Protein AF-0000000084560350 (afdb_homodimer)

Foldseek 3Di:
DDADDPPPDDPVVVVVLLVLFQEEEEEVDPTQDDPLAGDPPPLVVLVVSVVVRHHYAYEYQDPQDALVRVCVSCVSNPDDSLRYDFLLVLVLVVCVVVVPAFAEEEQDDPNSVVVCVVSPHHYDFLVNLQPDDCPVPVVSLVSSLVSLLVVRQRAAEYEYWDHPPDDPSRLSSVLSCLPRHPNHAAEYGDLDQWDDPDPPDIGGIRNVSSVVSCVSNVHDYQYRYPPGVSVVVVVCVSVVPPDCSNYHYHYPPD/DDADDPPPDDPVVVVVLLVLFQEEEEEVDPTQDDPLAGDPPPLVVLVVSVVVRHHYAYEYQDPQDALVRVCVSCVSNPDDSLRYDFLLVLVLVVCVVVVPAFAEEEQDAPNSVCVCVVSPHHYDFLVNLQPDDCPVPVVSLVSSLVSLLVVRQRAAEYEYWDHPPDDPSRLSSLLSCLVRHPNHAAEYGDLDQWDDPDPPDIGGIRNVSSVVSCVSNVHDYQYRYPPGVSVVVVVCVSVVPPDPSNYHYHYDPD

Radius of gyration: 27.48 Å; Cα contacts (8 Å, |Δi|>4): 895; chains: 2; bounding box: 48×82×58 Å

Secondary structure (DSSP, 8-state):
-----GGGS-HHHHHHHHHH-SEEEEETBTTTEETTEEPTTHHHHHHHHHHTT-EEEEE----SS-HHHHHHHTGGGT--GGGEE-HHHHHHHHHHHTT--SEEEEES-HHHHHHHHHTT--EE-HHHH--S--TT-HHHHHHHHHHHHHHTTTEEEEEE---TT-BHHHHHHHHHHHHHSTTPEEEES---SEEE-STT-EEE-THHHHHHHHHHHTPPPEE-STTSHHHHHHHHHHHT---GGGEEEE----/-----GGGS-HHHHHHHHHH-SEEEEETBTTTEETTEEPTTHHHHHHHHHHTT-EEEEE----SS-HHHHHHHTGGGT--GGGEE-HHHHHHHHHHHTT--SEEEEES-HHHHHHHHHTT--EE-HHHH--S--TT-HHHHHHHHHHHHHHTTTEEEEEE---TT-BHHHHHHHHHHHHHSTTPEEEES---SEEE-STT-EEE-THHHHHHHHHHHTPPPEE-STTSHHHHHHHHHHTT---GGGEEEE----

Solvent-accessible surface area (backbone atoms only — not comparable to full-atom values): 27574 Å² total; per-residue (Å²): 129,77,81,72,75,68,90,74,49,54,72,64,54,52,48,53,50,54,69,58,29,53,31,41,37,32,31,34,76,67,50,44,25,50,97,91,32,66,40,87,64,48,39,60,51,52,51,51,39,47,72,73,65,38,44,67,36,36,38,37,62,63,57,85,53,43,67,69,56,49,33,61,66,35,45,83,55,65,54,51,68,90,31,55,41,28,15,63,58,22,46,50,52,52,38,58,73,67,63,65,81,55,30,33,38,44,47,44,31,72,52,47,53,47,54,44,42,72,72,69,45,52,75,44,41,48,77,80,61,56,86,65,80,46,86,69,34,68,66,46,51,51,49,45,45,52,48,42,60,67,73,42,67,57,33,36,31,42,37,39,28,56,31,63,73,40,32,41,62,44,55,41,44,53,52,45,45,59,72,72,34,75,82,47,44,44,32,31,26,36,68,38,68,56,44,79,77,54,94,90,35,73,40,77,31,29,22,35,64,49,52,44,48,30,65,72,59,72,47,74,67,46,40,14,7,78,87,29,60,33,33,53,50,40,50,28,62,76,66,64,54,84,54,75,82,26,45,42,58,50,67,55,88,120,122,76,77,75,77,66,88,74,48,53,70,63,54,52,49,52,50,53,68,57,29,53,32,40,35,33,31,33,76,68,50,45,27,50,94,92,32,66,40,88,65,46,37,62,51,51,50,51,40,47,73,74,67,40,44,68,35,35,37,37,62,62,56,87,54,44,68,69,56,51,33,61,66,35,46,82,56,64,55,52,68,89,32,55,40,27,15,64,57,22,46,51,51,52,39,59,74,68,64,66,79,54,30,33,37,45,47,44,30,71,53,46,52,47,55,45,42,73,72,70,45,51,74,44,40,48,78,79,62,55,86,65,78,46,86,70,33,67,66,46,51,51,50,43,45,53,48,40,60,66,73,43,67,58,33,36,30,42,37,41,29,58,33,65,75,39,33,40,62,42,54,41,43,50,52,47,45,58,71,72,36,75,82,47,44,46,33,30,26,36,68,38,65,54,42,78,76,54,95,90,37,71,39,77,32,30,22,35,63,50,50,44,49,29,66,71,59,71,47,74,68,48,38,14,6,79,88,29,60,32,33,52,50,40,50,27,62,75,66,65,56,85,53,75,82,26,44,41,51,51,66,55,87,123

Organism: Dendroctonus ponderosae (NCBI:txid77166)

InterPro domains:
  IPR006357 HAD-superfamily hydrolase, subfamily IIA [PF13344] (24-121)
  IPR023214 HAD superfamily [G3DSA:3.40.50.1000] (23-253)
  IPR023214 HAD superfamily [G3DSA:3.40.50.1000] (87-225)
  IPR036412 HAD-like superfamily [SSF56784] (21-253)

Sequence (508 aa):
MSAINVDEVDGEVVKNLINSVDTVLFDIDGVLVIQNQIVPGAAEFIEKLRNIGKKIAYVTNNTLKSPETIKQILAPIKAELDEINNPITALLEYLQRIDYKKDIYVIGSRACKKLLTDAGFNVIDYKSLRIRDLEEDLNAIRELSRKAIERCQNVGMVFLDYDINFCQGAIQVAQVILSNIANVQLASGCLDDWGNIGSNIILSGPKYYGDALERWSKKKTIGFGKPGQGLVNLICNKLNITDGQRVLMIGDRQMSAINVDEVDGEVVKNLINSVDTVLFDIDGVLVIQNQIVPGAAEFIEKLRNIGKKIAYVTNNTLKSPETIKQILAPIKAELDEINNPITALLEYLQRIDYKKDIYVIGSRACKKLLTDAGFNVIDYKSLRIRDLEEDLNAIRELSRKAIERCQNVGMVFLDYDINFCQGAIQVAQVILSNIANVQLASGCLDDWGNIGSNIILSGPKYYGDALERWSKKKTIGFGKPGQGLVNLICNKLNITDGQRVLMIGDRQ

pLDDT: mean 86.44, std 13.03, range [33.0, 98.75]

Structure (mmCIF, N/CA/C/O backbone):
data_AF-0000000084560350-model_v1
#
loop_
_entity.id
_entity.type
_entity.pdbx_description
1 polymer 'STAS domain-containing protein'
#
loop_
_atom_site.group_PDB
_atom_site.id
_atom_site.type_symbol
_atom_site.label_atom_id
_atom_site.label_alt_id
_atom_site.label_comp_id
_atom_site.label_asym_id
_atom_site.label_entity_id
_atom_site.label_seq_id
_atom_site.pdbx_PDB_ins_code
_atom_site.Cartn_x
_atom_site.Cartn_y
_atom_site.Cartn_z
_atom_site.occupancy
_atom_site.B_iso_or_equiv
_atom_site.auth_seq_id
_atom_site.auth_comp_id
_atom_site.auth_asym_id
_atom_site.auth_atom_id
_atom_site.pdbx_PDB_model_num
ATOM 1 N N . MET A 1 1 ? 5.789 -31.766 5.938 1 33.12 1 MET A N 1
ATOM 2 C CA . MET A 1 1 ? 6.703 -31.719 4.805 1 33.12 1 MET A CA 1
ATOM 3 C C . MET A 1 1 ? 8.141 -31.5 5.273 1 33.12 1 MET A C 1
ATOM 5 O O . MET A 1 1 ? 8.445 -30.484 5.91 1 33.12 1 MET A O 1
ATOM 9 N N . SER A 1 2 ? 8.883 -32.531 5.652 1 35 2 SER A N 1
ATOM 10 C CA . SER A 1 2 ? 10.211 -32.375 6.242 1 35 2 SER A CA 1
ATOM 11 C C . SER A 1 2 ? 11.242 -31.984 5.188 1 35 2 SER A C 1
ATOM 13 O O . SER A 1 2 ? 11.281 -32.562 4.105 1 35 2 SER A O 1
ATOM 15 N N . ALA A 1 3 ? 11.883 -30.797 5.34 1 42.59 3 ALA A N 1
ATOM 16 C CA . ALA A 1 3 ? 12.984 -30.344 4.492 1 42.59 3 ALA A CA 1
ATOM 17 C C . ALA A 1 3 ? 14.234 -31.172 4.711 1 42.59 3 ALA A C 1
ATOM 19 O O . ALA A 1 3 ? 14.625 -31.438 5.852 1 42.59 3 ALA A O 1
ATOM 20 N N . ILE A 1 4 ? 14.711 -32.062 3.832 1 41.09 4 ILE A N 1
ATOM 21 C CA . ILE A 1 4 ? 15.961 -32.781 4.016 1 41.09 4 ILE A CA 1
ATOM 22 C C . ILE A 1 4 ? 17.047 -32.156 3.127 1 41.09 4 ILE A C 1
ATOM 24 O O . ILE A 1 4 ? 16.781 -31.828 1.966 1 41.09 4 ILE A O 1
ATOM 28 N N . ASN A 1 5 ? 18.047 -31.656 3.748 1 42.94 5 ASN A N 1
ATOM 29 C CA . ASN A 1 5 ? 19.234 -31.188 3.027 1 42.94 5 ASN A CA 1
ATOM 30 C C . ASN A 1 5 ? 19.953 -32.344 2.336 1 42.94 5 ASN A C 1
ATOM 32 O O . ASN A 1 5 ? 20.516 -33.219 2.998 1 42.94 5 ASN A O 1
ATOM 36 N N . VAL A 1 6 ? 19.984 -32.5 1.036 1 47.72 6 VAL A N 1
ATOM 37 C CA . VAL A 1 6 ? 20.438 -33.625 0.239 1 47.72 6 VAL A CA 1
ATOM 38 C C . VAL A 1 6 ? 21.953 -33.625 0.127 1 47.72 6 VAL A C 1
ATOM 40 O O . VAL A 1 6 ? 22.562 -34.625 -0.302 1 47.72 6 VAL A O 1
ATOM 43 N N . ASP A 1 7 ? 22.594 -32.5 0.295 1 48.38 7 ASP A N 1
ATOM 44 C CA . ASP A 1 7 ? 24.031 -32.469 0.009 1 48.38 7 ASP A CA 1
ATOM 45 C C . ASP A 1 7 ? 24.797 -33.406 0.915 1 48.38 7 ASP A C 1
ATOM 47 O O . ASP A 1 7 ? 25.969 -33.719 0.653 1 48.38 7 ASP A O 1
ATOM 51 N N . GLU A 1 8 ? 24.281 -33.656 2.035 1 46.72 8 GLU A N 1
ATOM 52 C CA . GLU A 1 8 ? 25.078 -34.469 2.938 1 46.72 8 GLU A CA 1
ATOM 53 C C . GLU A 1 8 ? 24.547 -35.906 3.004 1 46.72 8 GLU A C 1
ATOM 55 O O . GLU A 1 8 ? 24.984 -36.688 3.854 1 46.72 8 GLU A O 1
ATOM 60 N N . VAL A 1 9 ? 23.516 -36.188 2.373 1 50.88 9 VAL A N 1
ATOM 61 C CA . VAL A 1 9 ? 22.906 -37.469 2.693 1 50.88 9 VAL A CA 1
ATOM 62 C C . VAL A 1 9 ? 23.547 -38.562 1.839 1 50.88 9 VAL A C 1
ATOM 64 O O . VAL A 1 9 ? 23.906 -38.344 0.68 1 50.88 9 VAL A O 1
ATOM 67 N N . ASP A 1 10 ? 24.094 -39.594 2.432 1 56.88 10 ASP A N 1
ATOM 68 C CA . ASP A 1 10 ? 24.5 -40.875 1.862 1 56.88 10 ASP A CA 1
ATOM 69 C C . ASP A 1 10 ? 23.531 -41.344 0.782 1 56.88 10 ASP A C 1
ATOM 71 O O . ASP A 1 10 ? 22.328 -41.062 0.862 1 56.88 10 ASP A O 1
ATOM 75 N N . GLY A 1 11 ? 24.094 -41.5 -0.563 1 61.84 11 GLY A N 1
ATOM 76 C CA . GLY A 1 11 ? 23.359 -42.031 -1.716 1 61.84 11 GLY A CA 1
ATOM 77 C C . GLY A 1 11 ? 22.25 -42.969 -1.342 1 61.84 11 GLY A C 1
ATOM 78 O O . GLY A 1 11 ? 21.156 -42.938 -1.924 1 61.84 11 GLY A O 1
ATOM 79 N N . GLU A 1 12 ? 22.547 -43.719 -0.326 1 66.31 12 GLU A N 1
ATOM 80 C CA . GLU A 1 12 ? 21.547 -44.719 0.074 1 66.31 12 GLU A CA 1
ATOM 81 C C . GLU A 1 12 ? 20.344 -44.031 0.734 1 66.31 12 GLU A C 1
ATOM 83 O O . GLU A 1 12 ? 19.203 -44.469 0.527 1 66.31 12 GLU A O 1
ATOM 88 N N . VAL A 1 13 ? 20.609 -43.062 1.446 1 63.62 13 VAL A N 1
ATOM 89 C CA . VAL A 1 13 ? 19.531 -42.375 2.146 1 63.62 13 VAL A CA 1
ATOM 90 C C . VAL A 1 13 ? 18.656 -41.625 1.139 1 63.62 13 VAL A C 1
ATOM 92 O O . VAL A 1 13 ? 17.422 -41.656 1.245 1 63.62 13 VAL A O 1
ATOM 95 N N . VAL A 1 14 ? 19.297 -41.094 0.163 1 68.44 14 VAL A N 1
ATOM 96 C CA . VAL A 1 14 ? 18.547 -40.375 -0.875 1 68.44 14 VAL A CA 1
ATOM 97 C C . VAL A 1 14 ? 17.672 -41.375 -1.647 1 68.44 14 VAL A C 1
ATOM 99 O O . VAL A 1 14 ? 16.5 -41.094 -1.934 1 68.44 14 VAL A O 1
ATOM 102 N N . LYS A 1 15 ? 18.266 -42.562 -1.792 1 75.25 15 LYS A N 1
ATOM 103 C CA . LYS A 1 15 ? 17.531 -43.594 -2.523 1 75.25 15 LYS A CA 1
ATOM 104 C C . LYS A 1 15 ? 16.312 -44.031 -1.739 1 75.25 15 LYS A C 1
ATOM 106 O O . LYS A 1 15 ? 15.234 -44.219 -2.311 1 75.25 15 LYS A O 1
ATOM 111 N N . ASN A 1 16 ? 16.531 -44.125 -0.498 1 74.62 16 ASN A N 1
ATOM 112 C CA . ASN A 1 16 ? 15.422 -44.562 0.346 1 74.62 16 ASN A CA 1
ATOM 113 C C . ASN A 1 16 ? 14.32 -43.5 0.42 1 74.62 16 ASN A C 1
ATOM 115 O O . ASN A 1 16 ? 13.133 -43.844 0.42 1 74.62 16 ASN A O 1
ATOM 119 N N . LEU A 1 17 ? 14.781 -42.375 0.421 1 73 17 LEU A N 1
ATOM 120 C CA . LEU A 1 17 ? 13.828 -41.281 0.489 1 73 17 LEU A CA 1
ATOM 121 C C . LEU A 1 17 ? 13.016 -41.188 -0.798 1 73 17 LEU A C 1
ATOM 123 O O . LEU A 1 17 ? 11.789 -41.094 -0.757 1 73 17 LEU A O 1
ATOM 127 N N . ILE A 1 18 ? 13.703 -41.344 -1.801 1 78.44 18 ILE A N 1
ATOM 128 C CA . ILE A 1 18 ? 13.055 -41.219 -3.104 1 78.44 18 ILE A CA 1
ATOM 129 C C . ILE A 1 18 ? 12.094 -42.406 -3.303 1 78.44 18 ILE A C 1
ATOM 131 O O . ILE A 1 18 ? 11 -42.219 -3.848 1 78.44 18 ILE A O 1
ATOM 135 N N . ASN A 1 19 ? 12.539 -43.469 -2.775 1 79.5 19 ASN A N 1
ATOM 136 C CA . ASN A 1 19 ? 11.695 -44.656 -2.916 1 79.5 19 ASN A CA 1
ATOM 137 C C . ASN A 1 19 ? 10.445 -44.562 -2.049 1 79.5 19 ASN A C 1
ATOM 139 O O . ASN A 1 19 ? 9.43 -45.188 -2.342 1 79.5 19 ASN A O 1
ATOM 143 N N . SER A 1 20 ? 10.562 -43.719 -1.125 1 79.06 20 SER A N 1
ATOM 144 C CA . SER A 1 20 ? 9.469 -43.625 -0.163 1 79.06 20 SER A CA 1
ATOM 145 C C . SER A 1 20 ? 8.398 -42.656 -0.616 1 79.06 20 SER A C 1
ATOM 147 O O . SER A 1 20 ? 7.328 -42.562 -0.007 1 79.06 20 SER A O 1
ATOM 149 N N . VAL A 1 21 ? 8.695 -41.938 -1.659 1 83.38 21 VAL A N 1
ATOM 150 C CA . VAL A 1 21 ? 7.723 -40.938 -2.096 1 83.38 21 VAL A CA 1
ATOM 151 C C . VAL A 1 21 ? 7.285 -41.25 -3.527 1 83.38 21 VAL A C 1
ATOM 153 O O . VAL A 1 21 ? 8 -41.906 -4.277 1 83.38 21 VAL A O 1
ATOM 156 N N . ASP A 1 22 ? 6.07 -40.812 -3.855 1 86.62 22 ASP A N 1
ATOM 157 C CA . ASP A 1 22 ? 5.535 -41 -5.199 1 86.62 22 ASP A CA 1
ATOM 158 C C . ASP A 1 22 ? 5.598 -39.688 -5.996 1 86.62 22 ASP A C 1
ATOM 160 O O . ASP A 1 22 ? 5.594 -39.719 -7.23 1 86.62 22 ASP A O 1
ATOM 164 N N . THR A 1 23 ? 5.645 -38.625 -5.297 1 86.5 23 THR A N 1
ATOM 165 C CA . THR A 1 23 ? 5.598 -37.312 -5.922 1 86.5 23 THR A CA 1
ATOM 166 C C . THR A 1 23 ? 6.703 -36.406 -5.371 1 86.5 23 THR A C 1
ATOM 168 O O . THR A 1 23 ? 6.969 -36.406 -4.168 1 86.5 23 THR A O 1
ATOM 171 N N . VAL A 1 24 ? 7.379 -35.781 -6.293 1 86.5 24 VAL A N 1
ATOM 172 C CA . VAL A 1 24 ? 8.406 -34.812 -5.887 1 86.5 24 VAL A CA 1
ATOM 173 C C . VAL A 1 24 ? 8.016 -33.406 -6.352 1 86.5 24 VAL A C 1
ATOM 175 O O . VAL A 1 24 ? 7.762 -33.188 -7.539 1 86.5 24 VAL A O 1
ATOM 178 N N . LEU A 1 25 ? 7.91 -32.531 -5.434 1 87.94 25 LEU A N 1
ATOM 179 C CA . LEU A 1 25 ? 7.645 -31.109 -5.703 1 87.94 25 LEU A CA 1
ATOM 180 C C . LEU A 1 25 ? 8.938 -30.297 -5.672 1 87.94 25 LEU A C 1
ATOM 182 O O . LEU A 1 25 ? 9.711 -30.391 -4.715 1 87.94 25 LEU A O 1
ATOM 186 N N . PHE A 1 26 ? 9.125 -29.578 -6.773 1 88.44 26 PHE A N 1
ATOM 187 C CA . PHE A 1 26 ? 10.32 -28.75 -6.848 1 88.44 26 PHE A CA 1
ATOM 188 C C . PHE A 1 26 ? 9.961 -27.266 -6.801 1 88.44 26 PHE A C 1
ATOM 190 O O . PHE A 1 26 ? 9.148 -26.797 -7.598 1 88.44 26 PHE A O 1
ATOM 197 N N . ASP A 1 27 ? 10.578 -26.578 -5.914 1 89.19 27 ASP A N 1
ATOM 198 C CA . ASP A 1 27 ? 10.578 -25.109 -6.027 1 89.19 27 ASP A CA 1
ATOM 199 C C . ASP A 1 27 ? 11.406 -24.656 -7.227 1 89.19 27 ASP A C 1
ATOM 201 O O . ASP A 1 27 ? 12.438 -25.266 -7.547 1 89.19 27 ASP A O 1
ATOM 205 N N . ILE A 1 28 ? 10.961 -23.656 -7.812 1 89.56 28 ILE A N 1
ATOM 206 C CA . ILE A 1 28 ? 11.641 -23.203 -9.023 1 89.56 28 ILE A CA 1
ATOM 207 C C . ILE A 1 28 ? 12.711 -22.172 -8.664 1 89.56 28 ILE A C 1
ATOM 209 O O . ILE A 1 28 ? 13.906 -22.453 -8.766 1 89.56 28 ILE A O 1
ATOM 213 N N . ASP A 1 29 ? 12.234 -21.094 -8.094 1 84.31 29 ASP A N 1
ATOM 214 C CA . ASP A 1 29 ? 13.125 -19.953 -7.867 1 84.31 29 ASP A CA 1
ATOM 215 C C . ASP A 1 29 ? 14.07 -20.234 -6.703 1 84.31 29 ASP A C 1
ATOM 217 O O . ASP A 1 29 ? 13.633 -20.562 -5.598 1 84.31 29 ASP A O 1
ATOM 221 N N . GLY A 1 30 ? 15.359 -20.172 -6.973 1 82.75 30 GLY A N 1
ATOM 222 C CA . GLY A 1 30 ? 16.375 -20.375 -5.949 1 82.75 30 GLY A CA 1
ATOM 223 C C . GLY A 1 30 ? 16.719 -21.844 -5.75 1 82.75 30 GLY A C 1
ATOM 224 O O . GLY A 1 30 ? 17.625 -22.156 -4.977 1 82.75 30 GLY A O 1
ATOM 225 N N . VAL A 1 31 ? 15.961 -22.75 -6.406 1 86.88 31 VAL A N 1
ATOM 226 C CA . VAL A 1 31 ? 16.203 -24.188 -6.273 1 86.88 31 VAL A CA 1
ATOM 227 C C . VAL A 1 31 ? 16.562 -24.781 -7.637 1 86.88 31 VAL A C 1
ATOM 229 O O . VAL A 1 31 ? 17.734 -25.078 -7.906 1 86.88 31 VAL A O 1
ATOM 232 N N . LEU A 1 32 ? 15.648 -24.719 -8.555 1 90.75 32 LEU A N 1
ATOM 233 C CA . LEU A 1 32 ? 15.898 -25.234 -9.898 1 90.75 32 LEU A CA 1
ATOM 234 C C . LEU A 1 32 ? 16.531 -24.172 -10.781 1 90.75 32 LEU A C 1
ATOM 236 O O . LEU A 1 32 ? 17.281 -24.5 -11.703 1 90.75 32 LEU A O 1
ATOM 240 N N . VAL A 1 33 ? 16.172 -22.922 -10.445 1 88.25 33 VAL A N 1
ATOM 241 C CA . VAL A 1 33 ? 16.609 -21.797 -11.266 1 88.25 33 VAL A CA 1
ATOM 242 C C . VAL A 1 33 ? 17.297 -20.75 -10.391 1 88.25 33 VAL A C 1
ATOM 244 O O . VAL A 1 33 ? 16.734 -20.312 -9.383 1 88.25 33 VAL A O 1
ATOM 247 N N . ILE A 1 34 ? 18.453 -20.359 -10.711 1 82.12 34 ILE A N 1
ATOM 248 C CA . ILE A 1 34 ? 19.172 -19.281 -10.07 1 82.12 34 ILE A CA 1
ATOM 249 C C . ILE A 1 34 ? 19.609 -18.266 -11.133 1 82.12 34 ILE A C 1
ATOM 251 O O . ILE A 1 34 ? 20.25 -18.625 -12.125 1 82.12 34 ILE A O 1
ATOM 255 N N . GLN A 1 35 ? 19.266 -17.031 -10.898 1 76.44 35 GLN A N 1
ATOM 256 C CA . GLN A 1 35 ? 19.594 -15.961 -11.844 1 76.44 35 GLN A CA 1
ATOM 257 C C . GLN A 1 35 ? 19.172 -16.328 -13.258 1 76.44 35 GLN A C 1
ATOM 259 O O . GLN A 1 35 ? 19.969 -16.25 -14.195 1 76.44 35 GLN A O 1
ATOM 264 N N . ASN A 1 36 ? 17.984 -16.953 -13.422 1 77 36 ASN A N 1
ATOM 265 C CA . ASN A 1 36 ? 17.312 -17.266 -14.68 1 77 36 ASN A CA 1
ATOM 266 C C . ASN A 1 36 ? 18.031 -18.391 -15.422 1 77 36 ASN A C 1
ATOM 268 O O . ASN A 1 36 ? 17.891 -18.531 -16.641 1 77 36 ASN A O 1
ATOM 272 N N . GLN A 1 37 ? 18.844 -19.109 -14.656 1 83 37 GLN A N 1
ATOM 273 C CA . GLN A 1 37 ? 19.531 -20.266 -15.227 1 83 37 GLN A CA 1
ATOM 274 C C . GLN A 1 37 ? 19.234 -21.531 -14.43 1 83 37 GLN A C 1
ATOM 276 O O . GLN A 1 37 ? 19.172 -21.484 -13.195 1 83 37 GLN A O 1
ATOM 281 N N . ILE A 1 38 ? 19.156 -22.578 -15.195 1 90.44 38 ILE A N 1
ATOM 282 C CA . ILE A 1 38 ? 18.922 -23.859 -14.539 1 90.44 38 ILE A CA 1
ATOM 283 C C . ILE A 1 38 ? 20.172 -24.297 -13.789 1 90.44 38 ILE A C 1
ATOM 285 O O . ILE A 1 38 ? 21.281 -24.156 -14.297 1 90.44 38 ILE A O 1
ATOM 289 N N . VAL A 1 39 ? 19.922 -24.781 -12.641 1 90.31 39 VAL A N 1
ATOM 290 C CA . VAL A 1 39 ? 21.031 -25.281 -11.828 1 90.31 39 VAL A CA 1
ATOM 291 C C . VAL A 1 39 ? 21.641 -26.5 -12.484 1 90.31 39 VAL A C 1
ATOM 293 O O . VAL A 1 39 ? 20.922 -27.391 -12.945 1 90.31 39 VAL A O 1
ATOM 296 N N . PRO A 1 40 ? 22.984 -26.578 -12.484 1 90 40 PRO A N 1
ATOM 297 C CA . PRO A 1 40 ? 23.641 -27.734 -13.078 1 90 40 PRO A CA 1
ATOM 298 C C . PRO A 1 40 ? 23.234 -29.047 -12.414 1 90 40 PRO A C 1
ATOM 300 O O . PRO A 1 40 ? 23.141 -29.125 -11.188 1 90 40 PRO A O 1
ATOM 303 N N . GLY A 1 41 ? 22.906 -30.109 -13.211 1 91.19 41 GLY A N 1
ATOM 304 C CA . GLY A 1 41 ? 22.578 -31.422 -12.688 1 91.19 41 GLY A CA 1
ATOM 305 C C . GLY A 1 41 ? 21.078 -31.609 -12.469 1 91.19 41 GLY A C 1
ATOM 306 O O . GLY A 1 41 ? 20.609 -32.75 -12.297 1 91.19 41 GLY A O 1
ATOM 307 N N . ALA A 1 42 ? 20.375 -30.547 -12.516 1 91.19 42 ALA A N 1
ATOM 308 C CA . ALA A 1 42 ? 18.938 -30.625 -12.242 1 91.19 42 ALA A CA 1
ATOM 309 C C . ALA A 1 42 ? 18.219 -31.438 -13.305 1 91.19 42 ALA A C 1
ATOM 311 O O . ALA A 1 42 ? 17.359 -32.281 -12.992 1 91.19 42 ALA A O 1
ATOM 312 N N . ALA A 1 43 ? 18.578 -31.188 -14.484 1 92.31 43 ALA A N 1
ATOM 313 C CA . ALA A 1 43 ? 17.922 -31.891 -15.594 1 92.31 43 ALA A CA 1
ATOM 314 C C . ALA A 1 43 ? 18.125 -33.406 -15.492 1 92.31 43 ALA A C 1
ATOM 316 O O . ALA A 1 43 ? 17.172 -34.156 -15.633 1 92.31 43 ALA A O 1
ATOM 317 N N . GLU A 1 44 ? 19.344 -33.781 -15.211 1 92.44 44 GLU A N 1
ATOM 318 C CA . GLU A 1 44 ? 19.672 -35.188 -15.086 1 92.44 44 GLU A CA 1
ATOM 319 C C . GLU A 1 44 ? 18.938 -35.812 -13.906 1 92.44 44 GLU A C 1
ATOM 321 O O . GLU A 1 44 ? 18.422 -36.938 -14.008 1 92.44 44 GLU A O 1
ATOM 326 N N . PHE A 1 45 ? 18.906 -35.062 -12.883 1 89.69 45 PHE A N 1
ATOM 327 C CA . PHE A 1 45 ? 18.25 -35.531 -11.664 1 89.69 45 PHE A CA 1
ATOM 328 C C . PHE A 1 45 ? 16.766 -35.75 -11.906 1 89.69 45 PHE A C 1
ATOM 330 O O . PHE A 1 45 ? 16.219 -36.812 -11.547 1 89.69 45 PHE A O 1
ATOM 337 N N . ILE A 1 46 ? 16.156 -34.875 -12.531 1 92.75 46 ILE A N 1
ATOM 338 C CA . ILE A 1 46 ? 14.719 -34.906 -12.789 1 92.75 46 ILE A CA 1
ATOM 339 C C . ILE A 1 46 ? 14.414 -36.062 -13.766 1 92.75 46 ILE A C 1
ATOM 341 O O . ILE A 1 46 ? 13.43 -36.781 -13.594 1 92.75 46 ILE A O 1
ATOM 345 N N . GLU A 1 47 ? 15.242 -36.188 -14.703 1 92.5 47 GLU A N 1
ATOM 346 C CA . GLU A 1 47 ? 15.07 -37.281 -15.641 1 92.5 47 GLU A CA 1
ATOM 347 C C . GLU A 1 47 ? 15.156 -38.656 -14.938 1 92.5 47 GLU A C 1
ATOM 349 O O . GLU A 1 47 ? 14.391 -39.562 -15.25 1 92.5 47 GLU A O 1
ATOM 354 N N . LYS A 1 48 ? 16.062 -38.719 -14.039 1 91 48 LYS A N 1
ATOM 355 C CA . LYS A 1 48 ? 16.203 -39.938 -13.266 1 91 48 LYS A CA 1
ATOM 356 C C . LYS A 1 48 ? 14.93 -40.219 -12.461 1 91 48 LYS A C 1
ATOM 358 O O . LYS A 1 48 ? 14.492 -41.375 -12.367 1 91 48 LYS A O 1
ATOM 363 N N . LEU A 1 49 ? 14.375 -39.219 -11.914 1 90.5 49 LEU A N 1
ATOM 364 C CA . LEU A 1 49 ? 13.148 -39.375 -11.148 1 90.5 49 LEU A CA 1
ATOM 365 C C . LEU A 1 49 ? 12 -39.844 -12.039 1 90.5 49 LEU A C 1
ATOM 367 O O . LEU A 1 49 ? 11.234 -40.719 -11.656 1 90.5 49 LEU A O 1
ATOM 371 N N . ARG A 1 50 ? 11.93 -39.25 -13.188 1 91.62 50 ARG A N 1
ATOM 372 C CA . ARG A 1 50 ? 10.898 -39.625 -14.141 1 91.62 50 ARG A CA 1
ATOM 373 C C . ARG A 1 50 ? 11.055 -41.094 -14.555 1 91.62 50 ARG A C 1
ATOM 375 O O . ARG A 1 50 ? 10.07 -41.844 -14.648 1 91.62 50 ARG A O 1
ATOM 382 N N . ASN A 1 51 ? 12.273 -41.469 -14.742 1 91.88 51 ASN A N 1
ATOM 383 C CA . ASN A 1 51 ? 12.578 -42.844 -15.211 1 91.88 51 ASN A CA 1
ATOM 384 C C . ASN A 1 51 ? 12.18 -43.875 -14.18 1 91.88 51 ASN A C 1
ATOM 386 O O . ASN A 1 51 ? 11.844 -45 -14.539 1 91.88 51 ASN A O 1
ATOM 390 N N . ILE A 1 52 ? 12.195 -43.5 -12.984 1 90.56 52 ILE A N 1
ATOM 391 C CA . ILE A 1 52 ? 11.844 -44.469 -11.953 1 90.56 52 ILE A CA 1
ATOM 392 C C . ILE A 1 52 ? 10.375 -44.312 -11.57 1 90.56 52 ILE A C 1
ATOM 394 O O . ILE A 1 52 ? 9.945 -44.781 -10.523 1 90.56 52 ILE A O 1
ATOM 398 N N . GLY A 1 53 ? 9.641 -43.438 -12.273 1 89.62 53 GLY A N 1
ATOM 399 C CA . GLY A 1 53 ? 8.188 -43.438 -12.188 1 89.62 53 GLY A CA 1
ATOM 400 C C . GLY A 1 53 ? 7.664 -42.375 -11.242 1 89.62 53 GLY A C 1
ATOM 401 O O . GLY A 1 53 ? 6.492 -42.406 -10.852 1 89.62 53 GLY A O 1
ATOM 402 N N . LYS A 1 54 ? 8.484 -41.5 -10.812 1 89.12 54 LYS A N 1
ATOM 403 C CA . LYS A 1 54 ? 8.023 -40.438 -9.891 1 89.12 54 LYS A CA 1
ATOM 404 C C . LYS A 1 54 ? 7.219 -39.375 -10.625 1 89.12 54 LYS A C 1
ATOM 406 O O . LYS A 1 54 ? 7.547 -39.031 -11.758 1 89.12 54 LYS A O 1
ATOM 411 N N . LYS A 1 55 ? 6.164 -38.906 -10 1 89.69 55 LYS A N 1
ATOM 412 C CA . LYS A 1 55 ? 5.449 -37.719 -10.461 1 89.69 55 LYS A CA 1
ATOM 413 C C . LYS A 1 55 ? 6.172 -36.438 -10.039 1 89.69 55 LYS A C 1
ATOM 415 O O . LYS A 1 55 ? 6.691 -36.375 -8.922 1 89.69 55 LYS A O 1
ATOM 420 N N . ILE A 1 56 ? 6.215 -35.531 -11.008 1 90.25 56 ILE A N 1
ATOM 421 C CA . ILE A 1 56 ? 6.969 -34.281 -10.75 1 90.25 56 ILE A CA 1
ATOM 422 C C . ILE A 1 56 ? 6.043 -33.094 -10.875 1 90.25 56 ILE A C 1
ATOM 424 O O . ILE A 1 56 ? 5.195 -33.031 -11.766 1 90.25 56 ILE A O 1
ATOM 428 N N . ALA A 1 57 ? 6.184 -32.125 -9.961 1 90.31 57 ALA A N 1
ATOM 429 C CA . ALA A 1 57 ? 5.52 -30.812 -10.031 1 90.31 57 ALA A CA 1
ATOM 430 C C . ALA A 1 57 ? 6.477 -29.688 -9.656 1 90.31 57 ALA A C 1
ATOM 432 O O . ALA A 1 57 ? 7.324 -29.859 -8.773 1 90.31 57 ALA A O 1
ATOM 433 N N . TYR A 1 58 ? 6.324 -28.688 -10.414 1 91.44 58 TYR A N 1
ATOM 434 C CA . TYR A 1 58 ? 7.117 -27.5 -10.141 1 91.44 58 TYR A CA 1
ATOM 435 C C . TYR A 1 58 ? 6.262 -26.406 -9.516 1 91.44 58 TYR A C 1
ATOM 437 O O . TYR A 1 58 ? 5.172 -26.094 -10.008 1 91.44 58 TYR A O 1
ATOM 445 N N . VAL A 1 59 ? 6.789 -25.812 -8.453 1 89.06 59 VAL A N 1
ATOM 446 C CA . VAL A 1 59 ? 6 -24.844 -7.707 1 89.06 59 VAL A CA 1
ATOM 447 C C . VAL A 1 59 ? 6.789 -23.547 -7.559 1 89.06 59 VAL A C 1
ATOM 449 O O . VAL A 1 59 ? 7.992 -23.578 -7.285 1 89.06 59 VAL A O 1
ATOM 452 N N . THR A 1 60 ? 6.148 -22.453 -7.848 1 88.38 60 THR A N 1
ATOM 453 C CA . THR A 1 60 ? 6.75 -21.125 -7.656 1 88.38 60 THR A CA 1
ATOM 454 C C . THR A 1 60 ? 5.711 -20.125 -7.168 1 88.38 60 THR A C 1
ATOM 456 O O . THR A 1 60 ? 4.535 -20.219 -7.523 1 88.38 60 THR A O 1
ATOM 459 N N . ASN A 1 61 ? 6.137 -19.172 -6.332 1 86.44 61 ASN A N 1
ATOM 460 C CA . ASN A 1 61 ? 5.281 -18.047 -5.969 1 86.44 61 ASN A CA 1
ATOM 461 C C . ASN A 1 61 ? 5.332 -16.953 -7.02 1 86.44 61 ASN A C 1
ATOM 463 O O . ASN A 1 61 ? 4.57 -15.977 -6.949 1 86.44 61 ASN A O 1
ATOM 467 N N . ASN A 1 62 ? 6.184 -17.141 -7.973 1 84.44 62 ASN A N 1
ATOM 468 C CA . ASN A 1 62 ? 6.355 -16.109 -9 1 84.44 62 ASN A CA 1
ATOM 469 C C . ASN A 1 62 ? 5.152 -16.047 -9.93 1 84.44 62 ASN A C 1
ATOM 471 O O . ASN A 1 62 ? 4.84 -17.016 -10.625 1 84.44 62 ASN A O 1
ATOM 475 N N . THR A 1 63 ? 4.527 -14.859 -9.883 1 87.88 63 THR A N 1
ATOM 476 C CA . THR A 1 63 ? 3.338 -14.688 -10.711 1 87.88 63 THR A CA 1
ATOM 477 C C . THR A 1 63 ? 3.578 -13.641 -11.797 1 87.88 63 THR A C 1
ATOM 479 O O . THR A 1 63 ? 2.676 -13.328 -12.57 1 87.88 63 THR A O 1
ATOM 482 N N . LEU A 1 64 ? 4.758 -13.102 -11.82 1 83.38 64 LEU A N 1
ATOM 483 C CA . LEU A 1 64 ? 5.078 -12.078 -12.812 1 83.38 64 LEU A CA 1
ATOM 484 C C . LEU A 1 64 ? 5.34 -12.711 -14.172 1 83.38 64 LEU A C 1
ATOM 486 O O . LEU A 1 64 ? 5.215 -12.047 -15.203 1 83.38 64 LEU A O 1
ATOM 490 N N . LYS A 1 65 ? 5.742 -14.039 -14.141 1 81.94 65 LYS A N 1
ATOM 491 C CA . LYS A 1 65 ? 5.953 -14.797 -15.367 1 81.94 65 LYS A CA 1
ATOM 492 C C . LYS A 1 65 ? 4.785 -15.742 -15.641 1 81.94 65 LYS A C 1
ATOM 494 O O . LYS A 1 65 ? 4.266 -16.375 -14.719 1 81.94 65 LYS A O 1
ATOM 499 N N . SER A 1 66 ? 4.43 -15.773 -16.875 1 86.06 66 SER A N 1
ATOM 500 C CA . SER A 1 66 ? 3.398 -16.734 -17.234 1 86.06 66 SER A CA 1
ATOM 501 C C . SER A 1 66 ? 3.928 -18.172 -17.141 1 86.06 66 SER A C 1
ATOM 503 O O . SER A 1 66 ? 5.137 -18.391 -17.219 1 86.06 66 SER A O 1
ATOM 505 N N . PRO A 1 67 ? 2.994 -19.125 -17.016 1 89.5 67 PRO A N 1
ATOM 506 C CA . PRO A 1 67 ? 3.43 -20.516 -17.062 1 89.5 67 PRO A CA 1
ATOM 507 C C . PRO A 1 67 ? 4.191 -20.859 -18.344 1 89.5 67 PRO A C 1
ATOM 509 O O . PRO A 1 67 ? 5.145 -21.641 -18.297 1 89.5 67 PRO A O 1
ATOM 512 N N . GLU A 1 68 ? 3.809 -20.234 -19.422 1 90.81 68 GLU A N 1
ATOM 513 C CA . GLU A 1 68 ? 4.504 -20.453 -20.688 1 90.81 68 GLU A CA 1
ATOM 514 C C . GLU A 1 68 ? 5.941 -19.953 -20.625 1 90.81 68 GLU A C 1
ATOM 516 O O . GLU A 1 68 ? 6.863 -20.625 -21.094 1 90.81 68 GLU A O 1
ATOM 521 N N . THR A 1 69 ? 6.082 -18.797 -20.016 1 88.44 69 THR A N 1
ATOM 522 C CA . THR A 1 69 ? 7.418 -18.25 -19.844 1 88.44 69 THR A CA 1
ATOM 523 C C . THR A 1 69 ? 8.258 -19.109 -18.922 1 88.44 69 THR A C 1
ATOM 525 O O . THR A 1 69 ? 9.438 -19.359 -19.188 1 88.44 69 THR A O 1
ATOM 528 N N . ILE A 1 70 ? 7.66 -19.594 -17.875 1 90.62 70 ILE A N 1
ATOM 529 C CA . ILE A 1 70 ? 8.352 -20.453 -16.938 1 90.62 70 ILE A CA 1
ATOM 530 C C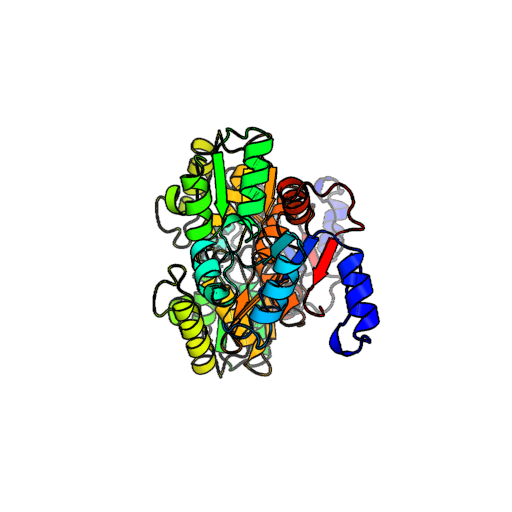 . ILE A 1 70 ? 8.75 -21.766 -17.625 1 90.62 70 ILE A C 1
ATOM 532 O O . ILE A 1 70 ? 9.859 -22.266 -17.406 1 90.62 70 ILE A O 1
ATOM 536 N N . LYS A 1 71 ? 7.875 -22.25 -18.422 1 93.94 71 LYS A N 1
ATOM 537 C CA . LYS A 1 71 ? 8.172 -23.469 -19.172 1 93.94 71 LYS A CA 1
ATOM 538 C C . LYS A 1 71 ? 9.398 -23.281 -20.062 1 93.94 71 LYS A C 1
ATOM 540 O O . LYS A 1 71 ? 10.234 -24.172 -20.172 1 93.94 71 LYS A O 1
ATOM 545 N N . GLN A 1 72 ? 9.484 -22.141 -20.656 1 93.38 72 GLN A N 1
ATOM 546 C CA . GLN A 1 72 ? 10.633 -21.844 -21.516 1 93.38 72 GLN A CA 1
ATOM 547 C C . GLN A 1 72 ? 11.93 -21.844 -20.703 1 93.38 72 GLN A C 1
ATOM 549 O O . GLN A 1 72 ? 12.953 -22.344 -21.156 1 93.38 72 GLN A O 1
ATOM 554 N N . ILE A 1 73 ? 11.867 -21.344 -19.531 1 90.69 73 ILE A N 1
ATOM 555 C CA . ILE A 1 73 ? 13.023 -21.297 -18.656 1 90.69 73 ILE A CA 1
ATOM 556 C C . ILE A 1 73 ? 13.398 -22.719 -18.219 1 90.69 73 ILE A C 1
ATOM 558 O O . ILE A 1 73 ? 14.586 -23.047 -18.109 1 90.69 73 ILE A O 1
ATOM 562 N N . LEU A 1 74 ? 12.406 -23.562 -18.094 1 94.44 74 LEU A N 1
ATOM 563 C CA . LEU A 1 74 ? 12.609 -24.938 -17.609 1 94.44 74 LEU A CA 1
ATOM 564 C C . LEU A 1 74 ? 12.766 -25.906 -18.781 1 94.44 74 LEU A C 1
ATOM 566 O O . LEU A 1 74 ? 12.711 -27.125 -18.594 1 94.44 74 LEU A O 1
ATOM 570 N N . ALA A 1 75 ? 13.016 -25.391 -19.922 1 93.25 75 ALA A N 1
ATOM 571 C CA . ALA A 1 75 ? 13.102 -26.203 -21.141 1 93.25 75 ALA A CA 1
ATOM 572 C C . ALA A 1 75 ? 14.148 -27.297 -20.984 1 93.25 75 ALA A C 1
ATOM 574 O O . ALA A 1 75 ? 13.93 -28.438 -21.406 1 93.25 75 ALA A O 1
ATOM 575 N N . PRO A 1 76 ? 15.312 -27.062 -20.312 1 92.69 76 PRO A N 1
ATOM 576 C CA . PRO A 1 76 ? 16.328 -28.094 -20.188 1 92.69 76 PRO A CA 1
ATOM 577 C C . PRO A 1 76 ? 15.859 -29.297 -19.359 1 92.69 76 PRO A C 1
ATOM 579 O O . PRO A 1 76 ? 16.375 -30.406 -19.516 1 92.69 76 PRO A O 1
ATOM 582 N N . ILE A 1 77 ? 14.867 -29.094 -18.562 1 93.5 77 ILE A N 1
ATOM 583 C CA . ILE A 1 77 ? 14.367 -30.203 -17.75 1 93.5 77 ILE A CA 1
ATOM 584 C C . ILE A 1 77 ? 13.086 -30.75 -18.344 1 93.5 77 ILE A C 1
ATOM 586 O O . ILE A 1 77 ? 12.414 -31.594 -17.75 1 93.5 77 ILE A O 1
ATOM 590 N N . LYS A 1 78 ? 12.672 -30.281 -19.469 1 94.12 78 LYS A N 1
ATOM 591 C CA . LYS A 1 78 ? 11.523 -30.734 -20.234 1 94.12 78 LYS A CA 1
ATOM 592 C C . LYS A 1 78 ? 10.242 -30.672 -19.406 1 94.12 78 LYS A C 1
ATOM 594 O O . LYS A 1 78 ? 9.477 -31.641 -19.375 1 94.12 78 LYS A O 1
ATOM 599 N N . ALA A 1 79 ? 10.102 -29.594 -18.703 1 94.75 79 ALA A N 1
ATOM 600 C CA . ALA A 1 79 ? 8.883 -29.391 -17.906 1 94.75 79 ALA A CA 1
ATOM 601 C C . ALA A 1 79 ? 7.672 -29.203 -18.812 1 94.75 79 ALA A C 1
ATOM 603 O O . ALA A 1 79 ? 7.758 -28.531 -19.844 1 94.75 79 ALA A O 1
ATOM 604 N N . GLU A 1 80 ? 6.594 -29.781 -18.422 1 94.06 80 GLU A N 1
ATOM 605 C CA . GLU A 1 80 ? 5.324 -29.562 -19.094 1 94.06 80 GLU A CA 1
ATOM 606 C C . GLU A 1 80 ? 4.48 -28.516 -18.391 1 94.06 80 GLU A C 1
ATOM 608 O O . GLU A 1 80 ? 4.645 -28.281 -17.188 1 94.06 80 GLU A O 1
ATOM 613 N N . LEU A 1 81 ? 3.57 -27.906 -19.109 1 92.44 81 LEU A N 1
ATOM 614 C CA . LEU A 1 81 ? 2.758 -26.812 -18.594 1 92.44 81 LEU A CA 1
ATOM 615 C C . LEU A 1 81 ? 1.95 -27.266 -17.375 1 92.44 81 LEU A C 1
ATOM 617 O O . LEU A 1 81 ? 1.824 -26.531 -16.406 1 92.44 81 LEU A O 1
ATOM 621 N N . ASP A 1 82 ? 1.457 -28.422 -17.453 1 90 82 ASP A N 1
ATOM 622 C CA . ASP A 1 82 ? 0.587 -28.906 -16.391 1 90 82 ASP A CA 1
ATOM 623 C C . ASP A 1 82 ? 1.39 -29.25 -15.141 1 90 82 ASP A C 1
ATOM 625 O O . ASP A 1 82 ? 0.819 -29.438 -14.062 1 90 82 ASP A O 1
ATOM 629 N N . GLU A 1 83 ? 2.703 -29.328 -15.203 1 92.19 83 GLU A N 1
ATOM 630 C CA . GLU A 1 83 ? 3.576 -29.594 -14.07 1 92.19 83 GLU A CA 1
ATOM 631 C C . GLU A 1 83 ? 3.941 -28.312 -13.328 1 92.19 83 GLU A C 1
ATOM 633 O O . GLU A 1 83 ? 4.477 -28.359 -12.219 1 92.19 83 GLU A O 1
ATOM 638 N N . ILE A 1 84 ? 3.678 -27.203 -13.977 1 91.56 84 ILE A N 1
ATOM 639 C CA . ILE A 1 84 ? 4.062 -25.906 -13.422 1 91.56 84 ILE A CA 1
ATOM 640 C C . ILE A 1 84 ? 2.889 -25.297 -12.656 1 91.56 84 ILE A C 1
ATOM 642 O O . ILE A 1 84 ? 1.812 -25.094 -13.219 1 91.56 84 ILE A O 1
ATOM 646 N N . ASN A 1 85 ? 3.174 -25.047 -11.398 1 90 85 ASN A N 1
ATOM 647 C CA . ASN A 1 85 ? 2.131 -24.547 -10.508 1 90 85 ASN A CA 1
ATOM 648 C C . ASN A 1 85 ? 2.551 -23.25 -9.828 1 90 85 ASN A C 1
ATOM 650 O O . ASN A 1 85 ? 3.646 -23.172 -9.266 1 90 85 ASN A O 1
ATOM 654 N N . ASN A 1 86 ? 1.717 -22.297 -9.953 1 90.19 86 ASN A N 1
ATOM 655 C CA . ASN A 1 86 ? 1.877 -21.016 -9.25 1 90.19 86 ASN A CA 1
ATOM 656 C C . ASN A 1 86 ? 0.555 -20.531 -8.664 1 90.19 86 ASN A C 1
ATOM 658 O O . ASN A 1 86 ? -0.483 -21.172 -8.844 1 90.19 86 ASN A O 1
ATOM 662 N N . PRO A 1 87 ? 0.552 -19.453 -7.98 1 90.94 87 PRO A N 1
ATOM 663 C CA . PRO A 1 87 ? -0.669 -19.031 -7.297 1 90.94 87 PRO A CA 1
ATOM 664 C C . PRO A 1 87 ? -1.841 -18.828 -8.25 1 90.94 87 PRO A C 1
ATOM 666 O O . PRO A 1 87 ? -2.992 -19.062 -7.883 1 90.94 87 PRO A O 1
ATOM 669 N N . ILE A 1 88 ? -1.577 -18.391 -9.445 1 92.06 88 ILE A N 1
ATOM 670 C CA . ILE A 1 88 ? -2.658 -18.109 -10.383 1 92.06 88 ILE A CA 1
ATOM 671 C C . ILE A 1 88 ? -3.281 -19.422 -10.859 1 92.06 88 ILE A C 1
ATOM 673 O O . ILE A 1 88 ? -4.508 -19.547 -10.938 1 92.06 88 ILE A O 1
ATOM 677 N N . THR A 1 89 ? -2.459 -20.438 -11.18 1 90.56 89 THR A N 1
ATOM 678 C CA . THR A 1 89 ? -2.984 -21.734 -11.586 1 90.56 89 THR A CA 1
ATOM 679 C C . THR A 1 89 ? -3.748 -22.391 -10.445 1 90.56 89 THR A C 1
ATOM 681 O O . THR A 1 89 ? -4.738 -23.094 -10.68 1 90.56 89 THR A O 1
ATOM 684 N N . ALA A 1 90 ? -3.232 -22.156 -9.25 1 90.25 90 ALA A N 1
ATOM 685 C CA . ALA A 1 90 ? -3.943 -22.656 -8.078 1 90.25 90 ALA A CA 1
ATOM 686 C C . ALA A 1 90 ? -5.32 -22.016 -7.949 1 90.25 90 ALA A C 1
ATOM 688 O O . ALA A 1 90 ? -6.309 -22.703 -7.664 1 90.25 90 ALA A O 1
ATOM 689 N N . LEU A 1 91 ? -5.422 -20.734 -8.148 1 93.19 91 LEU A N 1
ATOM 690 C CA . LEU A 1 91 ? -6.699 -20.031 -8.117 1 93.19 91 LEU A CA 1
ATOM 691 C C . LEU A 1 91 ? -7.645 -20.562 -9.18 1 93.19 91 LEU A C 1
ATOM 693 O O . LEU A 1 91 ? -8.828 -20.797 -8.906 1 93.19 91 LEU A O 1
ATOM 697 N N . LEU A 1 92 ? -7.133 -20.781 -10.359 1 92.56 92 LEU A N 1
ATOM 698 C CA . LEU A 1 92 ? -7.945 -21.266 -11.461 1 92.56 92 LEU A CA 1
ATOM 699 C C . LEU A 1 92 ? -8.562 -22.625 -11.125 1 92.56 92 LEU A C 1
ATOM 701 O O . LEU A 1 92 ? -9.75 -22.844 -11.367 1 92.56 92 LEU A O 1
ATOM 705 N N . GLU A 1 93 ? -7.73 -23.438 -10.633 1 89.31 93 GLU A N 1
ATOM 706 C CA . GLU A 1 93 ? -8.227 -24.766 -10.25 1 89.31 93 GLU A CA 1
ATOM 707 C C . GLU A 1 93 ? -9.328 -24.656 -9.195 1 89.31 93 GLU A C 1
ATOM 709 O O . GLU A 1 93 ? -10.328 -25.375 -9.258 1 89.31 93 GLU A O 1
ATOM 714 N N . TYR A 1 94 ? -9.117 -23.844 -8.242 1 90.62 94 TYR A N 1
ATOM 715 C CA . TYR A 1 94 ? -10.094 -23.609 -7.188 1 90.62 94 TYR A CA 1
ATOM 716 C C . TYR A 1 94 ? -11.414 -23.109 -7.762 1 90.62 94 TYR A C 1
ATOM 718 O O . TYR A 1 94 ? -12.484 -23.609 -7.426 1 90.62 94 TYR A O 1
ATOM 726 N N . LEU A 1 95 ? -11.32 -22.125 -8.594 1 95.44 95 LEU A N 1
ATOM 727 C CA . LEU A 1 95 ? -12.508 -21.531 -9.188 1 95.44 95 LEU A CA 1
ATOM 728 C C . LEU A 1 95 ? -13.289 -22.547 -10.008 1 95.44 95 LEU A C 1
ATOM 730 O O . LEU A 1 95 ? -14.523 -22.562 -9.984 1 95.44 95 LEU A O 1
ATOM 734 N N . GLN A 1 96 ? -12.594 -23.359 -10.719 1 92.31 96 GLN A N 1
ATOM 735 C CA . GLN A 1 96 ? -13.227 -24.391 -11.516 1 92.31 96 GLN A CA 1
ATOM 736 C C . GLN A 1 96 ? -13.906 -25.438 -10.633 1 92.31 96 GLN A C 1
ATOM 738 O O . GLN A 1 96 ? -15.039 -25.844 -10.906 1 92.31 96 GLN A O 1
ATOM 743 N N . ARG A 1 97 ? -13.281 -25.797 -9.656 1 89.56 97 ARG A N 1
ATOM 744 C CA . ARG A 1 97 ? -13.781 -26.828 -8.742 1 89.56 97 ARG A CA 1
ATOM 745 C C . ARG A 1 97 ? -15.102 -26.391 -8.117 1 89.56 97 ARG A C 1
ATOM 747 O O . ARG A 1 97 ? -16.016 -27.219 -7.953 1 89.56 97 ARG A O 1
ATOM 754 N N . ILE A 1 98 ? -15.242 -25.141 -7.816 1 92.56 98 ILE A N 1
ATOM 755 C CA . ILE A 1 98 ? -16.438 -24.688 -7.117 1 92.56 98 ILE A CA 1
ATOM 756 C C . ILE A 1 98 ? -17.438 -24.125 -8.117 1 92.56 98 ILE A C 1
ATOM 758 O O . ILE A 1 98 ? -18.422 -23.5 -7.734 1 92.56 98 ILE A O 1
ATOM 762 N N . ASP A 1 99 ? -17.156 -24.266 -9.367 1 95.75 99 ASP A N 1
ATOM 763 C CA . ASP A 1 99 ? -18 -23.766 -10.445 1 95.75 99 ASP A CA 1
ATOM 764 C C . ASP A 1 99 ? -18.328 -22.297 -10.242 1 95.75 99 ASP A C 1
ATOM 766 O O . ASP A 1 99 ? -19.5 -21.906 -10.227 1 95.75 99 ASP A O 1
ATOM 770 N N . TYR A 1 100 ? -17.25 -21.531 -10.016 1 96.94 100 TYR A N 1
ATOM 771 C CA . TYR A 1 100 ? -17.375 -20.094 -9.766 1 96.94 100 TYR A CA 1
ATOM 772 C C . TYR A 1 100 ? -17.938 -19.375 -10.984 1 96.94 100 TYR A C 1
ATOM 774 O O . TYR A 1 100 ? -17.453 -19.578 -12.109 1 96.94 100 TYR A O 1
ATOM 782 N N . LYS A 1 101 ? -18.922 -18.469 -10.781 1 97.12 101 LYS A N 1
ATOM 783 C CA . LYS A 1 101 ? -19.625 -17.859 -11.914 1 97.12 101 LYS A CA 1
ATOM 784 C C . LYS A 1 101 ? -19.562 -16.328 -11.836 1 97.12 101 LYS A C 1
ATOM 786 O O . LYS A 1 101 ? -19.859 -15.641 -12.812 1 97.12 101 LYS A O 1
ATOM 791 N N . LYS A 1 102 ? -19.203 -15.797 -10.773 1 98.25 102 LYS A N 1
ATOM 792 C CA . LYS A 1 102 ? -19.234 -14.352 -10.562 1 98.25 102 LYS A CA 1
ATOM 793 C C . LYS A 1 102 ? -18 -13.68 -11.148 1 98.25 102 LYS A C 1
ATOM 795 O O . LYS A 1 102 ? -17.109 -14.352 -11.664 1 98.25 102 LYS A O 1
ATOM 800 N N . ASP A 1 103 ? -18.016 -12.32 -11.148 1 98.5 103 ASP A N 1
ATOM 801 C CA . ASP A 1 103 ? -16.875 -11.547 -11.625 1 98.5 103 ASP A CA 1
ATOM 802 C C . ASP A 1 103 ? -15.766 -11.492 -10.57 1 98.5 103 ASP A C 1
ATOM 804 O O . ASP A 1 103 ? -16.016 -11.703 -9.383 1 98.5 103 ASP A O 1
ATOM 808 N N . ILE A 1 104 ? -14.555 -11.305 -11.031 1 98.75 104 ILE A N 1
ATOM 809 C CA . ILE A 1 104 ? -13.406 -11.188 -10.148 1 98.75 104 ILE A CA 1
ATOM 810 C C . ILE A 1 104 ? -12.75 -9.828 -10.336 1 98.75 104 ILE A C 1
ATOM 812 O O . ILE A 1 104 ? -12.375 -9.461 -11.453 1 98.75 104 ILE A O 1
ATOM 816 N N . TYR A 1 105 ? -12.656 -9.008 -9.281 1 98.75 105 TYR A N 1
ATOM 817 C CA . TYR A 1 105 ? -11.812 -7.816 -9.312 1 98.75 105 TYR A CA 1
ATOM 818 C C . TYR A 1 105 ? -10.359 -8.172 -9.008 1 98.75 105 TYR A C 1
ATOM 820 O O . TYR A 1 105 ? -10.062 -8.758 -7.965 1 98.75 105 TYR A O 1
ATOM 828 N N . VAL A 1 106 ? -9.461 -7.777 -9.938 1 98.44 106 VAL A N 1
ATOM 829 C CA . VAL A 1 106 ? -8.094 -8.258 -9.82 1 98.44 106 VAL A CA 1
ATOM 830 C C . VAL A 1 106 ? -7.137 -7.066 -9.711 1 98.44 106 VAL A C 1
ATOM 832 O O . VAL A 1 106 ? -7.164 -6.16 -10.547 1 98.44 106 VAL A O 1
ATOM 835 N N . ILE A 1 107 ? -6.43 -7.027 -8.617 1 97.81 107 ILE A N 1
ATOM 836 C CA . ILE A 1 107 ? -5.16 -6.312 -8.562 1 97.81 107 ILE A CA 1
ATOM 837 C C . ILE A 1 107 ? -4.008 -7.285 -8.812 1 97.81 107 ILE A C 1
ATOM 839 O O . ILE A 1 107 ? -3.645 -8.07 -7.934 1 97.81 107 ILE A O 1
ATOM 843 N N . GLY A 1 108 ? -3.451 -7.246 -9.969 1 96.12 108 GLY A N 1
ATOM 844 C CA . GLY A 1 108 ? -2.473 -8.227 -10.414 1 96.12 108 GLY A CA 1
ATOM 845 C C . GLY A 1 108 ? -1.881 -7.91 -11.773 1 96.12 108 GLY A C 1
ATOM 846 O O . GLY A 1 108 ? -2.293 -6.953 -12.43 1 96.12 108 GLY A O 1
ATOM 847 N N . SER A 1 109 ? -0.977 -8.703 -12.203 1 94.19 109 SER A N 1
ATOM 848 C CA . SER A 1 109 ? -0.256 -8.492 -13.453 1 94.19 109 SER A CA 1
ATOM 849 C C . SER A 1 109 ? -1.145 -8.789 -14.656 1 94.19 109 SER A C 1
ATOM 851 O O . SER A 1 109 ? -2.209 -9.391 -14.516 1 94.19 109 SER A O 1
ATOM 853 N N . ARG A 1 110 ? -0.669 -8.273 -15.828 1 91.69 110 ARG A N 1
ATOM 854 C CA . ARG A 1 110 ? -1.347 -8.586 -17.078 1 91.69 110 ARG A CA 1
ATOM 855 C C . ARG A 1 110 ? -1.397 -10.086 -17.328 1 91.69 110 ARG A C 1
ATOM 857 O O . ARG A 1 110 ? -2.406 -10.609 -17.797 1 91.69 110 ARG A O 1
ATOM 864 N N . ALA A 1 111 ? -0.353 -10.766 -16.969 1 90.19 111 ALA A N 1
ATOM 865 C CA . ALA A 1 111 ? -0.287 -12.211 -17.125 1 90.19 111 ALA A CA 1
ATOM 866 C C . ALA A 1 111 ? -1.353 -12.906 -16.281 1 90.19 111 ALA A C 1
ATOM 868 O O . ALA A 1 111 ? -2.014 -13.836 -16.75 1 90.19 111 ALA A O 1
ATOM 869 N N . CYS A 1 112 ? -1.481 -12.461 -15.102 1 93.81 112 CYS A N 1
ATOM 870 C CA . CYS A 1 112 ? -2.49 -12.992 -14.195 1 93.81 112 CYS A CA 1
ATOM 871 C C . CYS A 1 112 ? -3.891 -12.805 -14.766 1 93.81 112 CYS A C 1
ATOM 873 O O . CYS A 1 112 ? -4.664 -13.758 -14.859 1 93.81 112 CYS A O 1
ATOM 875 N N . LYS A 1 113 ? -4.199 -11.609 -15.156 1 95.62 113 LYS A N 1
ATOM 876 C CA . LYS A 1 113 ? -5.527 -11.289 -15.664 1 95.62 113 LYS A CA 1
ATOM 877 C C . LYS A 1 113 ? -5.824 -12.062 -16.953 1 95.62 113 LYS A C 1
ATOM 879 O O . LYS A 1 113 ? -6.941 -12.539 -17.141 1 95.62 113 LYS A O 1
ATOM 884 N N . LYS A 1 114 ? -4.816 -12.18 -17.766 1 94.12 114 LYS A N 1
ATOM 885 C CA . LYS A 1 114 ? -4.98 -12.906 -19.016 1 94.12 114 LYS A CA 1
ATOM 886 C C . LYS A 1 114 ? -5.293 -14.383 -18.75 1 94.12 114 LYS A C 1
ATOM 888 O O . LYS A 1 114 ? -6.148 -14.969 -19.422 1 94.12 114 LYS A O 1
ATOM 893 N N . LEU A 1 115 ? -4.617 -15 -17.844 1 93.62 115 LEU A N 1
ATOM 894 C CA . LEU A 1 115 ? -4.852 -16.406 -17.516 1 93.62 115 LEU A CA 1
ATOM 895 C C . LEU A 1 115 ? -6.285 -16.609 -17.047 1 93.62 115 LEU A C 1
ATOM 897 O O . LEU A 1 115 ? -6.938 -17.594 -17.438 1 93.62 115 LEU A O 1
ATOM 901 N N . LEU A 1 116 ? -6.789 -15.727 -16.25 1 96.38 116 LEU A N 1
ATOM 902 C CA . LEU A 1 116 ? -8.148 -15.82 -15.734 1 96.38 116 LEU A CA 1
ATOM 903 C C . LEU A 1 116 ? -9.164 -15.648 -16.859 1 96.38 116 LEU A C 1
ATOM 905 O O . LEU A 1 116 ? -10.117 -16.422 -16.969 1 96.38 116 LEU A O 1
ATOM 909 N N . THR A 1 117 ? -8.906 -14.633 -17.719 1 97.12 117 THR A N 1
ATOM 910 C CA . THR A 1 117 ? -9.836 -14.359 -18.812 1 97.12 117 THR A CA 1
ATOM 911 C C . THR A 1 117 ? -9.828 -15.508 -19.828 1 97.12 117 THR A C 1
ATOM 913 O O . THR A 1 117 ? -10.883 -15.891 -20.344 1 97.12 117 THR A O 1
ATOM 916 N N . ASP A 1 118 ? -8.656 -16.016 -20.094 1 95.25 118 ASP A N 1
ATOM 917 C CA . ASP A 1 118 ? -8.531 -17.141 -21.016 1 95.25 118 ASP A CA 1
ATOM 918 C C . ASP A 1 118 ? -9.281 -18.359 -20.5 1 95.25 118 ASP A C 1
ATOM 920 O O . ASP A 1 118 ? -9.766 -19.172 -21.281 1 95.25 118 ASP A O 1
ATOM 924 N N . ALA A 1 119 ? -9.367 -18.5 -19.219 1 95.25 119 ALA A N 1
ATOM 925 C CA . ALA A 1 119 ? -10.047 -19.641 -18.609 1 95.25 119 ALA A CA 1
ATOM 926 C C . ALA A 1 119 ? -11.555 -19.406 -18.562 1 95.25 119 ALA A C 1
ATOM 928 O O . ALA A 1 119 ? -12.305 -20.266 -18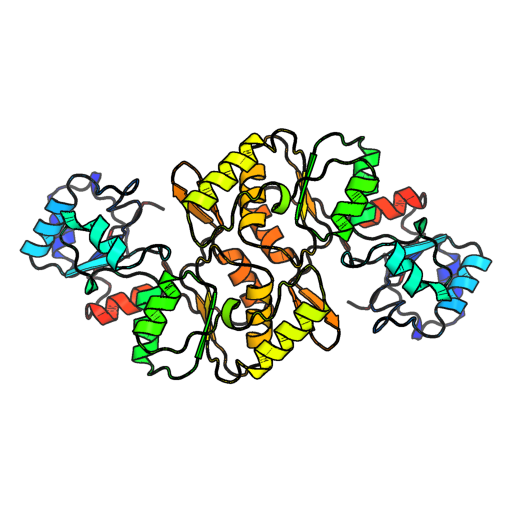.078 1 95.25 119 ALA A O 1
ATOM 929 N N . GLY A 1 120 ? -12.023 -18.219 -18.953 1 97.31 120 GLY A N 1
ATOM 930 C CA . GLY A 1 120 ? -13.453 -17.969 -19.109 1 97.31 120 GLY A CA 1
ATOM 931 C C . GLY A 1 120 ? -14.031 -17.125 -18 1 97.31 120 GLY A C 1
ATOM 932 O O . GLY A 1 120 ? -15.242 -16.922 -17.922 1 97.31 120 GLY A O 1
ATOM 933 N N . PHE A 1 121 ? -13.219 -16.625 -17.141 1 98 121 PHE A N 1
ATOM 934 C CA . PHE A 1 121 ? -13.703 -15.797 -16.047 1 98 121 PHE A CA 1
ATOM 935 C C . PHE A 1 121 ? -13.758 -14.328 -16.453 1 98 121 PHE A C 1
ATOM 937 O O . PHE A 1 121 ? -12.914 -13.859 -17.219 1 98 121 PHE A O 1
ATOM 944 N N . ASN A 1 122 ? -14.742 -13.625 -15.961 1 97.88 122 ASN A N 1
ATOM 945 C CA . ASN A 1 122 ? -14.836 -12.18 -16.172 1 97.88 122 ASN A CA 1
ATOM 946 C C . ASN A 1 122 ? -14 -11.406 -15.156 1 97.88 122 ASN A C 1
ATOM 948 O O . ASN A 1 122 ? -14.242 -11.5 -13.953 1 97.88 122 ASN A O 1
ATOM 952 N N . VAL A 1 123 ? -13.055 -10.672 -15.664 1 98.19 123 VAL A N 1
ATOM 953 C CA . VAL A 1 123 ? -12.117 -9.953 -14.812 1 98.19 123 VAL A CA 1
ATOM 954 C C . VAL A 1 123 ? -12.375 -8.453 -14.906 1 98.19 123 VAL A C 1
ATOM 956 O O . VAL A 1 123 ? -12.516 -7.906 -16 1 98.19 123 VAL A O 1
ATOM 959 N N . ILE A 1 124 ? -12.508 -7.816 -13.805 1 98.25 124 ILE A N 1
ATOM 960 C CA . ILE A 1 124 ? -12.562 -6.363 -13.68 1 98.25 124 ILE A CA 1
ATOM 961 C C . ILE A 1 124 ? -11.289 -5.852 -13.016 1 98.25 124 ILE A C 1
ATOM 963 O O . ILE A 1 124 ? -10.758 -6.484 -12.102 1 98.25 124 ILE A O 1
ATOM 967 N N . ASP A 1 125 ? -10.711 -4.777 -13.523 1 97.19 125 ASP A N 1
ATOM 968 C CA . ASP A 1 125 ? -9.555 -4.156 -12.883 1 97.19 125 ASP A CA 1
ATOM 969 C C . ASP A 1 125 ? -9.703 -2.637 -12.844 1 97.19 125 ASP A C 1
ATOM 971 O O . ASP A 1 125 ? -10.68 -2.088 -13.352 1 97.19 125 ASP A O 1
ATOM 975 N N . TYR A 1 126 ? -8.773 -1.962 -12.164 1 96.25 126 TYR A N 1
ATOM 976 C CA . TYR A 1 126 ? -8.828 -0.514 -12 1 96.25 126 TYR A CA 1
ATOM 977 C C . TYR A 1 126 ? -8.859 0.189 -13.352 1 96.25 126 TYR A C 1
ATOM 979 O O . TYR A 1 126 ? -9.617 1.141 -13.547 1 96.25 126 TYR A O 1
ATOM 987 N N . LYS A 1 127 ? -8.023 -0.298 -14.242 1 91.69 127 LYS A N 1
ATOM 988 C CA . LYS A 1 127 ? -7.93 0.33 -15.555 1 91.69 127 LYS A CA 1
ATOM 989 C C . LYS A 1 127 ? -9.281 0.33 -16.266 1 91.69 127 LYS A C 1
ATOM 991 O O . LYS A 1 127 ? -9.641 1.301 -16.938 1 91.69 127 LYS A O 1
ATOM 996 N N . SER A 1 128 ? -10.062 -0.694 -16.109 1 92.56 128 SER A N 1
ATOM 997 C CA . SER A 1 128 ? -11.352 -0.823 -16.781 1 92.56 128 SER A CA 1
ATOM 998 C C . SER A 1 128 ? -12.398 0.096 -16.156 1 92.56 128 SER A C 1
ATOM 1000 O O . SER A 1 128 ? -13.43 0.382 -16.766 1 92.56 128 SER A O 1
ATOM 1002 N N . LEU A 1 129 ? -12.195 0.528 -14.953 1 92.56 129 LEU A N 1
ATOM 1003 C CA . LEU A 1 129 ? -13.164 1.348 -14.227 1 92.56 129 LEU A CA 1
ATOM 1004 C C . LEU A 1 129 ? -12.758 2.818 -14.266 1 92.56 129 LEU A C 1
ATOM 1006 O O . LEU A 1 129 ? -13.586 3.697 -14.016 1 92.56 129 LEU A O 1
ATOM 1010 N N . ARG A 1 130 ? -11.438 2.996 -14.5 1 84.88 130 ARG A N 1
ATOM 1011 C CA . ARG A 1 130 ? -10.906 4.355 -14.438 1 84.88 130 ARG A CA 1
ATOM 1012 C C . ARG A 1 130 ? -11.539 5.238 -15.516 1 84.88 130 ARG A C 1
ATOM 1014 O O . ARG A 1 130 ? -11.578 4.863 -16.688 1 84.88 130 ARG A O 1
ATOM 1021 N N . ILE A 1 131 ? -12.023 6.395 -15.078 1 76.75 131 ILE A N 1
ATOM 1022 C CA . ILE A 1 131 ? -12.641 7.332 -16 1 76.75 131 ILE A CA 1
ATOM 1023 C C . ILE A 1 131 ? -11.641 8.43 -16.375 1 76.75 131 ILE A C 1
ATOM 1025 O O . ILE A 1 131 ? -11.586 8.859 -17.531 1 76.75 131 ILE A O 1
ATOM 1029 N N . ARG A 1 132 ? -10.867 8.812 -15.414 1 80.94 132 ARG A N 1
ATOM 1030 C CA . ARG A 1 132 ? -9.844 9.836 -15.57 1 80.94 132 ARG A CA 1
ATOM 1031 C C . ARG A 1 132 ? -8.734 9.672 -14.539 1 80.94 132 ARG A C 1
ATOM 1033 O O . ARG A 1 132 ? -8.852 8.859 -13.617 1 80.94 132 ARG A O 1
ATOM 1040 N N . ASP A 1 133 ? -7.703 10.398 -14.789 1 84.25 133 ASP A N 1
ATOM 1041 C CA . ASP A 1 133 ? -6.648 10.422 -13.781 1 84.25 133 ASP A CA 1
ATOM 1042 C C . ASP A 1 133 ? -7.152 11.047 -12.484 1 84.25 133 ASP A C 1
ATOM 1044 O O . ASP A 1 133 ? -7.918 12.016 -12.508 1 84.25 133 ASP A O 1
ATOM 1048 N N . LEU A 1 134 ? -6.777 10.555 -11.398 1 86.5 134 LEU A N 1
ATOM 1049 C CA . LEU A 1 134 ? -7.281 11.047 -10.125 1 86.5 134 LEU A CA 1
ATOM 1050 C C . LEU A 1 134 ? -6.777 12.461 -9.852 1 86.5 134 LEU A C 1
ATOM 1052 O O . LEU A 1 134 ? -7.531 13.312 -9.375 1 86.5 134 LEU A O 1
ATOM 1056 N N . GLU A 1 135 ? -5.484 12.766 -10.203 1 83.44 135 GLU A N 1
ATOM 1057 C CA . GLU A 1 135 ? -4.883 14.094 -10.148 1 83.44 135 GLU A CA 1
ATOM 1058 C C . GLU A 1 135 ? -5.156 14.773 -8.812 1 83.44 135 GLU A C 1
ATOM 1060 O O . GLU A 1 135 ? -5.461 15.969 -8.766 1 83.44 135 GLU A O 1
ATOM 1065 N N . GLU A 1 136 ? -5.219 14.023 -7.789 1 85.12 136 GLU A N 1
ATOM 1066 C CA . GLU A 1 136 ? -5.461 14.5 -6.43 1 85.12 136 GLU A CA 1
ATOM 1067 C C . GLU A 1 136 ? -6.832 15.156 -6.309 1 85.12 136 GLU A C 1
ATOM 1069 O O . GLU A 1 136 ? -7.008 16.109 -5.539 1 85.12 136 GLU A O 1
ATOM 1074 N N . ASP A 1 137 ? -7.723 14.797 -7.16 1 86.69 137 ASP A N 1
ATOM 1075 C CA . ASP A 1 137 ? -9.102 15.289 -7.156 1 86.69 137 ASP A CA 1
ATOM 1076 C C . ASP A 1 137 ? -10.016 14.344 -6.375 1 86.69 137 ASP A C 1
ATOM 1078 O O . ASP A 1 137 ? -10.344 13.258 -6.848 1 86.69 137 ASP A O 1
ATOM 1082 N N . LEU A 1 138 ? -10.5 14.867 -5.266 1 88.31 138 LEU A N 1
ATOM 1083 C CA . LEU A 1 138 ? -11.367 14.047 -4.426 1 88.31 138 LEU A CA 1
ATOM 1084 C C . LEU A 1 138 ? -12.656 13.688 -5.16 1 88.31 138 LEU A C 1
ATOM 1086 O O . LEU A 1 138 ? -13.234 12.633 -4.918 1 88.31 138 LEU A O 1
ATOM 1090 N N . ASN A 1 139 ? -13.07 14.578 -6.02 1 89.38 139 ASN A N 1
ATOM 1091 C CA . ASN A 1 139 ? -14.25 14.273 -6.82 1 89.38 139 ASN A CA 1
ATOM 1092 C C . ASN A 1 139 ? -14.008 13.078 -7.738 1 89.38 139 ASN A C 1
ATOM 1094 O O . ASN A 1 139 ? -14.922 12.289 -7.988 1 89.38 139 ASN A O 1
ATOM 1098 N N . ALA A 1 140 ? -12.812 13.008 -8.266 1 91.62 140 ALA A N 1
ATOM 1099 C CA . ALA A 1 140 ? -12.461 11.859 -9.102 1 91.62 140 ALA A CA 1
ATOM 1100 C C . ALA A 1 140 ? -12.523 10.562 -8.305 1 91.62 140 ALA A C 1
ATOM 1102 O O . ALA A 1 140 ? -12.953 9.531 -8.828 1 91.62 140 ALA A O 1
ATOM 1103 N N . ILE A 1 141 ? -12.141 10.617 -7.066 1 92.88 141 ILE A N 1
ATOM 1104 C CA . ILE A 1 141 ? -12.188 9.445 -6.191 1 92.88 141 ILE A CA 1
ATOM 1105 C C . ILE A 1 141 ? -13.648 9.062 -5.926 1 92.88 141 ILE A C 1
ATOM 1107 O O . ILE A 1 141 ? -13.992 7.883 -5.957 1 92.88 141 ILE A O 1
ATOM 1111 N N . ARG A 1 142 ? -14.484 10.055 -5.707 1 91.5 142 ARG A N 1
ATOM 1112 C CA . ARG A 1 142 ? -15.898 9.797 -5.461 1 91.5 142 ARG A CA 1
ATOM 1113 C C . ARG A 1 142 ? -16.562 9.195 -6.691 1 91.5 142 ARG A C 1
ATOM 1115 O O . ARG A 1 142 ? -17.375 8.258 -6.574 1 91.5 142 ARG A O 1
ATOM 1122 N N . GLU A 1 143 ? -16.203 9.727 -7.805 1 92.5 143 GLU A N 1
ATOM 1123 C CA . GLU A 1 143 ? -16.75 9.203 -9.055 1 92.5 143 GLU A CA 1
ATOM 1124 C C . GLU A 1 143 ? -16.297 7.762 -9.289 1 92.5 143 GLU A C 1
ATOM 1126 O O . GLU A 1 143 ? -17.109 6.914 -9.68 1 92.5 143 GLU A O 1
ATOM 1131 N N . LEU A 1 144 ? -15.031 7.492 -9.078 1 95.06 144 LEU A N 1
ATOM 1132 C CA . LEU A 1 144 ? -14.492 6.141 -9.203 1 95.06 144 LEU A CA 1
ATOM 1133 C C . LEU A 1 144 ? -15.219 5.176 -8.273 1 95.06 144 LEU A C 1
ATOM 1135 O O . LEU A 1 144 ? -15.586 4.074 -8.68 1 95.06 144 LEU A O 1
ATOM 1139 N N . SER A 1 145 ? -15.438 5.617 -7.051 1 94.44 145 SER A N 1
ATOM 1140 C CA . SER A 1 145 ? -16.109 4.785 -6.051 1 94.44 145 SER A CA 1
ATOM 1141 C C . SER A 1 145 ? -17.547 4.477 -6.457 1 94.44 145 SER A C 1
ATOM 1143 O O . SER A 1 145 ? -17.984 3.334 -6.348 1 94.44 145 SER A O 1
ATOM 1145 N N . ARG A 1 146 ? -18.25 5.5 -6.941 1 92.75 146 ARG A N 1
ATOM 1146 C CA . ARG A 1 146 ? -19.609 5.305 -7.402 1 92.75 146 ARG A CA 1
ATOM 1147 C C . ARG A 1 146 ? -19.672 4.344 -8.586 1 92.75 146 ARG A C 1
ATOM 1149 O O . ARG A 1 146 ? -20.516 3.457 -8.633 1 92.75 146 ARG A O 1
ATOM 1156 N N . LYS A 1 147 ? -18.781 4.535 -9.477 1 95.38 147 LYS A N 1
ATOM 1157 C CA . LYS A 1 147 ? -18.703 3.658 -10.641 1 95.38 147 LYS A CA 1
ATOM 1158 C C . LYS A 1 147 ? -18.406 2.217 -10.227 1 95.38 147 LYS A C 1
ATOM 1160 O O . LYS A 1 147 ? -18.984 1.278 -10.789 1 95.38 147 LYS A O 1
ATOM 1165 N N . ALA A 1 148 ? -17.5 2.055 -9.312 1 96 148 ALA A N 1
ATOM 1166 C CA . ALA A 1 148 ? -17.172 0.72 -8.812 1 96 148 ALA A CA 1
ATOM 1167 C C . ALA A 1 148 ? -18.391 0.039 -8.219 1 96 148 ALA A C 1
ATOM 1169 O O . ALA A 1 148 ? -18.656 -1.139 -8.484 1 96 148 ALA A O 1
ATOM 1170 N N . ILE A 1 149 ? -19.188 0.768 -7.426 1 94.81 149 ILE A N 1
ATOM 1171 C CA . ILE A 1 149 ? -20.375 0.218 -6.809 1 94.81 149 ILE A CA 1
ATOM 1172 C C . ILE A 1 149 ? -21.375 -0.211 -7.891 1 94.81 149 ILE A C 1
ATOM 1174 O O . ILE A 1 149 ? -21.984 -1.278 -7.797 1 94.81 149 ILE A O 1
ATOM 1178 N N . GLU A 1 150 ? -21.453 0.581 -8.914 1 95.56 150 GLU A N 1
ATOM 1179 C CA . GLU A 1 150 ? -22.422 0.329 -9.984 1 95.56 150 GLU A CA 1
ATOM 1180 C C . GLU A 1 150 ? -21.984 -0.841 -10.859 1 95.56 150 GLU A C 1
ATOM 1182 O O . GLU A 1 150 ? -22.781 -1.708 -11.203 1 95.56 150 GLU A O 1
ATOM 1187 N N . ARG A 1 151 ? -20.734 -0.936 -11.156 1 97 151 ARG A N 1
ATOM 1188 C CA . ARG A 1 151 ? -20.25 -1.845 -12.188 1 97 151 ARG A CA 1
ATOM 1189 C C . ARG A 1 151 ? -19.797 -3.168 -11.578 1 97 151 ARG A C 1
ATOM 1191 O O . ARG A 1 151 ? -19.609 -4.152 -12.297 1 97 151 ARG A O 1
ATOM 1198 N N . CYS A 1 152 ? -19.656 -3.197 -10.266 1 97.81 152 CYS A N 1
ATOM 1199 C CA . CYS A 1 152 ? -19.062 -4.387 -9.664 1 97.81 152 CYS A CA 1
ATOM 1200 C C . CYS A 1 152 ? -20.094 -5.148 -8.836 1 97.81 152 CYS A C 1
ATOM 1202 O O . CYS A 1 152 ? -19.734 -5.871 -7.906 1 97.81 152 CYS A O 1
ATOM 1204 N N . GLN A 1 153 ? -21.328 -5.027 -9.18 1 97.69 153 GLN A N 1
ATOM 1205 C CA . GLN A 1 153 ? -22.422 -5.672 -8.438 1 97.69 153 GLN A CA 1
ATOM 1206 C C . GLN A 1 153 ? -22.281 -7.191 -8.477 1 97.69 153 GLN A C 1
ATOM 1208 O O . GLN A 1 153 ? -22.688 -7.879 -7.539 1 97.69 153 GLN A O 1
ATOM 1213 N N . ASN A 1 154 ? -21.719 -7.73 -9.5 1 98.06 154 ASN A N 1
ATOM 1214 C CA . ASN A 1 154 ? -21.625 -9.172 -9.68 1 98.06 154 ASN A CA 1
ATOM 1215 C C . ASN A 1 154 ? -20.25 -9.703 -9.25 1 98.06 154 ASN A C 1
ATOM 1217 O O . ASN A 1 154 ? -19.922 -10.867 -9.5 1 98.06 154 ASN A O 1
ATOM 1221 N N . VAL A 1 155 ? -19.484 -8.852 -8.633 1 98.56 155 VAL A N 1
ATOM 1222 C CA . VAL A 1 155 ? -18.172 -9.297 -8.156 1 98.56 155 VAL A CA 1
ATOM 1223 C C . VAL A 1 155 ? -18.344 -10.18 -6.922 1 98.56 155 VAL A C 1
ATOM 1225 O O . VAL A 1 155 ? -19.062 -9.812 -5.984 1 98.56 155 VAL A O 1
ATOM 1228 N N . GLY A 1 156 ? -17.688 -11.32 -6.98 1 98.5 156 GLY A N 1
ATOM 1229 C CA . GLY A 1 156 ? -17.734 -12.219 -5.84 1 98.5 156 GLY A CA 1
ATOM 1230 C C . GLY A 1 156 ? -16.375 -12.438 -5.188 1 98.5 156 GLY A C 1
ATOM 1231 O O . GLY A 1 156 ? -16.297 -13.062 -4.129 1 98.5 156 GLY A O 1
ATOM 1232 N N . MET A 1 157 ? -15.32 -11.898 -5.816 1 98.5 157 MET A N 1
ATOM 1233 C CA . MET A 1 157 ? -13.969 -12.086 -5.289 1 98.5 157 MET A CA 1
ATOM 1234 C C . MET A 1 157 ? -13.078 -10.898 -5.637 1 98.5 157 MET A C 1
ATOM 1236 O O . MET A 1 157 ? -13.133 -10.383 -6.758 1 98.5 157 MET A O 1
ATOM 1240 N N . VAL A 1 158 ? -12.391 -10.43 -4.648 1 98.56 158 VAL A N 1
ATOM 1241 C CA . VAL A 1 158 ? -11.242 -9.547 -4.852 1 98.56 158 VAL A CA 1
ATOM 1242 C C . VAL A 1 158 ? -9.953 -10.359 -4.75 1 98.56 158 VAL A C 1
ATOM 1244 O O . VAL A 1 158 ? -9.664 -10.961 -3.713 1 98.56 158 VAL A O 1
ATOM 1247 N N . PHE A 1 159 ? -9.188 -10.414 -5.867 1 98.19 159 PHE A N 1
ATOM 1248 C CA . PHE A 1 159 ? -7.953 -11.188 -5.898 1 98.19 159 PHE A CA 1
ATOM 1249 C C . PHE A 1 159 ? -6.742 -10.266 -5.98 1 98.19 159 PHE A C 1
ATOM 1251 O O . PHE A 1 159 ? -6.684 -9.375 -6.832 1 98.19 159 PHE A O 1
ATOM 1258 N N . LEU A 1 160 ? -5.777 -10.469 -5.062 1 97.38 160 LEU A N 1
ATOM 1259 C CA . LEU A 1 160 ? -4.582 -9.641 -4.945 1 97.38 160 LEU A CA 1
ATOM 1260 C C . LEU A 1 160 ? -3.33 -10.438 -5.297 1 97.38 160 LEU A C 1
ATOM 1262 O O . LEU A 1 160 ? -3.15 -11.562 -4.828 1 97.38 160 LEU A O 1
ATOM 1266 N N . ASP A 1 161 ? -2.496 -9.852 -6.086 1 96 161 ASP A N 1
ATOM 1267 C CA . ASP A 1 161 ? -1.182 -10.383 -6.438 1 96 161 ASP A CA 1
ATOM 1268 C C . ASP A 1 161 ? -0.228 -9.25 -6.832 1 96 161 ASP A C 1
ATOM 1270 O O . ASP A 1 161 ? -0.576 -8.078 -6.73 1 96 161 ASP A O 1
ATOM 1274 N N . TYR A 1 162 ? 1.028 -9.656 -7.203 1 94.56 162 TYR A N 1
ATOM 1275 C CA . TYR A 1 162 ? 1.983 -8.656 -7.672 1 94.56 162 TYR A CA 1
ATOM 1276 C C . TYR A 1 162 ? 1.39 -7.824 -8.797 1 94.56 162 TYR A C 1
ATOM 1278 O O . TYR A 1 162 ? 0.85 -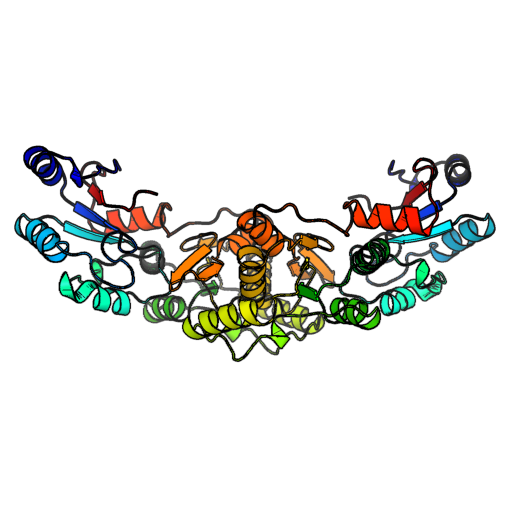8.375 -9.766 1 94.56 162 TYR A O 1
ATOM 1286 N N . ASP A 1 163 ? 1.397 -6.551 -8.617 1 94.94 163 ASP A N 1
ATOM 1287 C CA . ASP A 1 163 ? 0.942 -5.625 -9.648 1 94.94 163 ASP A CA 1
ATOM 1288 C C . ASP A 1 163 ? 1.865 -4.414 -9.75 1 94.94 163 ASP A C 1
ATOM 1290 O O . ASP A 1 163 ? 1.797 -3.506 -8.914 1 94.94 163 ASP A O 1
ATOM 1294 N N . ILE A 1 164 ? 2.65 -4.348 -10.805 1 93.38 164 ILE A N 1
ATOM 1295 C CA . ILE A 1 164 ? 3.598 -3.256 -11 1 93.38 164 ILE A CA 1
ATOM 1296 C C . ILE A 1 164 ? 2.84 -1.953 -11.242 1 93.38 164 ILE A C 1
ATOM 1298 O O . ILE A 1 164 ? 3.365 -0.866 -10.992 1 93.38 164 ILE A O 1
ATOM 1302 N N . ASN A 1 165 ? 1.576 -2.086 -11.617 1 92.56 165 ASN A N 1
ATOM 1303 C CA . ASN A 1 165 ? 0.771 -0.903 -11.898 1 92.56 165 ASN A CA 1
ATOM 1304 C C . ASN A 1 165 ? -0.128 -0.542 -10.727 1 92.56 165 ASN A C 1
ATOM 1306 O O . ASN A 1 165 ? -1.03 0.287 -10.852 1 92.56 165 ASN A O 1
ATOM 1310 N N . PHE A 1 166 ? 0.085 -1.166 -9.641 1 95.5 166 PHE A N 1
ATOM 1311 C CA . PHE A 1 166 ? -0.71 -0.843 -8.461 1 95.5 166 PHE A CA 1
ATOM 1312 C C . PHE A 1 166 ? -0.703 0.658 -8.203 1 95.5 166 PHE A C 1
ATOM 1314 O O . PHE A 1 166 ? 0.32 1.321 -8.383 1 95.5 166 PHE A O 1
ATOM 1321 N N . CYS A 1 167 ? -1.854 1.136 -7.707 1 95.94 167 CYS A N 1
ATOM 1322 C CA . CYS A 1 167 ? -1.975 2.547 -7.359 1 95.94 167 CYS A CA 1
ATOM 1323 C C . CYS A 1 167 ? -3.121 2.771 -6.379 1 95.94 167 CYS A C 1
ATOM 1325 O O . CYS A 1 167 ? -3.84 1.832 -6.035 1 95.94 167 CYS A O 1
ATOM 1327 N N . GLN A 1 168 ? -3.23 3.969 -5.926 1 95.81 168 GLN A N 1
ATOM 1328 C CA . GLN A 1 168 ? -4.266 4.355 -4.977 1 95.81 168 GLN A CA 1
ATOM 1329 C C . GLN A 1 168 ? -5.656 4.027 -5.512 1 95.81 168 GLN A C 1
ATOM 1331 O O . GLN A 1 168 ? -6.531 3.598 -4.758 1 95.81 168 GLN A O 1
ATOM 1336 N N . GLY A 1 169 ? -5.84 4.27 -6.777 1 95.81 169 GLY A N 1
ATOM 1337 C CA . GLY A 1 169 ? -7.129 3.955 -7.375 1 95.81 169 GLY A CA 1
ATOM 1338 C C . GLY A 1 169 ? -7.488 2.484 -7.277 1 95.81 169 GLY A C 1
ATOM 1339 O O . GLY A 1 169 ? -8.648 2.137 -7.047 1 95.81 169 GLY A O 1
ATOM 1340 N N . ALA A 1 170 ? -6.508 1.634 -7.453 1 97.12 170 ALA A N 1
ATOM 1341 C CA . ALA A 1 170 ? -6.734 0.191 -7.426 1 97.12 170 ALA A CA 1
ATOM 1342 C C . ALA A 1 170 ? -7.215 -0.261 -6.051 1 97.12 170 ALA A C 1
ATOM 1344 O O . ALA A 1 170 ? -8.156 -1.044 -5.941 1 97.12 170 ALA A O 1
ATOM 1345 N N . ILE A 1 171 ? -6.57 0.219 -5 1 97.12 171 ILE A N 1
ATOM 1346 C CA . ILE A 1 171 ? -6.961 -0.205 -3.658 1 97.12 171 ILE A CA 1
ATOM 1347 C C . ILE A 1 171 ? -8.273 0.47 -3.268 1 97.12 171 ILE A C 1
ATOM 1349 O O . ILE A 1 171 ? -9.086 -0.115 -2.551 1 97.12 171 ILE A O 1
ATOM 1353 N N . GLN A 1 172 ? -8.539 1.667 -3.799 1 95.31 172 GLN A N 1
ATOM 1354 C CA . GLN A 1 172 ? -9.812 2.334 -3.561 1 95.31 172 GLN A CA 1
ATOM 1355 C C . GLN A 1 172 ? -10.984 1.482 -4.055 1 95.31 172 GLN A C 1
ATOM 1357 O O . GLN A 1 172 ? -11.953 1.272 -3.326 1 95.31 172 GLN A O 1
ATOM 1362 N N . VAL A 1 173 ? -10.867 0.984 -5.219 1 96.69 173 VAL A N 1
ATOM 1363 C CA . VAL A 1 173 ? -11.914 0.157 -5.805 1 96.69 173 VAL A CA 1
ATOM 1364 C C . VAL A 1 173 ? -12.102 -1.107 -4.969 1 96.69 173 VAL A C 1
ATOM 1366 O O . VAL A 1 173 ? -13.234 -1.485 -4.648 1 96.69 173 VAL A O 1
ATOM 1369 N N . ALA A 1 174 ? -10.992 -1.722 -4.594 1 97.62 174 ALA A N 1
ATOM 1370 C CA . ALA A 1 174 ? -11.07 -2.934 -3.781 1 97.62 174 ALA A CA 1
ATOM 1371 C C . ALA A 1 174 ? -11.82 -2.672 -2.479 1 97.62 174 ALA A C 1
ATOM 1373 O O . ALA A 1 174 ? -12.68 -3.459 -2.08 1 97.62 174 ALA A O 1
ATOM 1374 N N . GLN A 1 175 ? -11.523 -1.585 -1.838 1 95.5 175 GLN A N 1
ATOM 1375 C CA . GLN A 1 175 ? -12.164 -1.236 -0.573 1 95.5 175 GLN A CA 1
ATOM 1376 C C . GLN A 1 175 ? -13.664 -1.007 -0.757 1 95.5 175 GLN A C 1
ATOM 1378 O O . GLN A 1 175 ? -14.469 -1.447 0.065 1 95.5 175 GLN A O 1
ATOM 1383 N N . VAL A 1 176 ? -13.961 -0.299 -1.807 1 94.62 176 VAL A N 1
ATOM 1384 C CA . VAL A 1 176 ? -15.359 0.006 -2.1 1 94.62 176 VAL A CA 1
ATOM 1385 C C . VAL A 1 176 ? -16.125 -1.288 -2.346 1 94.62 176 VAL A C 1
ATOM 1387 O O . VAL A 1 176 ? -17.234 -1.471 -1.82 1 94.62 176 VAL A O 1
ATOM 1390 N N . ILE A 1 177 ? -15.57 -2.188 -3.107 1 96.81 177 ILE A N 1
ATOM 1391 C CA . ILE A 1 177 ? -16.203 -3.465 -3.412 1 96.81 177 ILE A CA 1
ATOM 1392 C C . ILE A 1 177 ? -16.438 -4.246 -2.121 1 96.81 177 ILE A C 1
ATOM 1394 O O . ILE A 1 177 ? -17.562 -4.695 -1.851 1 96.81 177 ILE A O 1
ATOM 1398 N N . LEU A 1 178 ? -15.461 -4.344 -1.272 1 96.25 178 LEU A N 1
ATOM 1399 C CA . LEU A 1 178 ? -15.508 -5.152 -0.06 1 96.25 178 LEU A CA 1
ATOM 1400 C C . LEU A 1 178 ? -16.484 -4.559 0.95 1 96.25 178 LEU A C 1
ATOM 1402 O O . LEU A 1 178 ? -17.031 -5.281 1.783 1 96.25 178 LEU A O 1
ATOM 1406 N N . SER A 1 179 ? -16.75 -3.281 0.821 1 92.88 179 SER A N 1
ATOM 1407 C CA . SER A 1 179 ? -17.609 -2.605 1.787 1 92.88 179 SER A CA 1
ATOM 1408 C C . SER A 1 179 ? -19.062 -2.57 1.31 1 92.88 179 SER A C 1
ATOM 1410 O O . SER A 1 179 ? -19.984 -2.506 2.121 1 92.88 179 SER A O 1
ATOM 1412 N N . ASN A 1 180 ? -19.281 -2.645 0.033 1 93.94 180 ASN A N 1
ATOM 1413 C CA . ASN A 1 180 ? -20.625 -2.312 -0.469 1 93.94 180 ASN A CA 1
ATOM 1414 C C . ASN A 1 180 ? -21.266 -3.504 -1.169 1 93.94 180 ASN A C 1
ATOM 1416 O O . ASN A 1 180 ? -22.484 -3.508 -1.399 1 93.94 180 ASN A O 1
ATOM 1420 N N . ILE A 1 181 ? -20.453 -4.438 -1.579 1 95.81 181 ILE A N 1
ATOM 1421 C CA . ILE A 1 181 ? -20.984 -5.598 -2.283 1 95.81 181 ILE A CA 1
ATOM 1422 C C . ILE A 1 181 ? -21.016 -6.801 -1.345 1 95.81 181 ILE A C 1
ATOM 1424 O O . ILE A 1 181 ? -20.031 -7.09 -0.66 1 95.81 181 ILE A O 1
ATOM 1428 N N . ALA A 1 182 ? -22.109 -7.492 -1.268 1 94.19 182 ALA A N 1
ATOM 1429 C CA . ALA A 1 182 ? -22.312 -8.602 -0.338 1 94.19 182 ALA A CA 1
ATOM 1430 C C . ALA A 1 182 ? -21.578 -9.852 -0.816 1 94.19 182 ALA A C 1
ATOM 1432 O O . ALA A 1 182 ? -21.469 -10.094 -2.021 1 94.19 182 ALA A O 1
ATOM 1433 N N . ASN A 1 183 ? -21.078 -10.625 0.095 1 95.5 183 ASN A N 1
ATOM 1434 C CA . ASN A 1 183 ? -20.547 -11.969 -0.123 1 95.5 183 ASN A CA 1
ATOM 1435 C C . ASN A 1 183 ? -19.359 -11.961 -1.068 1 95.5 183 ASN A C 1
ATOM 1437 O O . ASN A 1 183 ? -19.266 -12.789 -1.971 1 95.5 183 ASN A O 1
ATOM 1441 N N . VAL A 1 184 ? -18.516 -10.922 -0.93 1 97.94 184 VAL A N 1
ATOM 1442 C CA . VAL A 1 184 ? -17.266 -10.867 -1.702 1 97.94 184 VAL A CA 1
ATOM 1443 C C . VAL A 1 184 ? -16.141 -11.5 -0.904 1 97.94 184 VAL A C 1
ATOM 1445 O O . VAL A 1 184 ? -15.906 -11.141 0.252 1 97.94 184 VAL A O 1
ATOM 1448 N N . GLN A 1 185 ? -15.414 -12.445 -1.465 1 97.12 185 GLN A N 1
ATOM 1449 C CA . GLN A 1 185 ? -14.258 -13.078 -0.841 1 97.12 185 GLN A CA 1
ATOM 1450 C C . GLN A 1 185 ? -12.984 -12.289 -1.119 1 97.12 185 GLN A C 1
ATOM 1452 O O . GLN A 1 185 ? -12.875 -11.625 -2.15 1 97.12 185 GLN A O 1
ATOM 1457 N N . LEU A 1 186 ? -12.125 -12.312 -0.172 1 97.5 186 LEU A N 1
ATOM 1458 C CA . LEU A 1 186 ? -10.773 -11.789 -0.355 1 97.5 186 LEU A CA 1
ATOM 1459 C C . LEU A 1 186 ? -9.773 -12.922 -0.557 1 97.5 186 LEU A C 1
ATOM 1461 O O . LEU A 1 186 ? -9.68 -13.828 0.272 1 97.5 186 LEU A O 1
ATOM 1465 N N . ALA A 1 187 ? -9.078 -12.898 -1.717 1 96.12 187 ALA A N 1
ATOM 1466 C CA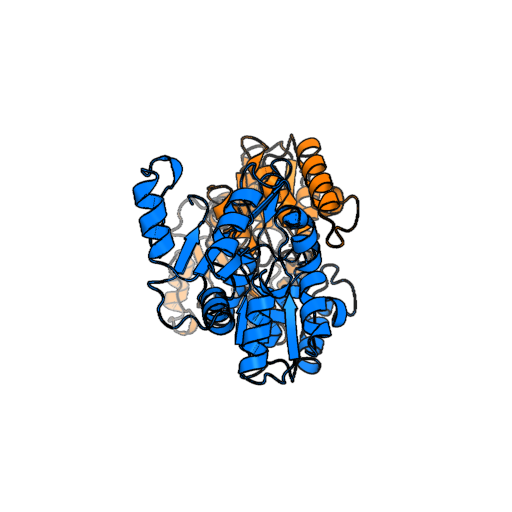 . ALA A 1 187 ? -8.109 -13.938 -2.072 1 96.12 187 ALA A CA 1
ATOM 1467 C C . ALA A 1 187 ? -6.797 -13.32 -2.539 1 96.12 187 ALA A C 1
ATOM 1469 O O . ALA A 1 187 ? -6.754 -12.148 -2.928 1 96.12 187 ALA A O 1
ATOM 1470 N N . SER A 1 188 ? -5.734 -14.078 -2.379 1 95.25 188 SER A N 1
ATOM 1471 C CA . SER A 1 188 ? -4.43 -13.57 -2.801 1 95.25 188 SER A CA 1
ATOM 1472 C C . SER A 1 188 ? -3.559 -14.695 -3.359 1 95.25 188 SER A C 1
ATOM 1474 O O . SER A 1 188 ? -3.73 -15.859 -3 1 95.25 188 SER A O 1
ATOM 1476 N N . GLY A 1 189 ? -2.77 -14.305 -4.312 1 93.06 189 GLY A N 1
ATOM 1477 C CA . GLY A 1 189 ? -1.663 -15.195 -4.629 1 93.06 189 GLY A CA 1
ATOM 1478 C C . GLY A 1 189 ? -0.653 -15.312 -3.5 1 93.06 189 GLY A C 1
ATOM 1479 O O . GLY A 1 189 ? -0.948 -15.891 -2.453 1 93.06 189 GLY A O 1
ATOM 1480 N N . CYS A 1 190 ? 0.511 -14.727 -3.662 1 81.81 190 CYS A N 1
ATOM 1481 C CA . CYS A 1 190 ? 1.476 -14.656 -2.57 1 81.81 190 CYS A CA 1
ATOM 1482 C C . CYS A 1 190 ? 1.524 -13.25 -1.981 1 81.81 190 CYS A C 1
ATOM 1484 O O . CYS A 1 190 ? 1.601 -12.266 -2.719 1 81.81 190 CYS A O 1
ATOM 1486 N N . LEU A 1 191 ? 1.431 -13.195 -0.645 1 83.69 191 LEU A N 1
ATOM 1487 C CA . LEU A 1 191 ? 1.515 -11.922 0.055 1 83.69 191 LEU A CA 1
ATOM 1488 C C . LEU A 1 191 ? 2.916 -11.695 0.614 1 83.69 191 LEU A C 1
ATOM 1490 O O . LEU A 1 191 ? 3.082 -11.484 1.817 1 83.69 191 LEU A O 1
ATOM 1494 N N . ASP A 1 192 ? 3.869 -11.727 -0.333 1 86.25 192 ASP A N 1
ATOM 1495 C CA . ASP A 1 192 ? 5.242 -11.43 0.055 1 86.25 192 ASP A CA 1
ATOM 1496 C C . ASP A 1 192 ? 5.422 -9.945 0.347 1 86.25 192 ASP A C 1
ATOM 1498 O O . ASP A 1 192 ? 4.746 -9.102 -0.249 1 86.25 192 ASP A O 1
ATOM 1502 N N . ASP A 1 193 ? 6.285 -9.656 1.244 1 88.81 193 ASP A N 1
ATOM 1503 C CA . ASP A 1 193 ? 6.625 -8.258 1.492 1 88.81 193 ASP A CA 1
ATOM 1504 C C . ASP A 1 193 ? 7.359 -7.648 0.298 1 88.81 193 ASP A C 1
ATOM 1506 O O . ASP A 1 193 ? 7.105 -6.5 -0.073 1 88.81 193 ASP A O 1
ATOM 1510 N N . TRP A 1 194 ? 8.258 -8.414 -0.172 1 88.5 194 TRP A N 1
ATOM 1511 C CA . TRP A 1 194 ? 9.086 -7.988 -1.298 1 88.5 194 TRP A CA 1
ATOM 1512 C C . TRP A 1 194 ? 9.656 -9.195 -2.037 1 88.5 194 TRP A C 1
ATOM 1514 O O . TRP A 1 194 ? 9.617 -10.312 -1.528 1 88.5 194 TRP A O 1
ATOM 1524 N N . GLY A 1 195 ? 10.078 -8.969 -3.227 1 83.31 195 GLY A N 1
ATOM 1525 C CA . GLY A 1 195 ? 10.75 -9.977 -4.035 1 83.31 195 GLY A CA 1
ATOM 1526 C C . GLY A 1 195 ? 11.938 -9.422 -4.797 1 83.31 195 GLY A C 1
ATOM 1527 O O . GLY A 1 195 ? 11.953 -8.25 -5.172 1 83.31 195 GLY A O 1
ATOM 1528 N N . ASN A 1 196 ? 12.938 -10.25 -4.945 1 81.94 196 ASN A N 1
ATOM 1529 C CA . ASN A 1 196 ? 14.102 -9.883 -5.742 1 81.94 196 ASN A CA 1
ATOM 1530 C C . ASN A 1 196 ? 13.828 -10.023 -7.234 1 81.94 196 ASN A C 1
ATOM 1532 O O . ASN A 1 196 ? 13.422 -11.094 -7.695 1 81.94 196 ASN A O 1
ATOM 1536 N N . ILE A 1 197 ? 14.086 -8.93 -7.988 1 79.62 197 ILE A N 1
ATOM 1537 C CA . ILE A 1 197 ? 13.797 -8.992 -9.414 1 79.62 197 ILE A CA 1
ATOM 1538 C C . ILE A 1 197 ? 15.094 -8.945 -10.211 1 79.62 197 ILE A C 1
ATOM 1540 O O . ILE A 1 197 ? 15.102 -8.57 -11.383 1 79.62 197 ILE A O 1
ATOM 1544 N N . GLY A 1 198 ? 16.172 -9.266 -9.516 1 74.44 198 GLY A N 1
ATOM 1545 C CA . GLY A 1 198 ? 17.469 -9.273 -10.156 1 74.44 198 GLY A CA 1
ATOM 1546 C C . GLY A 1 198 ? 18.266 -8.008 -9.898 1 74.44 198 GLY A C 1
ATOM 1547 O O . GLY A 1 198 ? 17.703 -6.977 -9.531 1 74.44 198 GLY A O 1
ATOM 1548 N N . SER A 1 199 ? 19.594 -8.055 -10.023 1 77.12 199 SER A N 1
ATOM 1549 C CA . SER A 1 199 ? 20.531 -6.938 -9.914 1 77.12 199 SER A CA 1
ATOM 1550 C C . SER A 1 199 ? 20.422 -6.258 -8.547 1 77.12 199 SER A C 1
ATOM 1552 O O . SER A 1 199 ? 20.5 -5.031 -8.453 1 77.12 199 SER A O 1
ATOM 1554 N N . ASN A 1 200 ? 20.016 -6.973 -7.57 1 78.69 200 ASN A N 1
ATOM 1555 C CA . ASN A 1 200 ? 19.938 -6.488 -6.199 1 78.69 200 ASN A CA 1
ATOM 1556 C C . ASN A 1 200 ? 18.812 -5.461 -6.031 1 78.69 200 ASN A C 1
ATOM 1558 O O . ASN A 1 200 ? 18.953 -4.516 -5.25 1 78.69 200 ASN A O 1
ATOM 1562 N N . ILE A 1 201 ? 17.938 -5.59 -6.953 1 82.88 201 ILE A N 1
ATOM 1563 C CA . ILE A 1 201 ? 16.797 -4.699 -6.852 1 82.88 201 ILE A CA 1
ATOM 1564 C C . ILE A 1 201 ? 15.609 -5.453 -6.258 1 82.88 201 ILE A C 1
ATOM 1566 O O . ILE A 1 201 ? 15.359 -6.609 -6.613 1 82.88 201 ILE A O 1
ATOM 1570 N N . ILE A 1 202 ? 15.016 -4.777 -5.387 1 85.62 202 ILE A N 1
ATOM 1571 C CA . ILE A 1 202 ? 13.875 -5.355 -4.691 1 85.62 202 ILE A CA 1
ATOM 1572 C C . ILE A 1 202 ? 12.586 -4.723 -5.203 1 85.62 202 ILE A C 1
ATOM 1574 O O . ILE A 1 202 ? 12.555 -3.533 -5.531 1 85.62 202 ILE A O 1
ATOM 1578 N N . LEU A 1 203 ? 11.594 -5.559 -5.422 1 89.75 203 LEU A N 1
ATOM 1579 C CA . LEU A 1 203 ? 10.242 -5.113 -5.746 1 89.75 203 LEU A CA 1
ATOM 1580 C C . LEU A 1 203 ? 9.312 -5.297 -4.559 1 89.75 203 LEU A C 1
ATOM 1582 O O . LEU A 1 203 ? 9.266 -6.375 -3.961 1 89.75 203 LEU A O 1
ATOM 1586 N N . SER A 1 204 ? 8.594 -4.219 -4.219 1 91.62 204 SER A N 1
ATOM 1587 C CA . SER A 1 204 ? 7.605 -4.34 -3.152 1 91.62 204 SER A CA 1
ATOM 1588 C C . SER A 1 204 ? 6.512 -5.332 -3.521 1 91.62 204 SER A C 1
ATOM 1590 O O . SER A 1 204 ? 5.973 -5.289 -4.629 1 91.62 204 SER A O 1
ATOM 1592 N N . GLY A 1 205 ? 6.242 -6.227 -2.643 1 92.5 205 GLY A N 1
ATOM 1593 C CA . GLY A 1 205 ? 5.223 -7.238 -2.869 1 92.5 205 GLY A CA 1
ATOM 1594 C C . GLY A 1 205 ? 3.832 -6.789 -2.463 1 92.5 205 GLY A C 1
ATOM 1595 O O . GLY A 1 205 ? 3.648 -5.656 -2.006 1 92.5 205 GLY A O 1
ATOM 1596 N N . PRO A 1 206 ? 2.84 -7.652 -2.65 1 94.69 206 PRO A N 1
ATOM 1597 C CA . PRO A 1 206 ? 1.433 -7.293 -2.461 1 94.69 206 PRO A CA 1
ATOM 1598 C C . PRO A 1 206 ? 1.026 -7.258 -0.99 1 94.69 206 PRO A C 1
ATOM 1600 O O . PRO A 1 206 ? -0.096 -6.859 -0.666 1 94.69 206 PRO A O 1
ATOM 1603 N N . LYS A 1 207 ? 1.886 -7.613 -0.097 1 93.5 207 LYS A N 1
ATOM 1604 C CA . LYS A 1 207 ? 1.51 -7.766 1.306 1 93.5 207 LYS A CA 1
ATOM 1605 C C . LYS A 1 207 ? 0.96 -6.457 1.871 1 93.5 207 LYS A C 1
ATOM 1607 O O . LYS A 1 207 ? 0.002 -6.465 2.646 1 93.5 207 LYS A O 1
ATOM 1612 N N . TYR A 1 208 ? 1.551 -5.352 1.535 1 95.12 208 TYR A N 1
ATOM 1613 C CA . TYR A 1 208 ? 1.158 -4.105 2.186 1 95.12 208 TYR A CA 1
ATOM 1614 C C . TYR A 1 208 ? -0.267 -3.719 1.81 1 95.12 208 TYR A C 1
ATOM 1616 O O . TYR A 1 208 ? -1.031 -3.244 2.652 1 95.12 208 TYR A O 1
ATOM 1624 N N . TYR A 1 209 ? -0.678 -3.912 0.57 1 96.69 209 TYR A N 1
ATOM 1625 C CA . TYR A 1 209 ? -2.07 -3.584 0.288 1 96.69 209 TYR A CA 1
ATOM 1626 C C . TYR A 1 209 ? -2.988 -4.75 0.64 1 96.69 209 TYR A C 1
ATOM 1628 O O . TYR A 1 209 ? -4.164 -4.547 0.954 1 96.69 209 TYR A O 1
ATOM 1636 N N . GLY A 1 210 ? -2.48 -6 0.7 1 95.88 210 GLY A N 1
ATOM 1637 C CA . GLY A 1 210 ? -3.252 -7.121 1.218 1 95.88 210 GLY A CA 1
ATOM 1638 C C . GLY A 1 210 ? -3.627 -6.961 2.68 1 95.88 210 GLY A C 1
ATOM 1639 O O . GLY A 1 210 ? -4.793 -7.121 3.049 1 95.88 210 GLY A O 1
ATOM 1640 N N . ASP A 1 211 ? -2.633 -6.598 3.447 1 93.69 211 ASP A N 1
ATOM 1641 C CA . ASP A 1 211 ? -2.863 -6.391 4.875 1 93.69 211 ASP A CA 1
ATOM 1642 C C . ASP A 1 211 ? -3.895 -5.289 5.109 1 93.69 211 ASP A C 1
ATOM 1644 O O . ASP A 1 211 ? -4.742 -5.402 5.996 1 93.69 211 ASP A O 1
ATOM 1648 N N . ALA A 1 212 ? -3.742 -4.277 4.398 1 94.94 212 ALA A N 1
ATOM 1649 C CA . ALA A 1 212 ? -4.656 -3.148 4.539 1 94.94 212 ALA A CA 1
ATOM 1650 C C . ALA A 1 212 ? -6.098 -3.57 4.258 1 94.94 212 ALA A C 1
ATOM 1652 O O . ALA A 1 212 ? -7.012 -3.211 5 1 94.94 212 ALA A O 1
ATOM 1653 N N . LEU A 1 213 ? -6.285 -4.352 3.236 1 96.44 213 LEU A N 1
ATOM 1654 C CA . LEU A 1 213 ? -7.629 -4.77 2.854 1 96.44 213 LEU A CA 1
ATOM 1655 C C . LEU A 1 213 ? -8.195 -5.77 3.855 1 96.44 213 LEU A C 1
ATOM 1657 O O . LEU A 1 213 ? -9.398 -5.766 4.133 1 96.44 213 LEU A O 1
ATOM 1661 N N . GLU A 1 214 ? -7.344 -6.629 4.363 1 94.75 214 GLU A N 1
ATOM 1662 C CA . GLU A 1 214 ? -7.785 -7.547 5.406 1 94.75 214 GLU A CA 1
ATOM 1663 C C . GLU A 1 214 ? -8.258 -6.793 6.645 1 94.75 214 GLU A C 1
ATOM 1665 O O . GLU A 1 214 ? -9.305 -7.105 7.207 1 94.75 214 GLU A O 1
ATOM 1670 N N . ARG A 1 215 ? -7.492 -5.848 7.023 1 91.69 215 ARG A N 1
ATOM 1671 C CA . ARG A 1 215 ? -7.844 -5.047 8.195 1 91.69 215 ARG A CA 1
ATOM 1672 C C . ARG A 1 215 ? -9.148 -4.285 7.965 1 91.69 215 ARG A C 1
ATOM 1674 O O . ARG A 1 215 ? -10.008 -4.234 8.844 1 91.69 215 ARG A O 1
ATOM 1681 N N . TRP A 1 216 ? -9.273 -3.764 6.824 1 89.88 216 TRP A N 1
ATOM 1682 C CA . TRP A 1 216 ? -10.43 -2.945 6.48 1 89.88 216 TRP A CA 1
ATOM 1683 C C . TRP A 1 216 ? -11.695 -3.793 6.422 1 89.88 216 TRP A C 1
ATOM 1685 O O . TRP A 1 216 ? -12.742 -3.398 6.945 1 89.88 216 TRP A O 1
ATOM 1695 N N . SER A 1 217 ? -11.594 -4.91 5.793 1 93.44 217 SER A N 1
ATOM 1696 C CA . SER A 1 217 ? -12.781 -5.715 5.508 1 93.44 217 SER A CA 1
ATOM 1697 C C . SER A 1 217 ? -13.078 -6.68 6.648 1 93.44 217 SER A C 1
ATOM 1699 O O . SER A 1 217 ? -14.172 -7.258 6.707 1 93.44 217 SER A O 1
ATOM 1701 N N . LYS A 1 218 ? -12.102 -6.906 7.516 1 92.81 218 LYS A N 1
ATOM 1702 C CA . LYS A 1 218 ? -12.188 -7.883 8.602 1 92.81 218 LYS A CA 1
ATOM 1703 C C . LYS A 1 218 ? -12.414 -9.289 8.055 1 92.81 218 LYS A C 1
ATOM 1705 O O . LYS A 1 218 ? -12.992 -10.141 8.734 1 92.81 218 LYS A O 1
ATOM 1710 N N . LYS A 1 219 ? -12.055 -9.422 6.828 1 93.5 219 LYS A N 1
ATOM 1711 C CA . LYS A 1 219 ? -12.133 -10.742 6.203 1 93.5 219 LYS A CA 1
ATOM 1712 C C . LYS A 1 219 ? -10.773 -11.438 6.207 1 93.5 219 LYS A C 1
ATOM 1714 O O . LYS A 1 219 ? -9.734 -10.773 6.117 1 93.5 219 LYS A O 1
ATOM 1719 N N . LYS A 1 220 ? -10.875 -12.727 6.312 1 91.69 220 LYS A N 1
ATOM 1720 C CA . LYS A 1 220 ? -9.648 -13.516 6.176 1 91.69 220 LYS A CA 1
ATOM 1721 C C . LYS A 1 220 ? -9.328 -13.773 4.707 1 91.69 220 LYS A C 1
ATOM 1723 O O . LYS A 1 220 ? -10.203 -14.141 3.926 1 91.69 220 LYS A O 1
ATOM 1728 N N . THR A 1 221 ? -8.102 -13.57 4.344 1 93.44 221 THR A N 1
ATOM 1729 C CA . THR A 1 221 ? -7.664 -13.758 2.965 1 93.44 221 THR A CA 1
ATOM 1730 C C . THR A 1 221 ? -7.469 -15.242 2.654 1 93.44 221 THR A C 1
ATOM 1732 O O . THR A 1 221 ? -6.84 -15.969 3.428 1 93.44 221 THR A O 1
ATOM 1735 N N . IL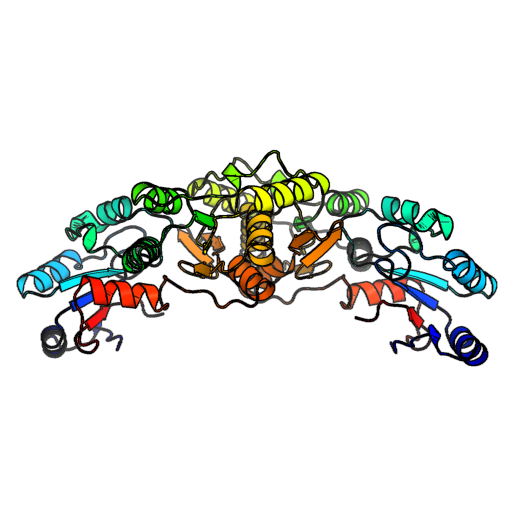E A 1 222 ? -8.055 -15.727 1.584 1 92 222 ILE A N 1
ATOM 1736 C CA . ILE A 1 222 ? -7.758 -17.047 1.063 1 92 222 ILE A CA 1
ATOM 1737 C C . ILE A 1 222 ? -6.453 -17.016 0.267 1 92 222 ILE A C 1
ATOM 1739 O O . ILE A 1 222 ? -6.367 -16.344 -0.761 1 92 222 ILE A O 1
ATOM 1743 N N . GLY A 1 223 ? -5.473 -17.719 0.707 1 91.75 223 GLY A N 1
ATOM 1744 C CA . GLY A 1 223 ? -4.164 -17.672 0.081 1 91.75 223 GLY A CA 1
ATOM 1745 C C . GLY A 1 223 ? -3.918 -18.812 -0.881 1 91.75 223 GLY A C 1
ATOM 1746 O O . GLY A 1 223 ? -4.199 -19.969 -0.559 1 91.75 223 GLY A O 1
ATOM 1747 N N . PHE A 1 224 ? -3.32 -18.469 -2.066 1 91.81 224 PHE A N 1
ATOM 1748 C CA . PHE A 1 224 ? -3.084 -19.484 -3.084 1 91.81 224 PHE A CA 1
ATOM 1749 C C . PHE A 1 224 ? -1.594 -19.625 -3.371 1 91.81 224 PHE A C 1
ATOM 1751 O O . PHE A 1 224 ? -1.197 -20.391 -4.254 1 91.81 224 PHE A O 1
ATOM 1758 N N . GLY A 1 225 ? -0.829 -18.781 -2.697 1 86.31 225 GLY A N 1
ATOM 1759 C CA . GLY A 1 225 ? 0.616 -18.922 -2.783 1 86.31 225 GLY A CA 1
ATOM 1760 C C . GLY A 1 225 ? 1.201 -19.75 -1.651 1 86.31 225 GLY A C 1
ATOM 1761 O O . GLY A 1 225 ? 0.486 -20.141 -0.728 1 86.31 225 GLY A O 1
ATOM 1762 N N . LYS A 1 226 ? 2.574 -20.141 -1.861 1 77.06 226 LYS A N 1
ATOM 1763 C CA . LYS A 1 226 ? 3.303 -20.766 -0.761 1 77.06 226 LYS A CA 1
ATOM 1764 C C . LYS A 1 226 ? 3.541 -19.781 0.374 1 77.06 226 LYS A C 1
ATOM 1766 O O . LYS A 1 226 ? 3.812 -18.594 0.131 1 77.06 226 LYS A O 1
ATOM 1771 N N . PRO A 1 227 ? 3.305 -20.219 1.602 1 65.06 227 PRO A N 1
ATOM 1772 C CA . PRO A 1 227 ? 2.93 -21.547 2.096 1 65.06 227 PRO A CA 1
ATOM 1773 C C . PRO A 1 227 ? 1.418 -21.734 2.219 1 65.06 227 PRO A C 1
ATOM 1775 O O . PRO A 1 227 ? 0.955 -22.656 2.875 1 65.06 227 PRO A O 1
ATOM 1778 N N . GLY A 1 228 ? 0.682 -20.969 1.521 1 64.69 228 GLY A N 1
ATOM 1779 C CA . GLY A 1 228 ? -0.763 -21.094 1.633 1 64.69 228 GLY A CA 1
ATOM 1780 C C . GLY A 1 228 ? -1.282 -22.453 1.204 1 64.69 228 GLY A C 1
ATOM 1781 O O . GLY A 1 228 ? -0.597 -23.188 0.49 1 64.69 228 GLY A O 1
ATOM 1782 N N . GLN A 1 229 ? -2.418 -22.812 1.684 1 64.75 229 GLN A N 1
ATOM 1783 C CA . GLN A 1 229 ? -3.037 -24.125 1.454 1 64.75 229 GLN A CA 1
ATOM 1784 C C . GLN A 1 229 ? -3.5 -24.266 0.006 1 64.75 229 GLN A C 1
ATOM 1786 O O . GLN A 1 229 ? -3.611 -25.375 -0.51 1 64.75 229 GLN A O 1
ATOM 1791 N N . GLY A 1 230 ? -3.715 -23.172 -0.58 1 68.56 230 GLY A N 1
ATOM 1792 C CA . GLY A 1 230 ? -4.246 -23.219 -1.932 1 68.56 230 GLY A CA 1
ATOM 1793 C C . GLY A 1 230 ? -3.354 -23.953 -2.902 1 68.56 230 GLY A C 1
ATOM 1794 O O . GLY A 1 230 ? -3.82 -24.828 -3.637 1 68.56 230 GLY A O 1
ATOM 1795 N N . LEU A 1 231 ? -2.176 -23.578 -2.791 1 70.56 231 LEU A N 1
ATOM 1796 C CA . LEU A 1 231 ? -1.229 -24.219 -3.701 1 70.56 231 LEU A CA 1
ATOM 1797 C C . LEU A 1 231 ? -1.055 -25.688 -3.367 1 70.56 231 LEU A C 1
ATOM 1799 O O . LEU A 1 231 ? -0.987 -26.531 -4.27 1 70.56 231 LEU A O 1
ATOM 1803 N N . VAL A 1 232 ? -1.081 -26 -2.146 1 68.44 232 VAL A N 1
ATOM 1804 C CA . VAL A 1 232 ? -0.94 -27.375 -1.687 1 68.44 232 VAL A CA 1
ATOM 1805 C C . VAL A 1 232 ? -2.141 -28.203 -2.146 1 68.44 232 VAL A C 1
ATOM 1807 O O . VAL A 1 232 ? -1.98 -29.312 -2.662 1 68.44 232 VAL A O 1
ATOM 1810 N N . ASN A 1 233 ? -3.283 -27.641 -1.962 1 69.56 233 ASN A N 1
ATOM 1811 C CA . ASN A 1 233 ? -4.5 -28.328 -2.375 1 69.56 233 ASN A CA 1
ATOM 1812 C C . ASN A 1 233 ? -4.516 -28.594 -3.879 1 69.56 233 ASN A C 1
ATOM 1814 O O . ASN A 1 233 ? -4.938 -29.672 -4.324 1 69.56 233 ASN A O 1
ATOM 1818 N N . LEU A 1 234 ? -4.141 -27.625 -4.559 1 71.38 234 LEU A N 1
ATOM 1819 C CA . LEU A 1 234 ? -4.047 -27.766 -6.008 1 71.38 234 LEU A CA 1
ATOM 1820 C C . LEU A 1 234 ? -3.162 -28.953 -6.387 1 71.38 234 LEU A C 1
ATOM 1822 O O . LEU A 1 234 ? -3.566 -29.797 -7.18 1 71.38 234 LEU A O 1
ATOM 1826 N N . ILE A 1 235 ? -2.035 -28.922 -5.75 1 68.69 235 ILE A N 1
ATOM 1827 C CA . ILE A 1 235 ? -1.052 -29.938 -6.09 1 68.69 235 ILE A CA 1
ATOM 1828 C C . ILE A 1 235 ? -1.585 -31.312 -5.703 1 68.69 235 ILE A C 1
ATOM 1830 O O . ILE A 1 235 ? -1.481 -32.281 -6.477 1 68.69 235 ILE A O 1
ATOM 1834 N N . CYS A 1 236 ? -2.197 -31.391 -4.637 1 70 236 CYS A N 1
ATOM 1835 C CA . CYS A 1 236 ? -2.756 -32.656 -4.164 1 70 236 CYS A CA 1
ATOM 1836 C C . CYS A 1 236 ? -3.863 -33.156 -5.09 1 70 236 CYS A C 1
ATOM 1838 O O . CYS A 1 236 ? -3.918 -34.312 -5.438 1 70 236 CYS A O 1
ATOM 1840 N N . ASN A 1 237 ? -4.652 -32.312 -5.469 1 73.56 237 ASN A N 1
ATOM 1841 C CA . ASN A 1 237 ? -5.762 -32.688 -6.344 1 73.56 237 ASN A CA 1
ATOM 1842 C C . ASN A 1 237 ? -5.277 -33.094 -7.734 1 73.56 237 ASN A C 1
ATOM 1844 O O . ASN A 1 237 ? -5.715 -34.094 -8.281 1 73.56 237 ASN A O 1
ATOM 1848 N N . LYS A 1 238 ? -4.359 -32.281 -8.203 1 73.88 238 LYS A N 1
ATOM 1849 C CA . LYS A 1 238 ? -3.85 -32.5 -9.547 1 73.88 238 LYS A CA 1
ATOM 1850 C C . LYS A 1 238 ? -3.115 -33.844 -9.641 1 73.88 238 LYS A C 1
ATOM 1852 O O . LYS A 1 238 ? -3.223 -34.531 -10.641 1 73.88 238 LYS A O 1
ATOM 1857 N N . LEU A 1 239 ? -2.412 -34.125 -8.57 1 72.69 239 LEU A N 1
ATOM 1858 C CA . LEU A 1 239 ? -1.56 -35.312 -8.609 1 72.69 239 LEU A CA 1
ATOM 1859 C C . LEU A 1 239 ? -2.211 -36.469 -7.863 1 72.69 239 LEU A C 1
ATOM 1861 O O . LEU A 1 239 ? -1.604 -37.531 -7.707 1 72.69 239 LEU A O 1
ATOM 1865 N N . ASN A 1 240 ? -3.434 -36.25 -7.496 1 75.31 240 ASN A N 1
ATOM 1866 C CA . ASN A 1 240 ? -4.188 -37.25 -6.766 1 75.31 240 ASN A CA 1
ATOM 1867 C C . ASN A 1 240 ? -3.404 -37.781 -5.57 1 75.31 240 ASN A C 1
ATOM 1869 O O . ASN A 1 240 ? -3.285 -39 -5.387 1 75.31 240 ASN A O 1
ATOM 1873 N N . ILE A 1 241 ? -2.855 -36.75 -4.926 1 71.25 241 ILE A N 1
ATOM 1874 C CA . ILE A 1 241 ? -2.102 -37.125 -3.73 1 71.25 241 ILE A CA 1
ATOM 1875 C C . ILE A 1 241 ? -3.062 -37.375 -2.568 1 71.25 241 ILE A C 1
ATOM 1877 O O . ILE A 1 241 ? -3.775 -36.438 -2.148 1 71.25 241 ILE A O 1
ATOM 1881 N N . THR A 1 242 ? -3.129 -38.562 -2.146 1 71.44 242 THR A N 1
ATOM 1882 C CA . THR A 1 242 ? -4.035 -38.906 -1.059 1 71.44 242 THR A CA 1
ATOM 1883 C C . THR A 1 242 ? -3.277 -39 0.263 1 71.44 242 THR A C 1
ATOM 1885 O O . THR A 1 242 ? -3.873 -38.875 1.335 1 71.44 242 THR A O 1
ATOM 1888 N N . ASP A 1 243 ? -1.963 -39.281 0.103 1 70.56 243 ASP A N 1
ATOM 1889 C CA . ASP A 1 243 ? -1.111 -39.438 1.28 1 70.56 243 ASP A CA 1
ATOM 1890 C C . ASP A 1 243 ? 0.056 -38.438 1.233 1 70.56 243 ASP A C 1
ATOM 1892 O O . ASP A 1 243 ? 1.02 -38.656 0.493 1 70.56 243 ASP A O 1
ATOM 1896 N N . GLY A 1 244 ? -0.062 -37.344 2.041 1 68.38 244 GLY A N 1
ATOM 1897 C CA . GLY A 1 244 ? 0.957 -36.312 2.084 1 68.38 244 GLY A CA 1
ATOM 1898 C C . GLY A 1 244 ? 2.326 -36.844 2.475 1 68.38 244 GLY A C 1
ATOM 1899 O O . GLY A 1 244 ? 3.346 -36.219 2.148 1 68.38 244 GLY A O 1
ATOM 1900 N N . GLN A 1 245 ? 2.348 -37.969 3.084 1 68.62 245 GLN A N 1
ATOM 1901 C CA . GLN A 1 245 ? 3.607 -38.562 3.512 1 68.62 245 GLN A CA 1
ATOM 1902 C C . GLN A 1 245 ? 4.414 -39.062 2.314 1 68.62 245 GLN A C 1
ATOM 1904 O O . GLN A 1 245 ? 5.625 -39.281 2.422 1 68.62 245 GLN A O 1
ATOM 1909 N N . ARG A 1 246 ? 3.789 -39.125 1.243 1 73.56 246 ARG A N 1
ATOM 1910 C CA . ARG A 1 246 ? 4.457 -39.656 0.059 1 73.56 246 ARG A CA 1
ATOM 1911 C C . ARG A 1 246 ? 4.84 -38.531 -0.9 1 73.56 246 ARG A C 1
ATOM 1913 O O . ARG A 1 246 ? 5 -38.75 -2.102 1 73.56 246 ARG A O 1
ATOM 1920 N N . VAL A 1 247 ? 4.84 -37.375 -0.377 1 74 247 VAL A N 1
ATOM 1921 C CA . VAL A 1 247 ? 5.238 -36.188 -1.168 1 74 247 VAL A CA 1
ATOM 1922 C C . VAL A 1 247 ? 6.527 -35.625 -0.604 1 74 247 VAL A C 1
ATOM 1924 O O . VAL A 1 247 ? 6.66 -35.438 0.611 1 74 247 VAL A O 1
ATOM 1927 N N . LEU A 1 248 ? 7.52 -35.469 -1.486 1 76.5 248 LEU A N 1
ATOM 1928 C CA . LEU A 1 248 ? 8.758 -34.781 -1.125 1 76.5 248 LEU A CA 1
ATOM 1929 C C . LEU A 1 248 ? 8.812 -33.406 -1.73 1 76.5 248 LEU A C 1
ATOM 1931 O O . LEU A 1 248 ? 8.586 -33.219 -2.93 1 76.5 248 LEU A O 1
ATOM 1935 N N . MET A 1 249 ? 8.977 -32.375 -0.912 1 77.56 249 MET A N 1
ATOM 1936 C CA . MET A 1 249 ? 9.188 -31.016 -1.401 1 77.56 249 MET A CA 1
ATOM 1937 C C . MET A 1 249 ? 10.656 -30.625 -1.319 1 77.56 249 MET A C 1
ATOM 1939 O O . MET A 1 249 ? 11.281 -30.75 -0.263 1 77.56 249 MET A O 1
ATOM 1943 N N . ILE A 1 250 ? 11.141 -30.359 -2.418 1 75.06 250 ILE A N 1
ATOM 1944 C CA . ILE A 1 250 ? 12.508 -29.859 -2.48 1 75.06 250 ILE A CA 1
ATOM 1945 C C . ILE A 1 250 ? 12.492 -28.328 -2.578 1 75.06 250 ILE A C 1
ATOM 1947 O O . ILE A 1 250 ? 12.055 -27.766 -3.588 1 75.06 250 ILE A O 1
ATOM 1951 N N . GLY A 1 251 ? 12.703 -27.609 -1.504 1 71.06 251 GLY A N 1
ATOM 1952 C CA . GLY A 1 251 ? 12.641 -26.156 -1.465 1 71.06 251 GLY A CA 1
ATOM 1953 C C . GLY A 1 251 ? 13.953 -25.516 -1.035 1 71.06 251 GLY A C 1
ATOM 1954 O O . GLY A 1 251 ? 14.945 -26.203 -0.83 1 71.06 251 GLY A O 1
ATOM 1955 N N . ASP A 1 252 ? 14.188 -24.141 -1.198 1 58 252 ASP A N 1
ATOM 1956 C CA . ASP A 1 252 ? 15.352 -23.391 -0.734 1 58 252 ASP A CA 1
ATOM 1957 C C . ASP A 1 252 ? 15.328 -23.219 0.784 1 58 252 ASP A C 1
ATOM 1959 O O . ASP A 1 252 ? 14.281 -23.391 1.416 1 58 252 ASP A O 1
ATOM 1963 N N . ARG A 1 253 ? 16.406 -23.453 1.435 1 43.91 253 ARG A N 1
ATOM 1964 C CA . ARG A 1 253 ? 16.516 -23.203 2.869 1 43.91 253 ARG A CA 1
ATOM 1965 C C . ARG A 1 253 ? 15.93 -21.844 3.242 1 43.91 253 ARG A C 1
ATOM 1967 O O . ARG A 1 253 ? 16.359 -20.812 2.721 1 43.91 253 ARG A O 1
ATOM 1974 N N . GLN A 1 254 ? 14.555 -21.578 3.053 1 35.84 254 GLN A N 1
ATOM 1975 C CA . GLN A 1 254 ? 14.438 -20.375 3.869 1 35.84 254 GLN A CA 1
ATOM 1976 C C . GLN A 1 254 ? 14.68 -20.688 5.344 1 35.84 254 GLN A C 1
ATOM 1978 O O . GLN A 1 254 ? 14.367 -21.781 5.816 1 35.84 254 GLN A O 1
ATOM 1983 N N . MET B 1 1 ? -3.523 14.758 28.984 1 33 1 MET B N 1
ATOM 1984 C CA . MET B 1 1 ? -4.523 15.547 28.266 1 33 1 MET B CA 1
ATOM 1985 C C . MET B 1 1 ? -5.926 14.992 28.5 1 33 1 MET B C 1
ATOM 1987 O O . MET B 1 1 ? -6.234 13.875 28.094 1 33 1 MET B O 1
ATOM 1991 N N . SER B 1 2 ? -6.582 15.367 29.578 1 33.59 2 SER B N 1
ATOM 1992 C CA . SER B 1 2 ? -7.871 14.789 29.953 1 33.59 2 SER B CA 1
ATOM 1993 C C . SER B 1 2 ? -9 15.367 29.109 1 33.59 2 SER B C 1
ATOM 1995 O O . SER B 1 2 ? -9.047 16.578 28.875 1 33.59 2 SER B O 1
ATOM 1997 N N . ALA B 1 3 ? -9.641 14.516 28.156 1 39.81 3 ALA B N 1
ATOM 1998 C CA . ALA B 1 3 ? -10.836 14.859 27.375 1 39.81 3 ALA B CA 1
ATOM 1999 C C . ALA B 1 3 ? -12.039 15.07 28.297 1 39.81 3 ALA B C 1
ATOM 2001 O O . ALA B 1 3 ? -12.289 14.266 29.203 1 39.81 3 ALA B O 1
ATOM 2002 N N . ILE B 1 4 ? -12.609 16.25 28.578 1 41.56 4 ILE B N 1
ATOM 2003 C CA . ILE B 1 4 ? -13.828 16.453 29.359 1 41.56 4 ILE B CA 1
ATOM 2004 C C . ILE B 1 4 ? -15 16.703 28.422 1 41.56 4 ILE B C 1
ATOM 2006 O O . ILE B 1 4 ? -14.875 17.438 27.438 1 41.56 4 ILE B O 1
ATOM 2010 N N . ASN B 1 5 ? -15.969 15.805 28.469 1 43.47 5 ASN B N 1
ATOM 2011 C CA . ASN B 1 5 ? -17.234 16.047 27.766 1 43.47 5 ASN B CA 1
ATOM 2012 C C . ASN B 1 5 ? -17.969 17.266 28.328 1 43.47 5 ASN B C 1
ATOM 2014 O O . ASN B 1 5 ? -18.422 17.234 29.484 1 43.47 5 ASN B O 1
ATOM 2018 N N . VAL B 1 6 ? -18.109 18.391 27.719 1 46.94 6 VAL B N 1
ATOM 2019 C CA . VAL B 1 6 ? -18.562 19.703 28.172 1 46.94 6 VAL B CA 1
ATOM 2020 C C . VAL B 1 6 ? -20.094 19.719 28.234 1 46.94 6 VAL B C 1
ATOM 2022 O O . VAL B 1 6 ? -20.688 20.641 28.797 1 46.94 6 VAL B O 1
ATOM 2025 N N . ASP B 1 7 ? -20.75 18.828 27.547 1 48.12 7 ASP B N 1
ATOM 2026 C CA . ASP B 1 7 ? -22.203 19 27.469 1 48.12 7 ASP B CA 1
ATOM 2027 C C . ASP B 1 7 ? -22.844 18.875 28.844 1 48.12 7 ASP B C 1
ATOM 2029 O O . ASP B 1 7 ? -24 19.25 29.031 1 48.12 7 ASP B O 1
ATOM 2033 N N . GLU B 1 8 ? -22.25 18.141 29.656 1 46.72 8 GLU B N 1
ATOM 2034 C CA . GLU B 1 8 ? -22.938 17.938 30.922 1 46.72 8 GLU B CA 1
ATOM 2035 C C . GLU B 1 8 ? -22.312 18.781 32.031 1 46.72 8 GLU B C 1
ATOM 2037 O O . GLU B 1 8 ? -22.625 18.594 33.219 1 46.72 8 GLU B O 1
ATOM 2042 N N . VAL B 1 9 ? -21.328 19.469 31.734 1 50.56 9 VAL B N 1
ATOM 2043 C CA . VAL B 1 9 ? -20.625 20.031 32.906 1 50.56 9 VAL B CA 1
ATOM 2044 C C . VAL B 1 9 ? -21.266 21.359 33.281 1 50.56 9 VAL B C 1
ATOM 2046 O O . VAL B 1 9 ? -21.703 22.109 32.438 1 50.56 9 VAL B O 1
ATOM 2049 N N . ASP B 1 10 ? -21.703 21.469 34.531 1 57.44 10 ASP B N 1
ATOM 2050 C CA . ASP B 1 10 ? -22.094 22.688 35.219 1 57.44 10 ASP B CA 1
ATOM 2051 C C . ASP B 1 10 ? -21.188 23.859 34.844 1 57.44 10 ASP B C 1
ATOM 2053 O O . ASP B 1 10 ? -20.016 23.656 34.562 1 57.44 10 ASP B O 1
ATOM 2057 N N . GLY B 1 11 ? -21.859 24.984 34.188 1 61.66 11 GLY B N 1
ATOM 2058 C CA . GLY B 1 11 ? -21.219 26.219 33.812 1 61.66 11 GLY B CA 1
ATOM 2059 C C . GLY B 1 11 ? -20.031 26.562 34.688 1 61.66 11 GLY B C 1
ATOM 2060 O O . GLY B 1 11 ? -19 27.031 34.188 1 61.66 11 GLY B O 1
ATOM 2061 N N . GLU B 1 12 ? -20.203 26.203 35.938 1 66.62 12 GLU B N 1
ATOM 2062 C CA . GLU B 1 12 ? -19.125 26.531 36.875 1 66.62 12 GLU B CA 1
ATOM 2063 C C . GLU B 1 12 ? -17.906 25.641 36.656 1 66.62 12 GLU B C 1
ATOM 2065 O O . GLU B 1 12 ? -16.766 26.109 36.781 1 66.62 12 GLU B O 1
ATOM 2070 N N . VAL B 1 13 ? -18.141 24.5 36.375 1 63.72 13 VAL B N 1
ATOM 2071 C CA . VAL B 1 13 ? -17.047 23.547 36.156 1 63.72 13 VAL B CA 1
ATOM 2072 C C . VAL B 1 13 ? -16.297 23.906 34.875 1 63.72 13 VAL B C 1
ATOM 2074 O O . VAL B 1 13 ? -15.055 23.891 34.875 1 63.72 13 VAL B O 1
ATOM 2077 N N . VAL B 1 14 ? -17.047 24.312 33.906 1 67.62 14 VAL B N 1
ATOM 2078 C CA . VAL B 1 14 ? -16.422 24.719 32.656 1 67.62 14 VAL B CA 1
ATOM 2079 C C . VAL B 1 14 ? -15.586 25.969 32.875 1 67.62 14 VAL B C 1
ATOM 2081 O O . VAL B 1 14 ? -14.453 26.062 32.375 1 67.62 14 VAL B O 1
ATOM 2084 N N . LYS B 1 15 ? -16.141 26.797 33.75 1 75.5 15 LYS B N 1
ATOM 2085 C CA . LYS B 1 15 ? -15.422 28.031 34.031 1 75.5 15 LYS B CA 1
ATOM 2086 C C . LYS B 1 15 ? -14.117 27.75 34.781 1 75.5 15 LYS B C 1
ATOM 2088 O O . LYS B 1 15 ? -13.086 28.344 34.469 1 75.5 15 LYS B O 1
ATOM 2093 N N . ASN B 1 16 ? -14.227 26.828 35.625 1 74.75 16 ASN B N 1
ATOM 2094 C CA . ASN B 1 16 ? -13.039 26.484 36.406 1 74.75 16 ASN B CA 1
ATOM 2095 C C . ASN B 1 16 ? -11.984 25.812 35.531 1 74.75 16 ASN B C 1
ATOM 2097 O O . ASN B 1 16 ? -10.789 26.062 35.688 1 74.75 16 ASN B O 1
ATOM 2101 N N . LEU B 1 17 ? -12.492 25.094 34.688 1 73.12 17 LEU B N 1
ATOM 2102 C CA . LEU B 1 17 ? -11.578 24.391 33.781 1 73.12 17 LEU B CA 1
ATOM 2103 C C . LEU B 1 17 ? -10.883 25.375 32.844 1 73.12 17 LEU B C 1
ATOM 2105 O O . LEU B 1 17 ? -9.664 25.328 32.688 1 73.12 17 LEU B O 1
ATOM 2109 N N . ILE B 1 18 ? -11.648 26.219 32.406 1 78.06 18 ILE B N 1
ATOM 2110 C CA . ILE B 1 18 ? -11.125 27.188 31.453 1 78.06 18 ILE B CA 1
ATOM 2111 C C . ILE B 1 18 ? -10.133 28.109 32.156 1 78.06 18 ILE B C 1
ATOM 2113 O O . ILE B 1 18 ? -9.102 28.484 31.594 1 78.06 18 ILE B O 1
ATOM 2117 N N . ASN B 1 19 ? -10.477 28.359 33.375 1 79.12 19 ASN B N 1
ATOM 2118 C CA . ASN B 1 19 ? -9.602 29.234 34.125 1 79.12 19 ASN B CA 1
ATOM 2119 C C . ASN B 1 19 ? -8.289 28.562 34.469 1 79.12 19 ASN B C 1
ATOM 2121 O O . ASN B 1 19 ? -7.277 29.219 34.719 1 79.12 19 ASN B O 1
ATOM 2125 N N . SER B 1 20 ? -8.367 27.297 34.406 1 79.12 20 SER B N 1
ATOM 2126 C CA . SER B 1 20 ? -7.195 26.547 34.844 1 79.12 20 SER B CA 1
ATOM 2127 C C . SER B 1 20 ? -6.215 26.328 33.688 1 79.12 20 SER B C 1
ATOM 2129 O O . SER B 1 20 ? -5.102 25.844 33.906 1 79.12 20 SER B O 1
ATOM 2131 N N . VAL B 1 21 ? -6.629 26.703 32.531 1 83.38 21 VAL B N 1
ATOM 2132 C CA . VAL B 1 21 ? -5.742 26.453 31.391 1 83.38 21 VAL B CA 1
ATOM 2133 C C . VAL B 1 21 ? -5.418 27.781 30.703 1 83.38 21 VAL B C 1
ATOM 2135 O O . VAL B 1 21 ? -6.168 28.75 30.828 1 83.38 21 VAL B O 1
ATOM 2138 N N . ASP B 1 22 ? -4.246 27.828 30.047 1 86.62 22 ASP B N 1
ATOM 2139 C CA . ASP B 1 22 ? -3.824 29.016 29.312 1 86.62 22 ASP B CA 1
ATOM 2140 C C . ASP B 1 22 ? -4.012 28.828 27.812 1 86.62 22 ASP B C 1
ATOM 2142 O O . ASP B 1 22 ? -4.105 29.812 27.062 1 86.62 22 ASP B O 1
ATOM 2146 N N . THR B 1 23 ? -4.059 27.609 27.406 1 86.44 23 THR B N 1
ATOM 2147 C CA . THR B 1 23 ? -4.121 27.281 25.984 1 86.44 23 THR B CA 1
ATOM 2148 C C . THR B 1 23 ? -5.211 26.25 25.719 1 86.44 23 THR B C 1
ATOM 2150 O O . THR B 1 23 ? -5.371 25.297 26.484 1 86.44 23 THR B O 1
ATOM 2153 N N . VAL B 1 24 ? -5.984 26.531 24.703 1 86.31 24 VAL B N 1
ATOM 2154 C CA . VAL B 1 24 ? -7.008 25.578 24.297 1 86.31 24 VAL B CA 1
ATOM 2155 C C . VAL B 1 24 ? -6.719 25.094 22.875 1 86.31 24 VAL B C 1
ATOM 2157 O O . VAL B 1 24 ? -6.578 25.891 21.953 1 86.31 24 VAL B O 1
ATOM 2160 N N . LEU B 1 25 ? -6.574 23.812 22.734 1 87.88 25 LEU B N 1
ATOM 2161 C CA . LEU B 1 25 ? -6.395 23.156 21.438 1 87.88 25 LEU B CA 1
ATOM 2162 C C . LEU B 1 25 ? -7.711 22.578 20.938 1 87.88 25 LEU B C 1
ATOM 2164 O O . LEU B 1 25 ? -8.391 21.844 21.672 1 87.88 25 LEU B O 1
ATOM 2168 N N . PHE B 1 26 ? -8.023 22.984 19.719 1 88.44 26 PHE B N 1
ATOM 2169 C CA . PHE B 1 26 ? -9.258 22.484 19.125 1 88.44 26 PHE B CA 1
ATOM 2170 C C . PHE B 1 26 ? -8.961 21.547 17.969 1 88.44 26 PHE B C 1
ATOM 2172 O O . PHE B 1 26 ? -8.242 21.906 17.031 1 88.44 26 PHE B O 1
ATOM 2179 N N . ASP B 1 27 ? -9.531 20.375 18.016 1 89.19 27 ASP B N 1
ATOM 2180 C CA . ASP B 1 27 ? -9.602 19.562 16.812 1 89.19 27 ASP B CA 1
ATOM 2181 C C . ASP B 1 27 ? -10.547 20.188 15.781 1 89.19 27 ASP B C 1
ATOM 2183 O O . ASP B 1 27 ? -11.578 20.766 16.141 1 89.19 27 ASP B O 1
ATOM 2187 N N . ILE B 1 28 ? -10.18 20.062 14.594 1 89.69 28 ILE B N 1
ATOM 2188 C CA . ILE B 1 28 ? -10.984 20.703 13.562 1 89.69 28 ILE B CA 1
ATOM 2189 C C . ILE B 1 28 ? -12.062 19.734 13.062 1 89.69 28 ILE B C 1
ATOM 2191 O O . ILE B 1 28 ? -13.25 19.938 13.336 1 89.69 28 ILE B O 1
ATOM 2195 N N . ASP B 1 29 ? -11.586 18.641 12.523 1 84.31 29 ASP B N 1
ATOM 2196 C CA . ASP B 1 29 ? -12.5 17.719 11.859 1 84.31 29 ASP B CA 1
ATOM 2197 C C . ASP B 1 29 ? -13.336 16.938 12.875 1 84.31 29 ASP B C 1
ATOM 2199 O O . ASP B 1 29 ? -12.781 16.312 13.781 1 84.31 29 ASP B O 1
ATOM 2203 N N . GLY B 1 30 ? -14.641 17.047 12.758 1 82.88 30 GLY B N 1
ATOM 2204 C CA . GLY B 1 30 ? -15.547 16.328 13.641 1 82.88 30 GLY B CA 1
ATOM 2205 C C . GLY B 1 30 ? -15.82 17.062 14.938 1 82.88 30 GLY B C 1
ATOM 2206 O O . GLY B 1 30 ? -16.641 16.625 15.75 1 82.88 30 GLY B O 1
ATOM 2207 N N . VAL B 1 31 ? -15.078 18.188 15.195 1 86.94 31 VAL B N 1
ATOM 2208 C CA . VAL B 1 31 ? -15.25 18.969 16.422 1 86.94 31 VAL B CA 1
ATOM 2209 C C . VAL B 1 31 ? -15.695 20.391 16.062 1 86.94 31 VAL B C 1
ATOM 2211 O O . VAL B 1 31 ? -16.875 20.734 16.234 1 86.94 31 VAL B O 1
ATOM 2214 N N . LEU B 1 32 ? -14.875 21.109 15.367 1 90.75 32 LEU B N 1
ATOM 2215 C CA . LEU B 1 32 ? -15.219 22.469 14.969 1 90.75 32 LEU B CA 1
ATOM 2216 C C . LEU B 1 32 ? -15.969 22.484 13.641 1 90.75 32 LEU B C 1
ATOM 2218 O O . LEU B 1 32 ? -16.781 23.375 13.383 1 90.75 32 LEU B O 1
ATOM 2222 N N . VAL B 1 33 ? -15.625 21.438 12.852 1 88.31 33 VAL B N 1
ATOM 2223 C CA . VAL B 1 33 ? -16.172 21.359 11.5 1 88.31 33 VAL B CA 1
ATOM 2224 C C . VAL B 1 33 ? -16.828 20 11.281 1 88.31 33 VAL B C 1
ATOM 2226 O O . VAL B 1 33 ? -16.203 18.969 11.516 1 88.31 33 VAL B O 1
ATOM 2229 N N . ILE B 1 34 ? -18.016 19.969 10.891 1 82.12 34 ILE B N 1
ATOM 2230 C CA . ILE B 1 34 ? -18.734 18.75 10.492 1 82.12 34 ILE B CA 1
ATOM 2231 C C . ILE B 1 34 ? -19.297 18.938 9.086 1 82.12 34 ILE B C 1
ATOM 2233 O O . ILE B 1 34 ? -20 19.906 8.812 1 82.12 34 ILE B O 1
ATOM 2237 N N . GLN B 1 35 ? -18.984 18 8.227 1 76.31 35 GLN B N 1
ATOM 2238 C CA . GLN B 1 35 ? -19.438 18.062 6.844 1 76.31 35 GLN B CA 1
ATOM 2239 C C . GLN B 1 35 ? -19.125 19.422 6.215 1 76.31 35 GLN B C 1
ATOM 2241 O O . GLN B 1 35 ? -20.016 20.062 5.648 1 76.31 35 GLN B O 1
ATOM 2246 N N . ASN B 1 36 ? -17.938 19.969 6.488 1 76.81 36 ASN B N 1
ATOM 2247 C CA . ASN B 1 36 ? -17.375 21.188 5.895 1 76.81 36 ASN B CA 1
ATOM 2248 C C . ASN B 1 36 ? -18.094 22.438 6.383 1 76.81 36 ASN B C 1
ATOM 2250 O O . ASN B 1 36 ? -18.062 23.469 5.73 1 76.81 36 ASN B O 1
ATOM 2254 N N . GLN B 1 37 ? -18.812 22.25 7.496 1 82.94 37 GLN B N 1
ATOM 2255 C CA . GLN B 1 37 ? -19.5 23.391 8.102 1 82.94 37 GLN B CA 1
ATOM 2256 C C . GLN B 1 37 ? -19.078 23.562 9.562 1 82.94 37 GLN B C 1
ATOM 2258 O O . GLN B 1 37 ? -18.906 22.578 10.281 1 82.94 37 GLN B O 1
ATOM 2263 N N . ILE B 1 38 ? -19.016 24.812 9.891 1 90.44 38 ILE B N 1
ATOM 2264 C CA . ILE B 1 38 ? -18.672 25.109 11.281 1 90.44 38 ILE B CA 1
ATOM 2265 C C . ILE B 1 38 ? -19.844 24.734 12.195 1 90.44 38 ILE B C 1
ATOM 2267 O O . ILE B 1 38 ? -21 24.984 11.867 1 90.44 38 ILE B O 1
ATOM 2271 N N . VAL B 1 39 ? -19.469 24.141 13.258 1 90.19 39 VAL B N 1
ATOM 2272 C CA . VAL B 1 39 ? -20.484 23.766 14.25 1 90.19 39 VAL B CA 1
ATOM 2273 C C . VAL B 1 39 ? -21.094 25.016 14.867 1 90.19 39 VAL B C 1
ATOM 2275 O O . VAL B 1 39 ? -20.391 25.969 15.211 1 90.19 39 VAL B O 1
ATOM 2278 N N . PRO B 1 40 ? -22.438 25.016 15.023 1 89.88 40 PRO B N 1
ATOM 2279 C CA . PRO B 1 40 ? -23.094 26.172 15.633 1 89.88 40 PRO B CA 1
ATOM 2280 C C . PRO B 1 40 ? -22.578 26.484 17.031 1 89.88 40 PRO B C 1
ATOM 2282 O O . PRO B 1 40 ? -22.391 25.562 17.844 1 89.88 40 PRO B O 1
ATOM 2285 N N . GLY B 1 41 ? -22.281 27.781 17.328 1 91.19 41 GLY B N 1
ATOM 2286 C CA . GLY B 1 41 ? -21.844 28.188 18.656 1 91.19 41 GLY B CA 1
ATOM 2287 C C . GLY B 1 41 ? -20.344 28.203 18.812 1 91.19 41 GLY B C 1
ATOM 2288 O O . GLY B 1 41 ? -19.812 28.781 19.766 1 91.19 41 GLY B O 1
ATOM 2289 N N . ALA B 1 42 ? -19.672 27.609 17.891 1 91.06 42 ALA B N 1
ATOM 2290 C CA . ALA B 1 42 ? -18.219 27.5 18 1 91.06 42 ALA B CA 1
ATOM 2291 C C . ALA B 1 42 ? -17.562 28.875 17.922 1 91.06 42 ALA B C 1
ATOM 2293 O O . ALA B 1 42 ? -16.656 29.172 18.703 1 91.06 42 ALA B O 1
ATOM 2294 N N . ALA B 1 43 ? -18.031 29.625 17.031 1 92.25 43 ALA B N 1
ATOM 2295 C CA . ALA B 1 43 ? -17.453 30.953 16.828 1 92.25 43 ALA B CA 1
ATOM 2296 C C . ALA B 1 43 ? -17.578 31.797 18.094 1 92.25 43 ALA B C 1
ATOM 2298 O O . ALA B 1 43 ? -16.609 32.438 18.531 1 92.25 43 ALA B O 1
ATOM 2299 N N . GLU B 1 44 ? -18.75 31.781 18.672 1 92.25 44 GLU B N 1
ATOM 2300 C CA . GLU B 1 44 ? -19 32.531 19.891 1 92.25 44 GLU B CA 1
ATOM 2301 C C . GLU B 1 44 ? -18.141 32.031 21.047 1 92.25 44 GLU B C 1
ATOM 2303 O O . GLU B 1 44 ? -17.594 32.844 21.812 1 92.25 44 GLU B O 1
ATOM 2308 N N . PHE B 1 45 ? -18.062 30.766 21.094 1 89.75 45 PHE B N 1
ATOM 2309 C CA . PHE B 1 45 ? -17.281 30.141 22.156 1 89.75 45 PHE B CA 1
ATOM 2310 C C . PHE B 1 45 ? -15.812 30.516 22.047 1 89.75 45 PHE B C 1
ATOM 2312 O O . PHE B 1 45 ? -15.195 30.906 23.031 1 89.75 45 PHE B O 1
ATOM 2319 N N . ILE B 1 46 ? -15.297 30.484 20.891 1 92.75 46 ILE B N 1
ATOM 2320 C CA . ILE B 1 46 ? -13.891 30.781 20.656 1 92.75 46 ILE B CA 1
ATOM 2321 C C . ILE B 1 46 ? -13.625 32.25 20.922 1 92.75 46 ILE B C 1
ATOM 2323 O O . ILE B 1 46 ? -12.602 32.625 21.5 1 92.75 46 ILE B O 1
ATOM 2327 N N . GLU B 1 47 ? -14.516 33.062 20.516 1 92.44 47 GLU B N 1
ATOM 2328 C CA . GLU B 1 47 ? -14.391 34.469 20.781 1 92.44 47 GLU B CA 1
ATOM 2329 C C . GLU B 1 47 ? -14.352 34.75 22.281 1 92.44 47 GLU B C 1
ATOM 2331 O O . GLU B 1 47 ? -13.586 35.625 22.75 1 92.44 47 GLU B O 1
ATOM 2336 N N . LYS B 1 48 ? -15.172 34.062 22.984 1 90.94 48 LYS B N 1
ATOM 2337 C CA . LYS B 1 48 ? -15.188 34.219 24.438 1 90.94 48 LYS B CA 1
ATOM 2338 C C . LYS B 1 48 ? -13.844 33.812 25.047 1 90.94 48 LYS B C 1
ATOM 2340 O O . LYS B 1 48 ? -13.352 34.469 25.969 1 90.94 48 LYS B O 1
ATOM 2345 N N . LEU B 1 49 ? -13.297 32.781 24.547 1 90.44 49 LEU B N 1
ATOM 2346 C CA . LEU B 1 49 ? -12 32.312 25.031 1 90.44 49 LEU B CA 1
ATOM 2347 C C . LEU B 1 49 ? -10.914 33.375 24.75 1 90.44 49 LEU B C 1
ATOM 2349 O O . LEU B 1 49 ? -10.078 33.656 25.609 1 90.44 49 LEU B O 1
ATOM 2353 N N . ARG B 1 50 ? -10.969 33.906 23.562 1 91.56 50 ARG B N 1
ATOM 2354 C CA . ARG B 1 50 ? -10.008 34.938 23.203 1 91.56 50 ARG B CA 1
ATOM 2355 C C . ARG B 1 50 ? -10.141 36.156 24.094 1 91.56 50 ARG B C 1
ATOM 2357 O O . ARG B 1 50 ? -9.133 36.75 24.516 1 91.56 50 ARG B O 1
ATOM 2364 N N . ASN B 1 51 ? -11.344 36.5 24.391 1 91.75 51 ASN B N 1
ATOM 2365 C CA . ASN B 1 51 ? -11.633 37.688 25.172 1 91.75 51 ASN B CA 1
ATOM 2366 C C . ASN B 1 51 ? -11.102 37.562 26.594 1 91.75 51 ASN B C 1
ATOM 2368 O O . ASN B 1 51 ? -10.75 38.562 27.234 1 91.75 51 ASN B O 1
ATOM 2372 N N . ILE B 1 52 ? -11.016 36.375 27.031 1 90.44 52 ILE B N 1
ATOM 2373 C CA . ILE B 1 52 ? -10.539 36.188 28.406 1 90.44 52 ILE B CA 1
ATOM 2374 C C . ILE B 1 52 ? -9.055 35.875 28.391 1 90.44 52 ILE B C 1
ATOM 2376 O O . ILE B 1 52 ? -8.516 35.344 29.375 1 90.44 52 ILE B O 1
ATOM 2380 N N . GLY B 1 53 ? -8.422 35.906 27.219 1 89.62 53 GLY B N 1
ATOM 2381 C CA . GLY B 1 53 ? -6.969 35.906 27.141 1 89.62 53 GLY B CA 1
ATOM 2382 C C . GLY B 1 53 ? -6.41 34.5 26.844 1 89.62 53 GLY B C 1
ATOM 2383 O O . GLY B 1 53 ? -5.211 34.281 27 1 89.62 53 GLY B O 1
ATOM 2384 N N . LYS B 1 54 ? -7.227 33.594 26.484 1 89.19 54 LYS B N 1
ATOM 2385 C CA . LYS B 1 54 ? -6.738 32.25 26.203 1 89.19 54 LYS B CA 1
ATOM 2386 C C . LYS B 1 54 ? -6.047 32.188 24.844 1 89.19 54 LYS B C 1
ATOM 2388 O O . LYS B 1 54 ? -6.484 32.844 23.891 1 89.19 54 LYS B O 1
ATOM 2393 N N . LYS B 1 55 ? -4.965 31.438 24.766 1 89.62 55 LYS B N 1
ATOM 2394 C CA . LYS B 1 55 ? -4.348 31.094 23.5 1 89.62 55 LYS B CA 1
ATOM 2395 C C . LYS B 1 55 ? -5.086 29.938 22.828 1 89.62 55 LYS B C 1
ATOM 2397 O O . LYS B 1 55 ? -5.512 29 23.484 1 89.62 55 LYS B O 1
ATOM 2402 N N . ILE B 1 56 ? -5.25 30.109 21.5 1 90.31 56 ILE B N 1
ATOM 2403 C CA . ILE B 1 56 ? -6.027 29.125 20.766 1 90.31 56 ILE B CA 1
ATOM 2404 C C . ILE B 1 56 ? -5.168 28.5 19.672 1 90.31 56 ILE B C 1
ATOM 2406 O O . ILE B 1 56 ? -4.398 29.203 19 1 90.31 56 ILE B O 1
ATOM 2410 N N . ALA B 1 57 ? -5.266 27.188 19.484 1 90.31 57 ALA B N 1
ATOM 2411 C CA . ALA B 1 57 ? -4.664 26.453 18.375 1 90.31 57 ALA B CA 1
ATOM 2412 C C . ALA B 1 57 ? -5.633 25.422 17.797 1 90.31 57 ALA B C 1
ATOM 2414 O O . ALA B 1 57 ? -6.402 24.812 18.547 1 90.31 57 ALA B O 1
ATOM 2415 N N . TYR B 1 58 ? -5.59 25.391 16.531 1 91.44 58 TYR B N 1
ATOM 2416 C CA . TYR B 1 58 ? -6.406 24.406 15.836 1 91.44 58 TYR B CA 1
ATOM 2417 C C . TYR B 1 58 ? -5.547 23.281 15.281 1 91.44 58 TYR B C 1
ATOM 2419 O O . TYR B 1 58 ? -4.516 23.516 14.648 1 91.44 58 TYR B O 1
ATOM 2427 N N . VAL B 1 59 ? -6 22.062 15.523 1 89.06 59 VAL B N 1
ATOM 2428 C CA . VAL B 1 59 ? -5.195 20.906 15.156 1 89.06 59 VAL B CA 1
ATOM 2429 C C . VAL B 1 59 ? -6.023 19.953 14.297 1 89.06 59 VAL B C 1
ATOM 2431 O O . VAL B 1 59 ? -7.199 19.719 14.586 1 89.06 59 VAL B O 1
ATOM 2434 N N . THR B 1 60 ? -5.457 19.516 13.195 1 88.44 60 THR B N 1
ATOM 2435 C CA . THR B 1 60 ? -6.098 18.531 12.336 1 88.44 60 THR B CA 1
ATOM 2436 C C . THR B 1 60 ? -5.062 17.562 11.758 1 88.44 60 THR B C 1
ATOM 2438 O O . THR B 1 60 ? -3.914 17.953 11.523 1 88.44 60 THR B O 1
ATOM 2441 N N . ASN B 1 61 ? -5.457 16.297 11.57 1 86.38 61 ASN B N 1
ATOM 2442 C CA . ASN B 1 61 ? -4.621 15.359 10.836 1 86.38 61 ASN B CA 1
ATOM 2443 C C . ASN B 1 61 ? -4.805 15.5 9.328 1 86.38 61 ASN B C 1
ATOM 2445 O O . ASN B 1 61 ? -4.074 14.891 8.547 1 86.38 61 ASN B O 1
ATOM 2449 N N . ASN B 1 62 ? -5.727 16.328 8.953 1 84.31 62 ASN B N 1
ATOM 2450 C CA . ASN B 1 62 ? -6.035 16.5 7.535 1 84.31 62 ASN B CA 1
ATOM 2451 C C . ASN B 1 62 ? -4.918 17.25 6.805 1 84.31 62 ASN B C 1
ATOM 2453 O O . ASN B 1 62 ? -4.625 18.391 7.117 1 84.31 62 ASN B O 1
ATOM 2457 N N . THR B 1 63 ? -4.34 16.5 5.855 1 87.81 63 THR B N 1
ATOM 2458 C CA . THR B 1 63 ? -3.236 17.094 5.105 1 87.81 63 THR B CA 1
ATOM 2459 C C . THR B 1 63 ? -3.615 17.281 3.641 1 87.81 63 THR B C 1
ATOM 2461 O O . THR B 1 63 ? -2.799 17.734 2.834 1 87.81 63 THR B O 1
ATOM 2464 N N . LEU B 1 64 ? -4.824 16.922 3.303 1 83.38 64 LEU B N 1
ATOM 2465 C CA . LEU B 1 64 ? -5.273 17.047 1.921 1 83.38 64 LEU B CA 1
ATOM 2466 C C . LEU B 1 64 ? -5.621 18.5 1.595 1 83.38 64 LEU B C 1
ATOM 2468 O O . LEU B 1 64 ? -5.633 18.891 0.425 1 83.38 64 LEU B O 1
ATOM 2472 N N . LYS B 1 65 ? -5.949 19.281 2.693 1 81.56 65 LYS B N 1
ATOM 2473 C CA . LYS B 1 65 ? -6.227 20.703 2.549 1 81.56 65 LYS B CA 1
ATOM 2474 C C . LYS B 1 65 ? -5.047 21.547 3.027 1 81.56 65 LYS B C 1
ATOM 2476 O O . LYS B 1 65 ? -4.43 21.25 4.051 1 81.56 65 LYS B O 1
ATOM 2481 N N . SER B 1 66 ? -4.785 22.547 2.26 1 85.75 66 SER B N 1
ATOM 2482 C CA . SER B 1 66 ? -3.75 23.484 2.709 1 85.75 66 SER B CA 1
ATOM 2483 C C . SER B 1 66 ? -4.211 24.266 3.928 1 85.75 66 SER B C 1
ATOM 2485 O O . SER B 1 66 ? -5.41 24.422 4.16 1 85.75 66 SER B O 1
ATOM 2487 N N . PRO B 1 67 ? -3.227 24.797 4.676 1 89.12 67 PRO B N 1
ATOM 2488 C CA . PRO B 1 67 ? -3.607 25.672 5.785 1 89.12 67 PRO B CA 1
ATOM 2489 C C . PRO B 1 67 ? -4.457 26.859 5.328 1 89.12 67 PRO B C 1
ATOM 2491 O O . PRO B 1 67 ? -5.375 27.281 6.043 1 89.12 67 PRO B O 1
ATOM 2494 N N . GLU B 1 68 ? -4.195 27.344 4.137 1 90.56 68 GLU B N 1
ATOM 2495 C CA . GLU B 1 68 ? -4.984 28.438 3.588 1 90.56 68 GLU B CA 1
ATOM 2496 C C . GLU B 1 68 ? -6.434 28.016 3.361 1 90.56 68 GLU B C 1
ATOM 2498 O O . GLU B 1 68 ? -7.359 28.766 3.678 1 90.56 68 GLU B O 1
ATOM 2503 N N . THR B 1 69 ? -6.574 26.828 2.865 1 88.38 69 THR B N 1
ATOM 2504 C CA . THR B 1 69 ? -7.914 26.297 2.637 1 88.38 69 THR B CA 1
ATOM 2505 C C . THR B 1 69 ? -8.641 26.078 3.961 1 88.38 69 THR B C 1
ATOM 2507 O O . THR B 1 69 ? -9.82 26.391 4.09 1 88.38 69 THR B O 1
ATOM 2510 N N . ILE B 1 70 ? -7.934 25.578 4.918 1 90.62 70 ILE B N 1
ATOM 2511 C CA . ILE B 1 70 ? -8.508 25.344 6.238 1 90.62 70 ILE B CA 1
ATOM 2512 C C . ILE B 1 70 ? -8.914 26.672 6.875 1 90.62 70 ILE B C 1
ATOM 2514 O O . ILE B 1 70 ? -9.977 26.766 7.488 1 90.62 70 ILE B O 1
ATOM 2518 N N . LYS B 1 71 ? -8.078 27.641 6.695 1 93.81 71 LYS B N 1
ATOM 2519 C CA . LYS B 1 71 ? -8.391 28.969 7.211 1 93.81 71 LYS B CA 1
ATOM 2520 C C . LYS B 1 71 ? -9.695 29.5 6.625 1 93.81 71 LYS B C 1
ATOM 2522 O O . LYS B 1 71 ? -10.5 30.094 7.336 1 93.81 71 LYS B O 1
ATOM 2527 N N . GLN B 1 72 ? -9.875 29.25 5.355 1 93.31 72 GLN B N 1
ATOM 2528 C CA . GLN B 1 72 ? -11.109 29.688 4.699 1 93.31 72 GLN B CA 1
ATOM 2529 C C . GLN B 1 72 ? -12.328 29 5.305 1 93.31 72 GLN B C 1
ATOM 2531 O O . GLN B 1 72 ? -13.367 29.625 5.508 1 93.31 72 GLN B O 1
ATOM 2536 N N . ILE B 1 73 ? -12.188 27.781 5.637 1 90.62 73 ILE B N 1
ATOM 2537 C CA . ILE B 1 73 ? -13.266 27.016 6.242 1 90.62 73 ILE B CA 1
ATOM 2538 C C . ILE B 1 73 ? -13.547 27.531 7.652 1 90.62 73 ILE B C 1
ATOM 2540 O O . ILE B 1 73 ? -14.695 27.594 8.078 1 90.62 73 ILE B O 1
ATOM 2544 N N . LEU B 1 74 ? -12.508 28 8.32 1 94.5 74 LEU B N 1
ATOM 2545 C CA . LEU B 1 74 ? -12.617 28.453 9.703 1 94.5 74 LEU B CA 1
ATOM 2546 C C . LEU B 1 74 ? -12.836 29.969 9.758 1 94.5 74 LEU B C 1
ATOM 2548 O O . LEU B 1 74 ? -12.711 30.578 10.828 1 94.5 74 LEU B O 1
ATOM 2552 N N . ALA B 1 75 ? -13.188 30.531 8.68 1 93.25 75 ALA B N 1
ATOM 2553 C CA . ALA B 1 75 ? -13.344 31.984 8.57 1 93.25 75 ALA B CA 1
ATOM 2554 C C . ALA B 1 75 ? -14.336 32.5 9.609 1 93.25 75 ALA B C 1
ATOM 2556 O O . ALA B 1 75 ? -14.102 33.531 10.234 1 93.25 75 ALA B O 1
ATOM 2557 N N . PRO B 1 76 ? -15.445 31.781 9.93 1 92.69 76 PRO B N 1
ATOM 2558 C CA . PRO B 1 76 ? -16.406 32.281 10.914 1 92.69 76 PRO B CA 1
ATOM 2559 C C . PRO B 1 76 ? -15.812 32.406 12.312 1 92.69 76 PRO B C 1
ATOM 2561 O O . PRO B 1 76 ? -16.297 33.188 13.133 1 92.69 76 PRO B O 1
ATOM 2564 N N . ILE B 1 77 ? -14.781 31.672 12.578 1 93.5 77 ILE B N 1
ATOM 2565 C CA . ILE B 1 77 ? -14.172 31.734 13.906 1 93.5 77 ILE B CA 1
ATOM 2566 C C . ILE B 1 77 ? -12.922 32.625 13.852 1 93.5 77 ILE B C 1
ATOM 2568 O O . ILE B 1 77 ? -12.18 32.688 14.836 1 93.5 77 ILE B O 1
ATOM 2572 N N . LYS B 1 78 ? -12.617 33.219 12.758 1 94.19 78 LYS B N 1
ATOM 2573 C CA . LYS B 1 78 ? -11.523 34.188 12.555 1 94.19 78 LYS B CA 1
ATOM 2574 C C . LYS B 1 78 ? -10.18 33.531 12.898 1 94.19 78 LYS B C 1
ATOM 2576 O O . LYS B 1 78 ? -9.367 34.125 13.609 1 94.19 78 LYS B O 1
ATOM 2581 N N . ALA B 1 79 ? -10.016 32.281 12.477 1 94.69 79 ALA B N 1
ATOM 2582 C CA . ALA B 1 79 ? -8.75 31.609 12.695 1 94.69 79 ALA B CA 1
ATOM 2583 C C . ALA B 1 79 ? -7.629 32.25 11.891 1 94.69 79 ALA B C 1
ATOM 2585 O O . ALA B 1 79 ? -7.828 32.656 10.742 1 94.69 79 ALA B O 1
ATOM 2586 N N . GLU B 1 80 ? -6.488 32.344 12.492 1 94 80 GLU B N 1
ATOM 2587 C CA . GLU B 1 80 ? -5.289 32.812 11.797 1 94 80 GLU B CA 1
ATOM 2588 C C . GLU B 1 80 ? -4.438 31.625 11.328 1 94 80 GLU B C 1
ATOM 2590 O O . GLU B 1 80 ? -4.504 30.531 11.906 1 94 80 GLU B O 1
ATOM 2595 N N . LEU B 1 81 ? -3.633 31.844 10.336 1 92.38 81 LEU B N 1
ATOM 2596 C CA . LEU B 1 81 ? -2.826 30.797 9.727 1 92.38 81 LEU B CA 1
ATOM 2597 C C . LEU B 1 81 ? -1.896 30.156 10.758 1 92.38 81 LEU B C 1
ATOM 2599 O O . LEU B 1 81 ? -1.719 28.938 10.766 1 92.38 81 LEU B O 1
ATOM 2603 N N . ASP B 1 82 ? -1.358 30.953 11.57 1 89.88 82 ASP B N 1
ATOM 2604 C CA . ASP B 1 82 ? -0.378 30.453 12.531 1 89.88 82 ASP B CA 1
ATOM 2605 C C . ASP B 1 82 ? -1.053 29.641 13.633 1 89.88 82 ASP B C 1
ATOM 2607 O O . ASP B 1 82 ? -0.382 28.953 14.398 1 89.88 82 ASP B O 1
ATOM 2611 N N . GLU B 1 83 ? -2.367 29.703 13.773 1 92.12 83 GLU B N 1
ATOM 2612 C CA . GLU B 1 83 ? -3.125 28.938 14.766 1 92.12 83 GLU B CA 1
ATOM 2613 C C . GLU B 1 83 ? -3.484 27.562 14.234 1 92.12 83 GLU B C 1
ATOM 2615 O O . GLU B 1 83 ? -3.914 26.688 15 1 92.12 83 GLU B O 1
ATOM 2620 N N . ILE B 1 84 ? -3.328 27.375 12.945 1 91.62 84 ILE B N 1
ATOM 2621 C CA . ILE B 1 84 ? -3.719 26.125 12.305 1 91.62 84 ILE B CA 1
ATOM 2622 C C . ILE B 1 84 ? -2.51 25.188 12.203 1 91.62 84 ILE B C 1
ATOM 2624 O O . ILE B 1 84 ? -1.493 25.547 11.602 1 91.62 84 ILE B O 1
ATOM 2628 N N . ASN B 1 85 ? -2.699 24.047 12.812 1 90 85 ASN B N 1
ATOM 2629 C CA . ASN B 1 85 ? -1.604 23.078 12.867 1 90 85 ASN B CA 1
ATOM 2630 C C . ASN B 1 85 ? -2.02 21.734 12.305 1 90 85 ASN B C 1
ATOM 2632 O O . ASN B 1 85 ? -3.068 21.188 12.672 1 90 85 ASN B O 1
ATOM 2636 N N . ASN B 1 86 ? -1.24 21.266 11.406 1 90.25 86 ASN B N 1
ATOM 2637 C CA . ASN B 1 86 ? -1.391 19.922 10.852 1 90.25 86 ASN B CA 1
ATOM 2638 C C . ASN B 1 86 ? -0.044 19.219 10.719 1 90.25 86 ASN B C 1
ATOM 2640 O O . ASN B 1 86 ? 0.999 19.797 11.016 1 90.25 86 ASN B O 1
ATOM 2644 N N . PRO B 1 87 ? -0.031 18.016 10.289 1 90.88 87 PRO B N 1
ATOM 2645 C CA . PRO B 1 87 ? 1.226 17.266 10.266 1 90.88 87 PRO B CA 1
ATOM 2646 C C . PRO B 1 87 ? 2.301 17.922 9.414 1 90.88 87 PRO B C 1
ATOM 2648 O O . PRO B 1 87 ? 3.488 17.844 9.734 1 90.88 87 PRO B O 1
ATOM 2651 N N . ILE B 1 88 ? 1.914 18.594 8.367 1 92.06 88 ILE B N 1
ATOM 2652 C CA . ILE B 1 88 ? 2.896 19.203 7.473 1 92.06 88 ILE B CA 1
ATOM 2653 C C . ILE B 1 88 ? 3.531 20.422 8.148 1 92.06 88 ILE B C 1
ATOM 2655 O O . ILE B 1 88 ? 4.75 20.594 8.094 1 92.06 88 ILE B O 1
ATOM 2659 N N . THR B 1 89 ? 2.73 21.25 8.812 1 90.56 89 THR B N 1
ATOM 2660 C CA . THR B 1 89 ? 3.273 22.406 9.531 1 90.56 89 THR B CA 1
ATOM 2661 C C . THR B 1 89 ? 4.156 21.953 10.688 1 90.56 89 THR B C 1
ATOM 2663 O O . THR B 1 89 ? 5.148 22.594 11.008 1 90.56 89 THR B O 1
ATOM 2666 N N . ALA B 1 90 ? 3.74 20.844 11.289 1 90.25 90 ALA B N 1
ATOM 2667 C CA . ALA B 1 90 ? 4.566 20.266 12.352 1 90.25 90 ALA B CA 1
ATOM 2668 C C . ALA B 1 90 ? 5.926 19.828 11.805 1 90.25 90 ALA B C 1
ATOM 2670 O O . ALA B 1 90 ? 6.957 20.062 12.43 1 90.25 90 ALA B O 1
ATOM 2671 N N . LEU B 1 91 ? 5.941 19.188 10.664 1 93.19 91 LEU B N 1
ATOM 2672 C CA . LEU B 1 91 ? 7.184 18.781 10.016 1 93.19 91 LEU B CA 1
ATOM 2673 C C . LEU B 1 91 ? 8.062 20 9.711 1 93.19 91 LEU B C 1
ATOM 2675 O O . LEU B 1 91 ? 9.266 19.969 9.961 1 93.19 91 LEU B O 1
ATOM 2679 N N . LEU B 1 92 ? 7.461 21.031 9.195 1 92.56 92 LEU B N 1
ATOM 2680 C CA . LEU B 1 92 ? 8.195 22.234 8.828 1 92.56 92 LEU B CA 1
ATOM 2681 C C . LEU B 1 92 ? 8.898 22.844 10.039 1 92.56 92 LEU B C 1
ATOM 2683 O O . LEU B 1 92 ? 10.07 23.203 9.961 1 92.56 92 LEU B O 1
ATOM 2687 N N . GLU B 1 93 ? 8.156 22.922 11.055 1 89.25 93 GLU B N 1
ATOM 2688 C CA . GLU B 1 93 ? 8.734 23.453 12.281 1 89.25 93 GLU B CA 1
ATOM 2689 C C . GLU B 1 93 ? 9.914 22.609 12.758 1 89.25 93 GLU B C 1
ATOM 2691 O O . GLU B 1 93 ? 10.93 23.141 13.195 1 89.25 93 GLU B O 1
ATOM 2696 N N . TYR B 1 94 ? 9.75 21.344 12.734 1 90.56 94 TYR B N 1
ATOM 2697 C CA . TYR B 1 94 ? 10.797 20.406 13.117 1 90.56 94 TYR B CA 1
ATOM 2698 C C . TYR B 1 94 ? 12.039 20.609 12.25 1 90.56 94 TYR B C 1
ATOM 2700 O O . TYR B 1 94 ? 13.156 20.703 12.766 1 90.56 94 TYR B O 1
ATOM 2708 N N . LEU B 1 95 ? 11.828 20.656 10.984 1 95.44 95 LEU B N 1
ATOM 2709 C CA . LEU B 1 95 ? 12.93 20.797 10.039 1 95.44 95 LEU B CA 1
ATOM 2710 C C . LEU B 1 95 ? 13.68 22.109 10.273 1 95.44 95 LEU B C 1
ATOM 2712 O O . LEU B 1 95 ? 14.914 22.141 10.195 1 95.44 95 LEU B O 1
ATOM 2716 N N . GLN B 1 96 ? 12.977 23.125 10.523 1 92.25 96 GLN B N 1
ATOM 2717 C CA . GLN B 1 96 ? 13.586 24.422 10.789 1 92.25 96 GLN B CA 1
ATOM 2718 C C . GLN B 1 96 ? 14.375 24.406 12.094 1 92.25 96 GLN B C 1
ATOM 2720 O O . GLN B 1 96 ? 15.492 24.922 12.148 1 92.25 96 GLN B O 1
ATOM 2725 N N . ARG B 1 97 ? 13.852 23.844 13.039 1 89.44 97 ARG B N 1
ATOM 2726 C CA . ARG B 1 97 ? 14.469 23.781 14.359 1 89.44 97 ARG B CA 1
ATOM 2727 C C . ARG B 1 97 ? 15.82 23.078 14.297 1 89.44 97 ARG B C 1
ATOM 2729 O O . ARG B 1 97 ? 16.781 23.484 14.961 1 89.44 97 ARG B O 1
ATOM 2736 N N . ILE B 1 98 ? 15.93 22.078 13.492 1 92.5 98 ILE B N 1
ATOM 2737 C CA . ILE B 1 98 ? 17.156 21.297 13.461 1 92.5 98 ILE B CA 1
ATOM 2738 C C . ILE B 1 98 ? 18.047 21.766 12.312 1 92.5 98 ILE B C 1
ATOM 2740 O O . ILE B 1 98 ? 19.031 21.109 11.977 1 92.5 98 ILE B O 1
ATOM 2744 N N . ASP B 1 99 ? 17.688 22.812 11.695 1 95.69 99 ASP B N 1
ATOM 2745 C CA . ASP B 1 99 ? 18.406 23.391 10.562 1 95.69 99 ASP B CA 1
ATOM 2746 C C . ASP B 1 99 ? 18.703 22.328 9.5 1 95.69 99 ASP B C 1
ATOM 2748 O O . ASP B 1 99 ? 19.844 22.141 9.109 1 95.69 99 ASP B O 1
ATOM 2752 N N . TYR B 1 100 ? 17.609 21.656 9.125 1 97 100 TYR B N 1
ATOM 2753 C CA . TYR B 1 100 ? 17.688 20.578 8.141 1 97 100 TYR B CA 1
ATOM 2754 C C . TYR B 1 100 ? 18.094 21.109 6.773 1 97 100 TYR B C 1
ATOM 2756 O O . TYR B 1 100 ? 17.531 22.094 6.289 1 97 100 TYR B O 1
ATOM 2764 N N . LYS B 1 101 ? 19.062 20.438 6.094 1 97 101 LYS B N 1
ATOM 2765 C CA . LYS B 1 101 ? 19.625 20.969 4.859 1 97 101 LYS B CA 1
ATOM 2766 C C . LYS B 1 101 ? 19.531 19.953 3.721 1 97 101 LYS B C 1
ATOM 2768 O O . LYS B 1 101 ? 19.688 20.312 2.551 1 97 101 LYS B O 1
ATOM 2773 N N . LYS B 1 102 ? 19.234 18.781 3.977 1 98.25 102 LYS B N 1
ATOM 2774 C CA . LYS B 1 102 ? 19.234 17.719 2.975 1 98.25 102 LYS B CA 1
ATOM 2775 C C . LYS B 1 102 ? 17.922 17.703 2.195 1 98.25 102 LYS B C 1
ATOM 2777 O O . LYS B 1 102 ? 17.016 18.5 2.477 1 98.25 102 LYS B O 1
ATOM 2782 N N . ASP B 1 103 ? 17.875 16.859 1.123 1 98.5 103 ASP B N 1
ATOM 2783 C CA . ASP B 1 103 ? 16.672 16.703 0.322 1 98.5 103 ASP B CA 1
ATOM 2784 C C . ASP B 1 103 ? 15.656 15.805 1.026 1 98.5 103 ASP B C 1
ATOM 2786 O O . ASP B 1 103 ? 16.016 15.016 1.897 1 98.5 103 ASP B O 1
ATOM 2790 N N . ILE B 1 104 ? 14.406 16 0.7 1 98.75 104 ILE B N 1
ATOM 2791 C CA . ILE B 1 104 ? 13.336 15.188 1.254 1 98.75 104 ILE B CA 1
ATOM 2792 C C . ILE B 1 104 ? 12.602 14.461 0.126 1 98.75 104 ILE B C 1
ATOM 2794 O O . ILE B 1 104 ? 12.125 15.094 -0.815 1 98.75 104 ILE B O 1
ATOM 2798 N N . TYR B 1 105 ? 12.578 13.133 0.137 1 98.75 105 TYR B N 1
ATOM 2799 C CA . TYR B 1 105 ? 11.688 12.383 -0.739 1 98.75 105 TYR B CA 1
ATOM 2800 C C . TYR B 1 105 ? 10.281 12.305 -0.146 1 98.75 105 TYR B C 1
ATOM 2802 O O . TYR B 1 105 ? 10.109 11.836 0.983 1 98.75 105 TYR B O 1
ATOM 2810 N N . VAL B 1 106 ? 9.289 12.742 -0.943 1 98.44 106 VAL B N 1
ATOM 2811 C CA . VAL B 1 106 ? 7.953 12.898 -0.376 1 98.44 106 VAL B CA 1
ATOM 2812 C C . VAL B 1 106 ? 6.961 12.031 -1.153 1 98.44 106 VAL B C 1
ATOM 2814 O O . VAL B 1 106 ? 6.879 12.125 -2.381 1 98.44 106 VAL B O 1
ATOM 2817 N N . ILE B 1 107 ? 6.352 11.133 -0.456 1 97.81 107 ILE B N 1
ATOM 2818 C CA . ILE B 1 107 ? 5.062 10.586 -0.867 1 97.81 107 ILE B CA 1
ATOM 2819 C C . ILE B 1 107 ? 3.934 11.336 -0.162 1 97.81 107 ILE B C 1
ATOM 2821 O O . ILE B 1 107 ? 3.686 11.117 1.026 1 97.81 107 ILE B O 1
ATOM 2825 N N . GLY B 1 108 ? 3.283 12.188 -0.847 1 96.12 108 GLY B N 1
ATOM 2826 C CA . GLY B 1 108 ? 2.314 13.102 -0.266 1 96.12 108 GLY B CA 1
ATOM 2827 C C . GLY B 1 108 ? 1.597 13.953 -1.301 1 96.12 108 GLY B C 1
ATOM 2828 O O . GLY B 1 108 ? 1.917 13.891 -2.49 1 96.12 108 GLY B O 1
ATOM 2829 N N . SER B 1 109 ? 0.692 14.75 -0.875 1 94.12 109 SER B N 1
ATOM 2830 C CA . SER B 1 109 ? -0.144 15.57 -1.749 1 94.12 109 SER B CA 1
ATOM 2831 C C . SER B 1 109 ? 0.648 16.734 -2.348 1 94.12 109 SER B C 1
ATOM 2833 O O . SER B 1 109 ? 1.749 17.031 -1.888 1 94.12 109 SER B O 1
ATOM 2835 N N . ARG B 1 110 ? 0.058 17.297 -3.436 1 92.06 110 ARG B N 1
ATOM 2836 C CA . ARG B 1 110 ? 0.638 18.484 -4.027 1 92.06 110 ARG B CA 1
ATOM 2837 C C . ARG B 1 110 ? 0.731 19.609 -2.998 1 92.06 110 ARG B C 1
ATOM 2839 O O . ARG B 1 110 ? 1.723 20.344 -2.959 1 92.06 110 ARG B O 1
ATOM 2846 N N . ALA B 1 111 ? -0.27 19.719 -2.145 1 90.25 111 ALA B N 1
ATOM 2847 C CA . ALA B 1 111 ? -0.287 20.75 -1.101 1 90.25 111 ALA B CA 1
ATOM 2848 C C . ALA B 1 111 ? 0.875 20.562 -0.13 1 90.25 111 ALA B C 1
ATOM 2850 O O . ALA B 1 111 ? 1.537 21.531 0.251 1 90.25 111 ALA B O 1
ATOM 2851 N N . CYS B 1 112 ? 1.091 19.359 0.242 1 93.81 112 CYS B N 1
ATOM 2852 C CA . CYS B 1 112 ? 2.197 19.016 1.132 1 93.81 112 CYS B CA 1
ATOM 2853 C C . CYS B 1 112 ? 3.533 19.406 0.508 1 93.81 112 CYS B C 1
ATOM 2855 O O . CYS B 1 112 ? 4.336 20.094 1.131 1 93.81 112 CYS B O 1
ATOM 2857 N N . LYS B 1 113 ? 3.75 18.984 -0.692 1 95.62 113 LYS B N 1
ATOM 2858 C CA . LYS B 1 113 ? 5.016 19.25 -1.374 1 95.62 113 LYS B CA 1
ATOM 2859 C C . LYS B 1 113 ? 5.23 20.75 -1.585 1 95.62 113 LYS B C 1
ATOM 2861 O O . LYS B 1 113 ? 6.348 21.25 -1.424 1 95.62 113 LYS B O 1
ATOM 2866 N N . LYS B 1 114 ? 4.168 21.422 -1.91 1 94.12 114 LYS B N 1
ATOM 2867 C CA . LYS B 1 114 ? 4.258 22.875 -2.117 1 94.12 114 LYS B CA 1
ATOM 2868 C C . LYS B 1 114 ? 4.648 23.594 -0.83 1 94.12 114 LYS B C 1
ATOM 2870 O O . LYS B 1 114 ? 5.469 24.5 -0.85 1 94.12 114 LYS B O 1
ATOM 2875 N N . LEU B 1 115 ? 4.09 23.219 0.271 1 93.56 115 LEU B N 1
ATOM 2876 C CA . LEU B 1 115 ? 4.41 23.828 1.553 1 93.56 115 LEU B CA 1
ATOM 2877 C C . LEU B 1 115 ? 5.887 23.656 1.888 1 93.56 115 LEU B C 1
ATOM 2879 O O . LEU B 1 115 ? 6.543 24.594 2.352 1 93.56 115 LEU B O 1
ATOM 2883 N N . LEU B 1 116 ? 6.414 22.516 1.644 1 96.31 116 LEU B N 1
ATOM 2884 C CA . LEU B 1 116 ? 7.82 22.219 1.913 1 96.31 116 LEU B CA 1
ATOM 2885 C C . LEU B 1 116 ? 8.727 23.031 0.996 1 96.31 116 LEU B C 1
ATOM 2887 O O . LEU B 1 116 ? 9.703 23.641 1.454 1 96.31 116 LEU B O 1
ATOM 2891 N N . THR B 1 117 ? 8.344 23.062 -0.31 1 97.12 117 THR B N 1
ATOM 2892 C CA . THR B 1 117 ? 9.156 23.797 -1.274 1 97.12 117 THR B CA 1
ATOM 2893 C C . THR B 1 117 ? 9.117 25.297 -0.993 1 97.12 117 THR B C 1
ATOM 2895 O O . THR B 1 117 ? 10.133 25.984 -1.1 1 97.12 117 THR B O 1
ATOM 2898 N N . ASP B 1 118 ? 7.949 25.766 -0.666 1 95.25 118 ASP B N 1
ATOM 2899 C CA . ASP B 1 118 ? 7.793 27.188 -0.338 1 95.25 118 ASP B CA 1
ATOM 2900 C C . ASP B 1 118 ? 8.641 27.562 0.874 1 95.25 118 ASP B C 1
ATOM 2902 O O . ASP B 1 118 ? 9.086 28.703 0.992 1 95.25 118 ASP B O 1
ATOM 2906 N N . ALA B 1 119 ? 8.844 26.656 1.761 1 95.19 119 ALA B N 1
ATOM 2907 C CA . ALA B 1 119 ? 9.625 26.906 2.971 1 95.19 119 ALA B CA 1
ATOM 2908 C C . ALA B 1 119 ? 11.117 26.781 2.691 1 95.19 119 ALA B C 1
ATOM 2910 O O . ALA B 1 119 ? 11.945 26.984 3.59 1 95.19 119 ALA B O 1
ATOM 2911 N N . GLY B 1 120 ? 11.516 26.406 1.467 1 97.25 120 GLY B N 1
ATOM 2912 C CA . GLY B 1 120 ? 12.906 26.422 1.062 1 97.25 120 GLY B CA 1
ATOM 2913 C C . GLY B 1 120 ? 13.547 25.047 1.027 1 97.25 120 GLY B C 1
ATOM 2914 O O . GLY B 1 120 ? 14.75 24.922 0.805 1 97.25 120 GLY B O 1
ATOM 2915 N N . PHE B 1 121 ? 12.781 24.031 1.221 1 98 121 PHE B N 1
ATOM 2916 C CA . PHE B 1 121 ? 13.328 22.688 1.206 1 98 121 PHE B CA 1
ATOM 2917 C C . PHE B 1 121 ? 13.281 22.094 -0.198 1 98 121 PHE B C 1
ATOM 2919 O O . PHE B 1 121 ? 12.359 22.375 -0.962 1 98 121 PHE B O 1
ATOM 2926 N N . ASN B 1 122 ? 14.266 21.328 -0.541 1 97.94 122 ASN B N 1
ATOM 2927 C CA . ASN B 1 122 ? 14.273 20.594 -1.808 1 97.94 122 ASN B CA 1
ATOM 2928 C C . ASN B 1 122 ? 13.5 19.297 -1.709 1 97.94 122 ASN B C 1
ATOM 2930 O O . ASN B 1 122 ? 13.852 18.406 -0.918 1 97.94 122 ASN B O 1
ATOM 2934 N N . VAL B 1 123 ? 12.477 19.188 -2.52 1 98.25 123 VAL B N 1
ATOM 2935 C CA . VAL B 1 123 ? 11.586 18.031 -2.475 1 98.25 123 VAL B CA 1
ATOM 2936 C C . VAL B 1 123 ? 11.773 17.188 -3.73 1 98.25 123 VAL B C 1
ATOM 2938 O O . VAL B 1 123 ? 11.797 17.719 -4.848 1 98.25 123 VAL B O 1
ATOM 2941 N N . ILE B 1 124 ? 11.977 15.938 -3.562 1 98.25 124 ILE B N 1
ATOM 2942 C CA . ILE B 1 124 ? 11.992 14.938 -4.625 1 98.25 124 ILE B CA 1
ATOM 2943 C C . ILE B 1 124 ? 10.758 14.047 -4.512 1 98.25 124 ILE B C 1
ATOM 2945 O O . ILE B 1 124 ? 10.328 13.703 -3.404 1 98.25 124 ILE B O 1
ATOM 2949 N N . ASP B 1 125 ? 10.094 13.758 -5.602 1 97.19 125 ASP B N 1
ATOM 2950 C CA . ASP B 1 125 ? 8.977 12.812 -5.598 1 97.19 125 ASP B CA 1
ATOM 2951 C C . ASP B 1 125 ? 9.055 11.859 -6.781 1 97.19 125 ASP B C 1
ATOM 2953 O O . ASP B 1 125 ? 9.961 11.961 -7.609 1 97.19 125 ASP B O 1
ATOM 2957 N N . TYR B 1 126 ? 8.156 10.867 -6.812 1 96.25 126 TYR B N 1
ATOM 2958 C CA . TYR B 1 126 ? 8.164 9.844 -7.852 1 96.25 126 TYR B CA 1
ATOM 2959 C C . TYR B 1 126 ? 8.047 10.469 -9.234 1 96.25 126 TYR B C 1
ATOM 2961 O O . TYR B 1 126 ? 8.734 10.062 -10.172 1 96.25 126 TYR B O 1
ATOM 2969 N N . LYS B 1 127 ? 7.16 11.438 -9.32 1 91.94 127 LYS B N 1
ATOM 2970 C CA . LYS B 1 127 ? 6.922 12.078 -10.617 1 91.94 127 LYS B CA 1
ATOM 2971 C C . LYS B 1 127 ? 8.211 12.688 -11.164 1 91.94 127 LYS B C 1
ATOM 2973 O O . LYS B 1 127 ? 8.461 12.625 -12.375 1 91.94 127 LYS B O 1
ATOM 2978 N N . SER B 1 128 ? 9.031 13.234 -10.344 1 92.44 128 SER B N 1
ATOM 2979 C CA . SER B 1 128 ? 10.266 13.898 -10.766 1 92.44 128 SER B CA 1
ATOM 2980 C C . SER B 1 128 ? 11.32 12.883 -11.188 1 92.44 128 SER B C 1
ATOM 2982 O O . SER B 1 128 ? 12.273 13.227 -11.891 1 92.44 128 SER B O 1
ATOM 2984 N N . LEU B 1 129 ? 11.227 11.664 -10.75 1 92.62 129 LEU B N 1
ATOM 2985 C CA . LEU B 1 129 ? 12.219 10.633 -11.039 1 92.62 129 LEU B CA 1
ATOM 2986 C C . LEU B 1 129 ? 11.758 9.734 -12.188 1 92.62 129 LEU B C 1
ATOM 2988 O O . LEU B 1 129 ? 12.562 9.023 -12.789 1 92.62 129 LEU B O 1
ATOM 2992 N N . ARG B 1 130 ? 10.414 9.75 -12.383 1 85.56 130 ARG B N 1
ATOM 2993 C CA . ARG B 1 130 ? 9.844 8.828 -13.367 1 85.56 130 ARG B CA 1
ATOM 2994 C C . ARG B 1 130 ? 10.344 9.156 -14.766 1 85.56 130 ARG B C 1
ATOM 2996 O O . ARG B 1 130 ? 10.305 10.312 -15.195 1 85.56 130 ARG B O 1
ATOM 3003 N N . ILE B 1 131 ? 10.797 8.125 -15.438 1 76.44 131 ILE B N 1
ATOM 3004 C CA . ILE B 1 131 ? 11.297 8.312 -16.797 1 76.44 131 ILE B CA 1
ATOM 3005 C C . ILE B 1 131 ? 10.234 7.887 -17.797 1 76.44 131 ILE B C 1
ATOM 3007 O O . ILE B 1 131 ? 10.07 8.523 -18.844 1 76.44 131 ILE B O 1
ATOM 3011 N N . ARG B 1 132 ? 9.523 6.859 -17.453 1 81.94 132 ARG B N 1
ATOM 3012 C CA . ARG B 1 132 ? 8.453 6.312 -18.266 1 81.94 132 ARG B CA 1
ATOM 3013 C C . ARG B 1 132 ? 7.438 5.559 -17.406 1 81.94 132 ARG B C 1
ATOM 3015 O O . ARG B 1 132 ? 7.66 5.352 -16.219 1 81.94 132 ARG B O 1
ATOM 3022 N N . ASP B 1 133 ? 6.363 5.27 -18.031 1 84 133 ASP B N 1
ATOM 3023 C CA . ASP B 1 133 ? 5.395 4.418 -17.359 1 84 133 ASP B CA 1
ATOM 3024 C C . ASP B 1 133 ? 5.977 3.029 -17.094 1 84 133 ASP B C 1
ATOM 3026 O O . ASP B 1 133 ? 6.703 2.486 -17.922 1 84 133 ASP B O 1
ATOM 3030 N N . LEU B 1 134 ? 5.711 2.471 -16.016 1 86.56 134 LEU B N 1
ATOM 3031 C CA . LEU B 1 134 ? 6.293 1.182 -15.664 1 86.56 134 LEU B CA 1
ATOM 3032 C C . LEU B 1 134 ? 5.758 0.076 -16.562 1 86.56 134 LEU B C 1
ATOM 3034 O O . LEU B 1 134 ? 6.516 -0.783 -17.016 1 86.56 134 LEU B O 1
ATOM 3038 N N . GLU B 1 135 ? 4.418 0.108 -16.891 1 84.19 135 GLU B N 1
ATOM 3039 C CA . GLU B 1 135 ? 3.768 -0.773 -17.844 1 84.19 135 GLU B CA 1
ATOM 3040 C C . GLU B 1 135 ? 4.121 -2.234 -17.594 1 84.19 135 GLU B C 1
ATOM 3042 O O . GLU B 1 135 ? 4.383 -2.99 -18.531 1 84.19 135 GLU B O 1
ATOM 3047 N N . GLU B 1 136 ? 4.312 -2.572 -16.391 1 85.88 136 GLU B N 1
ATOM 3048 C CA . GLU B 1 136 ? 4.652 -3.926 -15.961 1 85.88 136 GLU B CA 1
ATOM 3049 C C . GLU B 1 136 ? 6 -4.363 -16.531 1 85.88 136 GLU B C 1
ATOM 3051 O O . GLU B 1 136 ? 6.191 -5.539 -16.844 1 85.88 136 GLU B O 1
ATOM 3056 N N . ASP B 1 137 ? 6.828 -3.428 -16.812 1 87.56 137 ASP B N 1
ATOM 3057 C CA . ASP B 1 137 ? 8.18 -3.67 -17.312 1 87.56 137 ASP B CA 1
ATOM 3058 C C . ASP B 1 137 ? 9.195 -3.666 -16.188 1 87.56 137 ASP B C 1
ATOM 3060 O O . ASP B 1 137 ? 9.523 -2.607 -15.641 1 87.56 137 ASP B O 1
ATOM 3064 N N . LEU B 1 138 ? 9.734 -4.836 -15.969 1 88.62 138 LEU B N 1
ATOM 3065 C CA . LEU B 1 138 ? 10.703 -4.961 -14.883 1 88.62 138 LEU B CA 1
ATOM 3066 C C . LEU B 1 138 ? 11.938 -4.109 -15.164 1 88.62 138 LEU B C 1
ATOM 3068 O O . LEU B 1 138 ? 12.594 -3.633 -14.227 1 88.62 138 LEU B O 1
ATOM 3072 N N . ASN B 1 139 ? 12.227 -3.963 -16.438 1 89.62 139 ASN B N 1
ATOM 3073 C CA . ASN B 1 139 ? 13.344 -3.096 -16.797 1 89.62 139 ASN B CA 1
ATOM 3074 C C . ASN B 1 139 ? 13.078 -1.647 -16.391 1 89.62 139 ASN B C 1
ATOM 3076 O O . ASN B 1 139 ? 14 -0.926 -16.016 1 89.62 139 ASN B O 1
ATOM 3080 N N . ALA B 1 140 ? 11.844 -1.241 -16.547 1 91.75 140 ALA B N 1
ATOM 3081 C CA . ALA B 1 140 ? 11.469 0.105 -16.109 1 91.75 140 ALA B CA 1
ATOM 3082 C C . ALA B 1 140 ? 11.664 0.279 -14.609 1 91.75 140 ALA B C 1
ATOM 3084 O O . ALA B 1 140 ? 12.094 1.339 -14.148 1 91.75 140 ALA B O 1
ATOM 3085 N N . ILE B 1 141 ? 11.398 -0.749 -13.867 1 93 141 ILE B N 1
ATOM 3086 C CA . ILE B 1 141 ? 11.578 -0.726 -12.422 1 93 141 ILE B CA 1
ATOM 3087 C C . ILE B 1 141 ? 13.062 -0.633 -12.086 1 93 141 ILE B C 1
ATOM 3089 O O . ILE B 1 141 ? 13.461 0.131 -11.203 1 93 141 ILE B O 1
ATOM 3093 N N . ARG B 1 142 ? 13.883 -1.359 -12.82 1 91.94 142 ARG B N 1
ATOM 3094 C CA . ARG B 1 142 ? 15.328 -1.334 -12.602 1 91.94 142 ARG B CA 1
ATOM 3095 C C . ARG B 1 142 ? 15.906 0.038 -12.93 1 91.94 142 ARG B C 1
ATOM 3097 O O . ARG B 1 142 ? 16.75 0.551 -12.195 1 91.94 142 ARG B O 1
ATOM 3104 N N . GLU B 1 143 ? 15.398 0.564 -14 1 92.56 143 GLU B N 1
ATOM 3105 C CA . GLU B 1 143 ? 15.852 1.896 -14.398 1 92.56 143 GLU B CA 1
ATOM 3106 C C . GLU B 1 143 ? 15.445 2.945 -13.367 1 92.56 143 GLU B C 1
ATOM 3108 O O . GLU B 1 143 ? 16.25 3.807 -13 1 92.56 143 GLU B O 1
ATOM 3113 N N . LEU B 1 144 ? 14.234 2.887 -12.883 1 95.12 144 LEU B N 1
ATOM 3114 C CA . LEU B 1 144 ? 13.742 3.789 -11.852 1 95.12 144 LEU B CA 1
ATOM 3115 C C . LEU B 1 144 ? 14.586 3.682 -10.586 1 95.12 144 LEU B C 1
ATOM 3117 O O . LEU B 1 144 ? 14.961 4.699 -9.992 1 95.12 144 LEU B O 1
ATOM 3121 N N . SER B 1 145 ? 14.898 2.469 -10.211 1 94.5 145 SER B N 1
ATOM 3122 C CA . SER B 1 145 ? 15.68 2.219 -9.008 1 94.5 145 SER B CA 1
ATOM 3123 C C . SER B 1 145 ? 17.094 2.791 -9.133 1 94.5 145 SER B C 1
ATOM 3125 O O . SER B 1 145 ? 17.594 3.424 -8.203 1 94.5 145 SER B O 1
ATOM 3127 N N . ARG B 1 146 ? 17.688 2.566 -10.289 1 92.94 146 ARG B N 1
ATOM 3128 C CA . ARG B 1 146 ? 19.016 3.105 -10.539 1 92.94 146 ARG B CA 1
ATOM 3129 C C . ARG B 1 146 ? 19.016 4.629 -10.508 1 92.94 146 ARG B C 1
ATOM 3131 O O . ARG B 1 146 ? 19.906 5.25 -9.922 1 92.94 146 ARG B O 1
ATOM 3138 N N . LYS B 1 147 ? 18.047 5.168 -11.125 1 95.38 147 LYS B N 1
ATOM 3139 C CA . LYS B 1 147 ? 17.906 6.625 -11.141 1 95.38 147 LYS B CA 1
ATOM 3140 C C . LYS B 1 147 ? 17.719 7.168 -9.727 1 95.38 147 LYS B C 1
ATOM 3142 O O . LYS B 1 147 ? 18.281 8.211 -9.375 1 95.38 147 LYS B O 1
ATOM 3147 N N . ALA B 1 148 ? 16.906 6.52 -8.945 1 96 148 ALA B N 1
ATOM 3148 C CA . ALA B 1 148 ? 16.688 6.93 -7.562 1 96 148 ALA B CA 1
ATOM 3149 C C . ALA B 1 148 ? 17.984 6.938 -6.777 1 96 148 ALA B C 1
ATOM 3151 O O . ALA B 1 148 ? 18.266 7.883 -6.039 1 96 148 ALA B O 1
ATOM 3152 N N . ILE B 1 149 ? 18.797 5.906 -6.953 1 94.75 149 ILE B N 1
ATOM 3153 C CA . ILE B 1 149 ? 20.078 5.809 -6.25 1 94.75 149 ILE B CA 1
ATOM 3154 C C . ILE B 1 149 ? 20.984 6.961 -6.664 1 94.75 149 ILE B C 1
ATOM 3156 O O . ILE B 1 149 ? 21.656 7.566 -5.824 1 94.75 149 ILE B O 1
ATOM 3160 N N . GLU B 1 150 ? 20.938 7.273 -7.922 1 95.62 150 GLU B N 1
ATOM 3161 C CA . GLU B 1 150 ? 21.812 8.305 -8.469 1 95.62 150 GLU B CA 1
ATOM 3162 C C . GLU B 1 150 ? 21.359 9.695 -8.055 1 95.62 150 GLU B C 1
ATOM 3164 O O . GLU B 1 150 ? 22.172 10.539 -7.656 1 95.62 150 GLU B O 1
ATOM 3169 N N . ARG B 1 151 ? 20.109 9.938 -8.031 1 97 151 ARG B N 1
ATOM 3170 C CA . ARG B 1 151 ? 19.578 11.297 -7.91 1 97 151 ARG B CA 1
ATOM 3171 C C . ARG B 1 151 ? 19.219 11.617 -6.465 1 97 151 ARG B C 1
ATOM 3173 O O . ARG B 1 151 ? 19.016 12.781 -6.113 1 97 151 ARG B O 1
ATOM 3180 N N . CYS B 1 152 ? 19.203 10.602 -5.609 1 97.81 152 CYS B N 1
ATOM 3181 C CA . CYS B 1 152 ? 18.703 10.836 -4.258 1 97.81 152 CYS B CA 1
ATOM 3182 C C . CYS B 1 152 ? 19.844 10.703 -3.238 1 97.81 152 CYS B C 1
ATOM 3184 O O . CYS B 1 152 ? 19.594 10.406 -2.068 1 97.81 152 CYS B O 1
ATOM 3186 N N . GLN B 1 153 ? 21.031 10.961 -3.656 1 97.69 153 GLN B N 1
ATOM 3187 C CA . GLN B 1 153 ? 22.203 10.82 -2.791 1 97.69 153 GLN B CA 1
ATOM 3188 C C . GLN B 1 153 ? 22.141 11.789 -1.614 1 97.69 153 GLN B C 1
ATOM 3190 O O . GLN B 1 153 ? 22.641 11.492 -0.527 1 97.69 153 GLN B O 1
ATOM 3195 N N . ASN B 1 154 ? 21.516 12.898 -1.788 1 98.06 154 ASN B N 1
ATOM 3196 C CA . ASN B 1 154 ? 21.469 13.93 -0.755 1 98.06 154 ASN B CA 1
ATOM 3197 C C . ASN B 1 154 ? 20.172 13.859 0.042 1 98.06 154 ASN B C 1
ATOM 3199 O O . ASN B 1 154 ? 19.875 14.766 0.829 1 98.06 154 ASN B O 1
ATOM 3203 N N . VAL B 1 155 ? 19.406 12.812 -0.182 1 98.62 155 VAL B N 1
ATOM 3204 C CA . VAL B 1 155 ? 18.156 12.664 0.576 1 98.62 155 VAL B CA 1
ATOM 3205 C C . VAL B 1 155 ? 18.484 12.25 2.01 1 98.62 155 VAL B C 1
ATOM 3207 O O . VAL B 1 155 ? 19.25 11.312 2.236 1 98.62 155 VAL B O 1
ATOM 3210 N N . GLY B 1 156 ? 17.875 12.969 2.938 1 98.5 156 GLY B N 1
ATOM 3211 C CA . GLY B 1 156 ? 18.062 12.641 4.34 1 98.5 156 GLY B CA 1
ATOM 3212 C C . GLY B 1 156 ? 16.797 12.203 5.031 1 98.5 156 GLY B C 1
ATOM 3213 O O . GLY B 1 156 ? 16.828 11.758 6.184 1 98.5 156 GLY B O 1
ATOM 3214 N N . MET B 1 157 ? 15.656 12.312 4.312 1 98.56 157 MET B N 1
ATOM 3215 C CA . MET B 1 157 ? 14.367 11.961 4.898 1 98.56 157 MET B CA 1
ATOM 3216 C C . MET B 1 157 ? 13.398 11.461 3.832 1 98.56 157 MET B C 1
ATOM 3218 O O . MET B 1 157 ? 13.336 12.023 2.738 1 98.56 157 MET B O 1
ATOM 3222 N N . VAL B 1 158 ? 12.773 10.367 4.121 1 98.62 158 VAL B N 1
ATOM 3223 C CA . VAL B 1 158 ? 11.578 9.938 3.408 1 98.62 158 VAL B CA 1
ATOM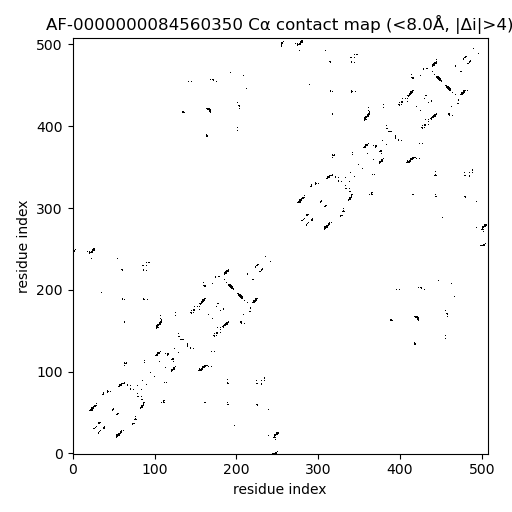 3224 C C . VAL B 1 158 ? 10.328 10.305 4.215 1 98.62 158 VAL B C 1
ATOM 3226 O O . VAL B 1 158 ? 10.172 9.852 5.352 1 98.62 158 VAL B O 1
ATOM 3229 N N . PHE B 1 159 ? 9.477 11.172 3.645 1 98.19 159 PHE B N 1
ATOM 3230 C CA . PHE B 1 159 ? 8.281 11.625 4.34 1 98.19 159 PHE B CA 1
ATOM 3231 C C . PHE B 1 159 ? 7.027 11.07 3.676 1 98.19 159 PHE B C 1
ATOM 3233 O O . PHE B 1 159 ? 6.859 11.18 2.459 1 98.19 159 PHE B O 1
ATOM 3240 N N . LEU B 1 160 ? 6.148 10.453 4.488 1 97.38 160 LEU B N 1
ATOM 3241 C CA . LEU B 1 160 ? 4.934 9.797 4.02 1 97.38 160 LEU B CA 1
ATOM 3242 C C . LEU B 1 160 ? 3.693 10.516 4.539 1 97.38 160 LEU B C 1
ATOM 3244 O O . LEU B 1 160 ? 3.607 10.836 5.723 1 97.38 160 LEU B O 1
ATOM 3248 N N . ASP B 1 161 ? 2.775 10.734 3.674 1 96 161 ASP B N 1
ATOM 3249 C CA . ASP B 1 161 ? 1.456 11.273 3.988 1 96 161 ASP B CA 1
ATOM 3250 C C . ASP B 1 161 ? 0.425 10.844 2.947 1 96 161 ASP B C 1
ATOM 3252 O O . ASP B 1 161 ? 0.732 10.055 2.053 1 96 161 ASP B O 1
ATOM 3256 N N . TYR B 1 162 ? -0.852 11.328 3.154 1 94.56 162 TYR B N 1
ATOM 3257 C CA . TYR B 1 162 ? -1.884 11.039 2.168 1 94.56 162 TYR B CA 1
ATOM 3258 C C . TYR B 1 162 ? -1.428 11.43 0.768 1 94.56 162 TYR B C 1
ATOM 3260 O O . TYR B 1 162 ? -0.958 12.555 0.554 1 94.56 162 TYR B O 1
ATOM 3268 N N . ASP B 1 163 ? -1.47 10.5 -0.117 1 94.88 163 ASP B N 1
ATOM 3269 C CA . ASP B 1 163 ? -1.144 10.758 -1.517 1 94.88 163 ASP B CA 1
ATOM 3270 C C . ASP B 1 163 ? -2.121 10.039 -2.449 1 94.88 163 ASP B C 1
ATOM 3272 O O . ASP B 1 163 ? -2.016 8.828 -2.654 1 94.88 163 ASP B O 1
ATOM 3276 N N . ILE B 1 164 ? -2.998 10.789 -3.088 1 93.25 164 ILE B N 1
ATOM 3277 C CA . ILE B 1 164 ? -4 10.227 -3.984 1 93.25 164 ILE B CA 1
ATOM 3278 C C . ILE B 1 164 ? -3.322 9.648 -5.223 1 93.25 164 ILE B C 1
ATOM 3280 O O . ILE B 1 164 ? -3.871 8.758 -5.883 1 93.25 164 ILE B O 1
ATOM 3284 N N . ASN B 1 165 ? -2.096 10.078 -5.457 1 92.44 165 ASN B N 1
ATOM 3285 C CA . ASN B 1 165 ? -1.367 9.609 -6.629 1 92.44 165 ASN B CA 1
ATOM 3286 C C . ASN B 1 165 ? -0.387 8.492 -6.266 1 92.44 165 ASN B C 1
ATOM 3288 O O . ASN B 1 165 ? 0.464 8.125 -7.078 1 92.44 165 ASN B O 1
ATOM 3292 N N . PHE B 1 166 ? -0.476 8.023 -5.105 1 95.5 166 PHE B N 1
ATOM 3293 C CA . PHE B 1 166 ? 0.402 6.93 -4.707 1 95.5 166 PHE B CA 1
ATOM 3294 C C . PHE B 1 166 ? 0.349 5.789 -5.719 1 95.5 166 PHE B C 1
ATOM 3296 O O . PHE B 1 166 ? -0.715 5.484 -6.262 1 95.5 166 PHE B O 1
ATOM 3303 N N . CYS B 1 167 ? 1.521 5.16 -5.891 1 95.94 167 CYS B N 1
ATOM 3304 C CA . CYS B 1 167 ? 1.607 4.02 -6.801 1 95.94 167 CYS B CA 1
ATOM 3305 C C . CYS B 1 167 ? 2.824 3.162 -6.48 1 95.94 167 CYS B C 1
ATOM 3307 O O . CYS B 1 167 ? 3.611 3.494 -5.594 1 95.94 167 CYS B O 1
ATOM 3309 N N . GLN B 1 168 ? 2.924 2.074 -7.16 1 95.88 168 GLN B N 1
ATOM 3310 C CA . GLN B 1 168 ? 4.02 1.129 -6.984 1 95.88 168 GLN B CA 1
ATOM 3311 C C . GLN B 1 168 ? 5.371 1.814 -7.168 1 95.88 168 GLN B C 1
ATOM 3313 O O . GLN B 1 168 ? 6.324 1.525 -6.441 1 95.88 168 GLN B O 1
ATOM 3318 N N . GLY B 1 169 ? 5.441 2.678 -8.141 1 95.88 169 GLY B N 1
ATOM 3319 C CA . GLY B 1 169 ? 6.688 3.393 -8.375 1 95.88 169 GLY B CA 1
ATOM 3320 C C . GLY B 1 169 ? 7.113 4.242 -7.188 1 95.88 169 GLY B C 1
ATOM 3321 O O . GLY B 1 169 ? 8.305 4.32 -6.875 1 95.88 169 GLY B O 1
ATOM 3322 N N . ALA B 1 170 ? 6.156 4.859 -6.539 1 97.19 170 ALA B N 1
ATOM 3323 C CA . ALA B 1 170 ? 6.449 5.734 -5.406 1 97.19 170 ALA B CA 1
ATOM 3324 C C . ALA B 1 170 ? 7.062 4.949 -4.25 1 97.19 170 ALA B C 1
ATOM 3326 O O . ALA B 1 170 ? 8.047 5.387 -3.648 1 97.19 170 ALA B O 1
ATOM 3327 N N . ILE B 1 171 ? 6.492 3.805 -3.941 1 97.19 171 ILE B N 1
ATOM 3328 C CA . ILE B 1 171 ? 7.016 3.029 -2.82 1 97.19 171 ILE B CA 1
ATOM 3329 C C . ILE B 1 171 ? 8.328 2.359 -3.225 1 97.19 171 ILE B C 1
ATOM 3331 O O . ILE B 1 171 ? 9.227 2.189 -2.398 1 97.19 171 ILE B O 1
ATOM 3335 N N . GLN B 1 172 ? 8.492 2.051 -4.508 1 95.5 172 GLN B N 1
ATOM 3336 C CA . GLN B 1 172 ? 9.75 1.504 -5 1 95.5 172 GLN B CA 1
ATOM 3337 C C . GLN B 1 172 ? 10.906 2.461 -4.73 1 95.5 172 GLN B C 1
ATOM 3339 O O . GLN B 1 172 ? 11.945 2.059 -4.203 1 95.5 172 GLN B O 1
ATOM 3344 N N . VAL B 1 173 ? 10.719 3.678 -5.035 1 96.75 173 VAL B N 1
ATOM 3345 C CA . VAL B 1 173 ? 11.75 4.691 -4.836 1 96.75 173 VAL B CA 1
ATOM 3346 C C . VAL B 1 173 ? 12.062 4.82 -3.346 1 96.75 173 VAL B C 1
ATOM 3348 O O . VAL B 1 173 ? 13.234 4.848 -2.951 1 96.75 173 VAL B O 1
ATOM 3351 N N . ALA B 1 174 ? 11.023 4.859 -2.547 1 97.69 174 ALA B N 1
ATOM 3352 C CA . ALA B 1 174 ? 11.219 4.973 -1.104 1 97.69 174 ALA B CA 1
ATOM 3353 C C . ALA B 1 174 ? 12.055 3.816 -0.572 1 97.69 174 ALA B C 1
ATOM 3355 O O . ALA B 1 174 ? 12.984 4.023 0.217 1 97.69 174 ALA B O 1
ATOM 3356 N N . GLN B 1 175 ? 11.766 2.635 -1.005 1 95.75 175 GLN B N 1
ATOM 3357 C CA . GLN B 1 175 ? 12.492 1.451 -0.556 1 95.75 175 GLN B CA 1
ATOM 3358 C C . GLN B 1 175 ? 13.953 1.512 -0.98 1 95.75 175 GLN B C 1
ATOM 3360 O O . GLN B 1 175 ? 14.852 1.173 -0.199 1 95.75 175 GLN B O 1
ATOM 3365 N N . VAL B 1 176 ? 14.141 1.917 -2.199 1 94.88 176 VAL B N 1
ATOM 3366 C CA . VAL B 1 176 ? 15.492 2.016 -2.74 1 94.88 176 VAL B CA 1
ATOM 3367 C C . VAL B 1 176 ? 16.297 3.039 -1.941 1 94.88 176 VAL B C 1
ATOM 3369 O O . VAL B 1 176 ? 17.438 2.783 -1.566 1 94.88 176 VAL B O 1
ATOM 3372 N N . ILE B 1 177 ? 15.719 4.176 -1.663 1 97 177 ILE B N 1
ATOM 3373 C CA . ILE B 1 177 ? 16.375 5.23 -0.903 1 97 177 ILE B CA 1
ATOM 3374 C C . ILE B 1 177 ? 16.75 4.711 0.483 1 97 177 ILE B C 1
ATOM 3376 O O . ILE B 1 177 ? 17.906 4.82 0.905 1 97 177 ILE B O 1
ATOM 3380 N N . LEU B 1 178 ? 15.859 4.066 1.156 1 96.56 178 LEU B N 1
ATOM 3381 C CA . LEU B 1 178 ? 16.047 3.619 2.533 1 96.56 178 LEU B CA 1
ATOM 3382 C C . LEU B 1 178 ? 17.078 2.5 2.611 1 96.56 178 LEU B C 1
ATOM 3384 O O . LEU B 1 178 ? 17.719 2.312 3.648 1 96.56 178 LEU B O 1
ATOM 3388 N N . SER B 1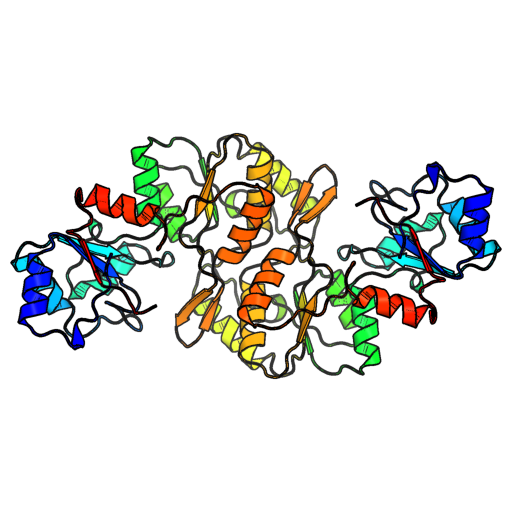 179 ? 17.266 1.831 1.514 1 93.38 179 SER B N 1
ATOM 3389 C CA . SER B 1 179 ? 18.188 0.695 1.51 1 93.38 179 SER B CA 1
ATOM 3390 C C . SER B 1 179 ? 19.578 1.111 1.062 1 93.38 179 SER B C 1
ATOM 3392 O O . SER B 1 179 ? 20.578 0.473 1.425 1 93.38 179 SER B O 1
ATOM 3394 N N . ASN B 1 180 ? 19.688 2.164 0.307 1 94.19 180 ASN B N 1
ATOM 3395 C CA . ASN B 1 180 ? 20.953 2.408 -0.381 1 94.19 180 ASN B CA 1
ATOM 3396 C C . ASN B 1 180 ? 21.594 3.723 0.063 1 94.19 180 ASN B C 1
ATOM 3398 O O . ASN B 1 180 ? 22.781 3.959 -0.186 1 94.19 180 ASN B O 1
ATOM 3402 N N . ILE B 1 181 ? 20.797 4.59 0.621 1 95.94 181 ILE B N 1
ATOM 3403 C CA . ILE B 1 181 ? 21.312 5.883 1.048 1 95.94 181 ILE B CA 1
ATOM 3404 C C . ILE B 1 181 ? 21.484 5.895 2.566 1 95.94 181 ILE B C 1
ATOM 3406 O O . ILE B 1 181 ? 20.578 5.496 3.299 1 95.94 181 ILE B O 1
ATOM 3410 N N . ALA B 1 182 ? 22.609 6.316 3.061 1 94.31 182 ALA B N 1
ATOM 3411 C CA . ALA B 1 182 ? 22.938 6.285 4.484 1 94.31 182 ALA B CA 1
ATOM 3412 C C . ALA B 1 182 ? 22.219 7.406 5.234 1 94.31 182 ALA B C 1
ATOM 3414 O O . ALA B 1 182 ? 22 8.492 4.688 1 94.31 182 ALA B O 1
ATOM 3415 N N . ASN B 1 183 ? 21.844 7.141 6.449 1 95.62 183 ASN B N 1
ATOM 3416 C CA . ASN B 1 183 ? 21.359 8.117 7.414 1 95.62 183 ASN B CA 1
ATOM 3417 C C . ASN B 1 183 ? 20.078 8.805 6.926 1 95.62 183 ASN B C 1
ATOM 3419 O O . ASN B 1 183 ? 19.938 10.023 7.039 1 95.62 183 ASN B O 1
ATOM 3423 N N . VAL B 1 184 ? 19.203 8 6.27 1 98 184 VAL B N 1
ATOM 3424 C CA . VAL B 1 184 ? 17.906 8.523 5.859 1 98 184 VAL B CA 1
ATOM 3425 C C . VAL B 1 184 ? 16.875 8.25 6.949 1 98 184 VAL B C 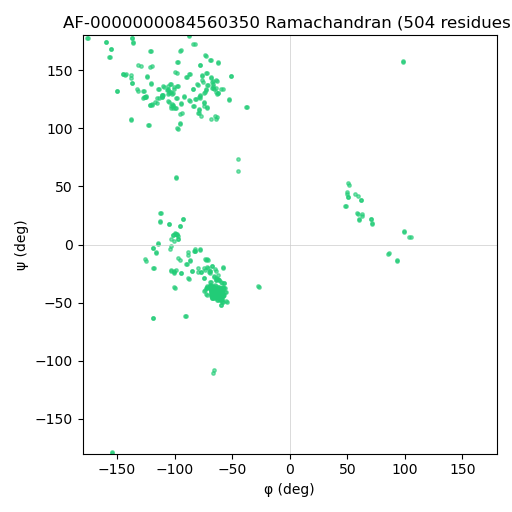1
ATOM 3427 O O . VAL B 1 184 ? 16.719 7.109 7.402 1 98 184 VAL B O 1
ATOM 3430 N N . GLN B 1 185 ? 16.156 9.25 7.406 1 97.19 185 GLN B N 1
ATOM 3431 C CA . GLN B 1 185 ? 15.078 9.102 8.383 1 97.19 185 GLN B CA 1
ATOM 3432 C C . GLN B 1 185 ? 13.75 8.781 7.707 1 97.19 185 GLN B C 1
ATOM 3434 O O . GLN B 1 185 ? 13.523 9.164 6.559 1 97.19 185 GLN B O 1
ATOM 3439 N N . LEU B 1 186 ? 12.969 8.016 8.391 1 97.5 186 LEU B N 1
ATOM 3440 C CA . LEU B 1 186 ? 11.586 7.773 7.98 1 97.5 186 LEU B CA 1
ATOM 3441 C C . LEU B 1 186 ? 10.617 8.586 8.836 1 97.5 186 LEU B C 1
ATOM 3443 O O . LEU B 1 186 ? 10.633 8.484 10.062 1 97.5 186 LEU B O 1
ATOM 3447 N N . ALA B 1 187 ? 9.852 9.469 8.172 1 96.19 187 ALA B N 1
ATOM 3448 C CA . ALA B 1 187 ? 8.906 10.352 8.844 1 96.19 187 ALA B CA 1
ATOM 3449 C C . ALA B 1 187 ? 7.527 10.281 8.188 1 96.19 187 ALA B C 1
ATOM 3451 O O . ALA B 1 187 ? 7.406 9.859 7.035 1 96.19 187 ALA B O 1
ATOM 3452 N N . SER B 1 188 ? 6.5 10.578 8.977 1 95.25 188 SER B N 1
ATOM 3453 C CA . SER B 1 188 ? 5.145 10.539 8.43 1 95.25 188 SER B CA 1
ATOM 3454 C C . SER B 1 188 ? 4.273 11.625 9.039 1 95.25 188 SER B C 1
ATOM 3456 O O . SER B 1 188 ? 4.523 12.07 10.164 1 95.25 188 SER B O 1
ATOM 3458 N N . GLY B 1 189 ? 3.395 12.086 8.211 1 93.06 189 GLY B N 1
ATOM 3459 C CA . GLY B 1 189 ? 2.297 12.828 8.812 1 93.06 189 GLY B CA 1
ATOM 3460 C C . GLY B 1 189 ? 1.395 11.969 9.672 1 93.06 189 GLY B C 1
ATOM 3461 O O . GLY B 1 189 ? 1.812 11.477 10.727 1 93.06 189 GLY B O 1
ATOM 3462 N N . CYS B 1 190 ? 0.187 11.734 9.25 1 81.94 190 CYS B N 1
ATOM 3463 C CA . CYS B 1 190 ? -0.685 10.789 9.938 1 81.94 190 CYS B CA 1
ATOM 3464 C C . CYS B 1 190 ? -0.737 9.461 9.203 1 81.94 190 CYS B C 1
ATOM 3466 O O . CYS B 1 190 ? -0.928 9.422 7.984 1 81.94 190 CYS B O 1
ATOM 3468 N N . LEU B 1 191 ? -0.526 8.375 9.969 1 84.25 191 LEU B N 1
ATOM 3469 C CA . LEU B 1 191 ? -0.601 7.031 9.398 1 84.25 191 LEU B CA 1
ATOM 3470 C C . LEU B 1 191 ? -1.956 6.395 9.688 1 84.25 191 LEU B C 1
ATOM 3472 O O . LEU B 1 191 ? -2.023 5.309 10.266 1 84.25 191 LEU B O 1
ATOM 3476 N N . ASP B 1 192 ? -2.984 7.109 9.234 1 86.19 192 ASP B N 1
ATOM 3477 C CA . ASP B 1 192 ? -4.332 6.562 9.359 1 86.19 192 ASP B CA 1
ATOM 3478 C C . ASP B 1 192 ? -4.543 5.406 8.383 1 86.19 192 ASP B C 1
ATOM 3480 O O . ASP B 1 192 ? -3.955 5.383 7.301 1 86.19 192 ASP B O 1
ATOM 3484 N N . ASP B 1 193 ? -5.332 4.488 8.789 1 88.62 193 ASP B N 1
ATOM 3485 C CA . ASP B 1 193 ? -5.707 3.412 7.875 1 88.62 193 ASP B CA 1
ATOM 3486 C C . ASP B 1 193 ? -6.57 3.938 6.73 1 88.62 193 ASP B C 1
ATOM 3488 O O . ASP B 1 193 ? -6.418 3.512 5.582 1 88.62 193 ASP B O 1
ATOM 3492 N N . TRP B 1 194 ? -7.465 4.762 7.125 1 88.25 194 TRP B N 1
ATOM 3493 C CA . TRP B 1 194 ? -8.414 5.336 6.172 1 88.25 194 TRP B CA 1
ATOM 3494 C C . TRP B 1 194 ? -8.969 6.66 6.691 1 88.25 194 TRP B C 1
ATOM 3496 O O . TRP B 1 194 ? -8.82 6.984 7.871 1 88.25 194 TRP B O 1
ATOM 3506 N N . GLY B 1 195 ? -9.492 7.414 5.816 1 83.12 195 GLY B N 1
ATOM 3507 C CA . GLY B 1 195 ? -10.18 8.648 6.145 1 83.12 195 GLY B CA 1
ATOM 3508 C C . GLY B 1 195 ? -11.461 8.852 5.359 1 83.12 195 GLY B C 1
ATOM 3509 O O . GLY B 1 195 ? -11.562 8.422 4.207 1 83.12 195 GLY B O 1
ATOM 3510 N N . ASN B 1 196 ? -12.438 9.422 6.023 1 81.81 196 ASN B N 1
ATOM 3511 C CA . ASN B 1 196 ? -13.688 9.75 5.355 1 81.81 196 ASN B CA 1
ATOM 3512 C C . ASN B 1 196 ? -13.562 11.016 4.508 1 81.81 196 ASN B C 1
ATOM 3514 O O . ASN B 1 196 ? -13.156 12.062 5.012 1 81.81 196 ASN B O 1
ATOM 3518 N N . ILE B 1 197 ? -13.93 10.906 3.219 1 79.62 197 ILE B N 1
ATOM 3519 C CA . ILE B 1 197 ? -13.781 12.07 2.352 1 79.62 197 ILE B CA 1
ATOM 3520 C C . ILE B 1 197 ? -15.156 12.586 1.936 1 79.62 197 ILE B C 1
ATOM 3522 O O . ILE B 1 197 ? -15.297 13.242 0.901 1 79.62 197 ILE B O 1
ATOM 3526 N N . GLY B 1 198 ? -16.141 12.195 2.715 1 74.31 198 GLY B N 1
ATOM 3527 C CA . GLY B 1 198 ? -17.5 12.633 2.445 1 74.31 198 GLY B CA 1
ATOM 3528 C C . GLY B 1 198 ? -18.328 11.609 1.685 1 74.31 198 GLY B C 1
ATOM 3529 O O . GLY B 1 198 ? -17.766 10.711 1.053 1 74.31 198 GLY B O 1
ATOM 3530 N N . SER B 1 199 ? -19.656 11.656 1.771 1 77.31 199 SER B N 1
ATOM 3531 C CA . SER B 1 199 ? -20.625 10.836 1.045 1 77.31 199 SER B CA 1
ATOM 3532 C C . SER B 1 199 ? -20.422 9.352 1.343 1 77.31 199 SER B C 1
ATOM 3534 O O . SER B 1 199 ? -20.547 8.516 0.449 1 77.31 199 SER B O 1
ATOM 3536 N N . ASN B 1 200 ? -19.875 9.055 2.479 1 78.56 200 ASN B N 1
ATOM 3537 C CA . ASN B 1 200 ? -19.688 7.684 2.939 1 78.56 200 ASN B CA 1
ATOM 3538 C C . ASN B 1 200 ? -18.609 6.969 2.139 1 78.56 200 ASN B C 1
ATOM 3540 O O . ASN B 1 200 ? -18.703 5.766 1.893 1 78.56 200 ASN B O 1
ATOM 3544 N N . ILE B 1 201 ? -17.828 7.805 1.59 1 82.88 201 ILE B N 1
ATOM 3545 C CA . ILE B 1 201 ? -16.703 7.23 0.856 1 82.88 201 ILE B CA 1
ATOM 3546 C C . ILE B 1 201 ? -15.438 7.297 1.711 1 82.88 201 ILE B C 1
ATOM 3548 O O . ILE B 1 201 ? -15.164 8.312 2.35 1 82.88 201 ILE B O 1
ATOM 3552 N N . ILE B 1 202 ? -14.805 6.227 1.704 1 85.25 202 ILE B N 1
ATOM 3553 C CA . ILE B 1 202 ? -13.578 6.098 2.486 1 85.25 202 ILE B CA 1
ATOM 3554 C C . ILE B 1 202 ? -12.367 6.133 1.56 1 85.25 202 ILE B C 1
ATOM 3556 O O . ILE B 1 202 ? -12.406 5.59 0.454 1 85.25 202 ILE B O 1
ATOM 3560 N N . LEU B 1 203 ? -11.391 6.91 1.945 1 89.44 203 LEU B N 1
ATOM 3561 C CA . LEU B 1 203 ? -10.094 6.941 1.271 1 89.44 203 LEU B CA 1
ATOM 3562 C C . LEU B 1 203 ? -9.047 6.164 2.066 1 89.44 203 LEU B C 1
ATOM 3564 O O . LEU B 1 203 ? -8.906 6.367 3.273 1 89.44 203 LEU B O 1
ATOM 3568 N N . SER B 1 204 ? -8.336 5.262 1.368 1 91.44 204 SER B N 1
ATOM 3569 C CA . SER B 1 204 ? -7.25 4.547 2.031 1 91.44 204 SER B CA 1
ATOM 3570 C C . SER B 1 204 ? -6.156 5.508 2.488 1 91.44 204 SER B C 1
ATOM 3572 O O . SER B 1 204 ? -5.727 6.375 1.727 1 91.44 204 SER B O 1
ATOM 3574 N N . GLY B 1 205 ? -5.77 5.391 3.701 1 92.31 205 GLY B N 1
ATOM 3575 C CA . GLY B 1 205 ? -4.734 6.246 4.266 1 92.31 205 GLY B CA 1
ATOM 3576 C C . GLY B 1 205 ? -3.334 5.711 4.039 1 92.31 205 GLY B C 1
ATOM 3577 O O . GLY B 1 205 ? -3.154 4.672 3.398 1 92.31 205 GLY B O 1
ATOM 3578 N N . PRO B 1 206 ? -2.336 6.434 4.523 1 94.69 206 PRO B N 1
ATOM 3579 C CA . PRO B 1 206 ? -0.933 6.121 4.242 1 94.69 206 PRO B CA 1
ATOM 3580 C C . PRO B 1 206 ? -0.406 4.957 5.078 1 94.69 206 PRO B C 1
ATOM 3582 O O . PRO B 1 206 ? 0.721 4.5 4.867 1 94.69 206 PRO B O 1
ATOM 3585 N N . LYS B 1 207 ? -1.164 4.441 5.984 1 93.56 207 LYS B N 1
ATOM 3586 C CA . LYS B 1 207 ? -0.665 3.447 6.93 1 93.56 207 LYS B CA 1
ATOM 3587 C C . LYS B 1 207 ? -0.125 2.219 6.203 1 93.56 207 LYS B C 1
ATOM 3589 O O . LYS B 1 207 ? 0.899 1.657 6.598 1 93.56 207 LYS B O 1
ATOM 3594 N N . TYR B 1 208 ? -0.789 1.774 5.18 1 95.31 208 TYR B N 1
ATOM 3595 C CA . TYR B 1 208 ? -0.392 0.512 4.566 1 95.31 208 TYR B CA 1
ATOM 3596 C C . TYR B 1 208 ? 0.977 0.632 3.906 1 95.31 208 TYR B C 1
ATOM 3598 O O . TYR B 1 208 ? 1.792 -0.29 3.98 1 95.31 208 TYR B O 1
ATOM 3606 N N . TYR B 1 209 ? 1.286 1.743 3.256 1 96.81 209 TYR B N 1
ATOM 3607 C CA . TYR B 1 209 ? 2.633 1.824 2.699 1 96.81 209 TYR B CA 1
ATOM 3608 C C . TYR B 1 209 ? 3.627 2.307 3.748 1 96.81 209 TYR B C 1
ATOM 3610 O O . TYR B 1 209 ? 4.816 1.995 3.674 1 96.81 209 TYR B O 1
ATOM 3618 N N . GLY B 1 210 ? 3.18 3.016 4.812 1 96 210 GLY B N 1
ATOM 3619 C CA . GLY B 1 210 ? 4.043 3.326 5.941 1 96 210 GLY B CA 1
ATOM 3620 C C . GLY B 1 210 ? 4.539 2.092 6.668 1 96 210 GLY B C 1
ATOM 3621 O O . GLY B 1 210 ? 5.738 1.948 6.914 1 96 210 GLY B O 1
ATOM 3622 N N . ASP B 1 211 ? 3.604 1.213 6.938 1 94.06 211 ASP B N 1
ATOM 3623 C CA . ASP B 1 211 ? 3.951 -0.031 7.617 1 94.06 211 ASP B CA 1
ATOM 3624 C C . ASP B 1 211 ? 4.949 -0.844 6.797 1 94.06 211 ASP B C 1
ATOM 3626 O O . ASP B 1 211 ? 5.875 -1.438 7.352 1 94.06 211 ASP B O 1
ATOM 3630 N N . ALA B 1 212 ? 4.691 -0.903 5.59 1 95.19 212 ALA B N 1
ATOM 3631 C CA . ALA B 1 212 ? 5.57 -1.661 4.699 1 95.19 212 ALA B CA 1
ATOM 3632 C C . ALA B 1 212 ? 6.992 -1.113 4.734 1 95.19 212 ALA B C 1
ATOM 3634 O O . ALA B 1 212 ? 7.957 -1.879 4.809 1 95.19 212 ALA B O 1
ATOM 3635 N N . LEU B 1 213 ? 7.121 0.183 4.715 1 96.69 213 LEU B N 1
ATOM 3636 C CA . LEU B 1 213 ? 8.438 0.802 4.688 1 96.69 213 LEU B CA 1
ATOM 3637 C C . LEU B 1 213 ? 9.141 0.655 6.039 1 96.69 213 LEU B C 1
ATOM 3639 O O . LEU B 1 213 ? 10.359 0.504 6.098 1 96.69 213 LEU B O 1
ATOM 3643 N N . GLU B 1 214 ? 8.375 0.727 7.102 1 95.06 214 GLU B N 1
ATOM 3644 C CA . GLU B 1 214 ? 8.953 0.481 8.422 1 95.06 214 GLU B CA 1
ATOM 3645 C C . GLU B 1 214 ? 9.5 -0.938 8.523 1 95.06 214 GLU B C 1
ATOM 3647 O O . GLU B 1 214 ? 10.609 -1.142 9.016 1 95.06 214 GLU B O 1
ATOM 3652 N N . ARG B 1 215 ? 8.742 -1.852 8.07 1 92.31 215 ARG B N 1
ATOM 3653 C CA . ARG B 1 215 ? 9.172 -3.246 8.102 1 92.31 215 ARG B CA 1
ATOM 3654 C C . ARG B 1 215 ? 10.414 -3.457 7.238 1 92.31 215 ARG B C 1
ATOM 3656 O O . ARG B 1 215 ? 11.344 -4.148 7.645 1 92.31 215 ARG B O 1
ATOM 3663 N N . TRP B 1 216 ? 10.406 -2.855 6.137 1 91.06 216 TRP B N 1
ATOM 3664 C CA . TRP B 1 216 ? 11.492 -3.002 5.176 1 91.06 216 TRP B CA 1
ATOM 3665 C C . TRP B 1 216 ? 12.781 -2.389 5.707 1 91.06 216 TRP B C 1
ATOM 3667 O O . TRP B 1 216 ? 13.852 -2.998 5.621 1 91.06 216 TRP B O 1
ATOM 3677 N N . SER B 1 217 ? 12.672 -1.223 6.238 1 94.06 217 SER B N 1
ATOM 3678 C CA . SER B 1 217 ? 13.859 -0.451 6.602 1 94.06 217 SER B CA 1
ATOM 3679 C C . SER B 1 217 ? 14.297 -0.75 8.031 1 94.06 217 SER B C 1
ATOM 3681 O O . SER B 1 217 ? 15.406 -0.4 8.43 1 94.06 217 SER B O 1
ATOM 3683 N N . LYS B 1 218 ? 13.398 -1.344 8.82 1 93.31 218 LYS B N 1
ATOM 3684 C CA . LYS B 1 218 ? 13.617 -1.604 10.242 1 93.31 218 LYS B CA 1
ATOM 3685 C C . LYS B 1 218 ? 13.852 -0.306 11.008 1 93.31 218 LYS B C 1
ATOM 3687 O O . LYS B 1 218 ? 14.523 -0.302 12.039 1 93.31 218 LYS B O 1
ATOM 3692 N N . LYS B 1 219 ? 13.383 0.725 10.406 1 93.81 219 LYS B N 1
ATOM 3693 C CA . LYS B 1 219 ? 13.469 2.027 11.062 1 93.81 219 LYS B CA 1
ATOM 3694 C C . LYS B 1 219 ? 12.141 2.393 11.727 1 93.81 219 LYS B C 1
ATOM 3696 O O . LYS B 1 219 ? 11.07 2.006 11.25 1 93.81 219 LYS B O 1
ATOM 3701 N N . LYS B 1 220 ? 12.297 3.119 12.789 1 91.69 220 LYS B N 1
ATOM 3702 C CA . LYS B 1 220 ? 11.102 3.666 13.422 1 91.69 220 LYS B CA 1
ATOM 3703 C C . LYS B 1 220 ? 10.664 4.965 12.75 1 91.69 220 LYS B C 1
ATOM 3705 O O . LYS B 1 220 ? 11.492 5.84 12.492 1 91.69 220 LYS B O 1
ATOM 3710 N N . THR B 1 221 ? 9.406 5.074 12.484 1 93.56 221 THR B N 1
ATOM 3711 C CA . THR B 1 221 ? 8.859 6.254 11.828 1 93.56 221 THR B CA 1
ATOM 3712 C C . THR B 1 221 ? 8.703 7.406 12.812 1 93.56 221 THR B C 1
ATOM 3714 O O . THR B 1 221 ? 8.18 7.219 13.914 1 93.56 221 THR B O 1
ATOM 3717 N N . ILE B 1 222 ? 9.227 8.578 12.5 1 92.06 222 ILE B N 1
ATOM 3718 C CA . ILE B 1 222 ? 8.945 9.789 13.25 1 92.06 222 ILE B CA 1
ATOM 3719 C C . ILE B 1 222 ? 7.574 10.344 12.844 1 92.06 222 ILE B C 1
ATOM 3721 O O . ILE B 1 222 ? 7.367 10.727 11.695 1 92.06 222 ILE B O 1
ATOM 3725 N N . GLY B 1 223 ? 6.652 10.383 13.742 1 91.88 223 GLY B N 1
ATOM 3726 C CA . GLY B 1 223 ? 5.289 10.781 13.438 1 91.88 223 GLY B CA 1
ATOM 3727 C C . GLY B 1 223 ? 5.008 12.242 13.758 1 91.88 223 GLY B C 1
ATOM 3728 O O . GLY B 1 223 ? 5.363 12.719 14.844 1 91.88 223 GLY B O 1
ATOM 3729 N N . PHE B 1 224 ? 4.309 12.93 12.82 1 91.81 224 PHE B N 1
ATOM 3730 C CA . PHE B 1 224 ? 4.027 14.352 13.008 1 91.81 224 PHE B CA 1
ATOM 3731 C C . PHE B 1 224 ? 2.523 14.602 13.07 1 91.81 224 PHE B C 1
ATOM 3733 O O . PHE B 1 224 ? 2.084 15.75 13.156 1 91.81 224 PHE B O 1
ATOM 3740 N N . GLY B 1 225 ? 1.778 13.508 12.883 1 86.38 225 GLY B N 1
ATOM 3741 C CA . GLY B 1 225 ? 0.338 13.602 13.062 1 86.38 225 GLY B CA 1
ATOM 3742 C C . GLY B 1 225 ? -0.118 13.195 14.453 1 86.38 225 GLY B C 1
ATOM 3743 O O . GLY B 1 225 ? 0.686 12.734 15.266 1 86.38 225 GLY B O 1
ATOM 3744 N N . LYS B 1 226 ? -1.475 13.57 14.758 1 77.06 226 LYS B N 1
ATOM 3745 C CA . LYS B 1 226 ? -2.082 13.062 15.992 1 77.06 226 LYS B CA 1
ATOM 3746 C C . LYS B 1 226 ? -2.266 11.547 15.93 1 77.06 226 LYS B C 1
ATOM 3748 O O . LYS B 1 226 ? -2.604 11 14.883 1 77.06 226 LYS B O 1
ATOM 3753 N N . PRO B 1 227 ? -1.909 10.867 17 1 65.19 227 PRO B N 1
ATOM 3754 C CA . PRO B 1 227 ? -1.439 11.312 18.312 1 65.19 227 PRO B CA 1
ATOM 3755 C C . PRO B 1 227 ? 0.083 11.383 18.391 1 65.19 227 PRO B C 1
ATOM 3757 O O . PRO B 1 227 ? 0.638 11.461 19.5 1 65.19 227 PRO B O 1
ATOM 3760 N N . GLY B 1 228 ? 0.722 11.492 17.312 1 64.88 228 GLY B N 1
ATOM 3761 C CA . GLY B 1 228 ? 2.174 11.531 17.344 1 64.88 228 GLY B CA 1
ATOM 3762 C C . GLY B 1 228 ? 2.721 12.727 18.109 1 64.88 228 GLY B C 1
ATOM 3763 O O . GLY B 1 228 ? 2.016 13.719 18.297 1 64.88 228 GLY B O 1
ATOM 3764 N N . GLN B 1 229 ? 3.896 12.625 18.594 1 65.12 229 GLN B N 1
ATOM 3765 C CA . GLN B 1 229 ? 4.555 13.633 19.422 1 65.12 229 GLN B CA 1
ATOM 3766 C C . GLN B 1 229 ? 4.902 14.875 18.594 1 65.12 229 GLN B C 1
ATOM 3768 O O . GLN B 1 229 ? 5.016 15.977 19.141 1 65.12 229 GLN B O 1
ATOM 3773 N N . GLY B 1 230 ? 5.035 14.664 17.359 1 69.06 230 GLY B N 1
ATOM 3774 C CA . GLY B 1 230 ? 5.449 15.781 16.516 1 69.06 230 GLY B CA 1
ATOM 3775 C C . GLY B 1 230 ? 4.504 16.969 16.578 1 69.06 230 GLY B C 1
ATOM 3776 O O . GLY B 1 230 ? 4.938 18.094 16.781 1 69.06 230 GLY B O 1
ATOM 3777 N N . LEU B 1 231 ? 3.318 16.594 16.453 1 70.94 231 LEU B N 1
ATOM 3778 C CA . LEU B 1 231 ? 2.318 17.656 16.469 1 70.94 231 LEU B CA 1
ATOM 3779 C C . LEU B 1 231 ? 2.229 18.297 17.859 1 70.94 231 LEU B C 1
ATOM 3781 O O . LEU B 1 231 ? 2.119 19.516 17.969 1 70.94 231 LEU B O 1
ATOM 3785 N N . VAL B 1 232 ? 2.375 17.547 18.844 1 68.56 232 VAL B N 1
ATOM 3786 C CA . VAL B 1 232 ? 2.328 18.031 20.219 1 68.56 232 VAL B CA 1
ATOM 3787 C C . VAL B 1 232 ? 3.518 18.953 20.484 1 68.56 232 VAL B C 1
ATOM 3789 O O . VAL B 1 232 ? 3.357 20.031 21.062 1 68.56 232 VAL B O 1
ATOM 3792 N N . ASN B 1 233 ? 4.652 18.516 20.062 1 69.69 233 ASN B N 1
ATOM 3793 C CA . ASN B 1 233 ? 5.855 19.312 20.25 1 69.69 233 ASN B CA 1
ATOM 3794 C C . ASN B 1 233 ? 5.75 20.656 19.531 1 69.69 233 ASN B C 1
ATOM 3796 O O . ASN B 1 233 ? 6.176 21.688 20.062 1 69.69 233 ASN B O 1
ATOM 3800 N N . LEU B 1 234 ? 5.281 20.562 18.391 1 71.56 234 LEU B N 1
ATOM 3801 C CA . LEU B 1 234 ? 5.07 21.797 17.625 1 71.56 234 LEU B CA 1
ATOM 3802 C C . LEU B 1 234 ? 4.203 22.781 18.391 1 71.56 234 LEU B C 1
ATOM 3804 O O . LEU B 1 234 ? 4.566 23.953 18.531 1 71.56 234 LEU B O 1
ATOM 3808 N N . ILE B 1 235 ? 3.127 22.203 18.859 1 68.69 235 ILE B N 1
ATOM 3809 C CA . ILE B 1 235 ? 2.16 23.062 19.531 1 68.69 235 ILE B CA 1
ATOM 3810 C C . ILE B 1 235 ? 2.781 23.641 20.797 1 68.69 235 ILE B C 1
ATOM 3812 O O . ILE B 1 235 ? 2.65 24.828 21.078 1 68.69 235 ILE B O 1
ATOM 3816 N N . CYS B 1 236 ? 3.49 22.891 21.469 1 69.94 236 CYS B N 1
ATOM 3817 C CA . CYS B 1 236 ? 4.141 23.312 22.703 1 69.94 236 CYS B CA 1
ATOM 3818 C C . CYS B 1 236 ? 5.184 24.391 22.406 1 69.94 236 CYS B C 1
ATOM 3820 O O . CYS B 1 236 ? 5.254 25.406 23.125 1 69.94 236 CYS B O 1
ATOM 3822 N N . ASN B 1 237 ? 5.895 24.219 21.469 1 73.75 237 ASN B N 1
ATOM 3823 C CA . ASN B 1 237 ? 6.941 25.172 21.109 1 73.75 237 ASN B CA 1
ATOM 3824 C C . ASN B 1 237 ? 6.352 26.484 20.625 1 73.75 237 ASN B C 1
ATOM 3826 O O . ASN B 1 237 ? 6.781 27.562 21.047 1 73.75 237 ASN B O 1
ATOM 3830 N N . LYS B 1 238 ? 5.367 26.312 19.766 1 73.69 238 LYS B N 1
ATOM 3831 C CA . LYS B 1 238 ? 4.75 27.5 19.172 1 73.69 238 LYS B CA 1
ATOM 3832 C C . LYS B 1 238 ? 4.066 28.359 20.219 1 73.69 238 LYS B C 1
ATOM 3834 O O . LYS B 1 238 ? 4.113 29.594 20.141 1 73.69 238 LYS B O 1
ATOM 3839 N N . LEU B 1 239 ? 3.475 27.656 21.156 1 72.06 239 LEU B N 1
ATOM 3840 C CA . LEU B 1 239 ? 2.672 28.375 22.141 1 72.06 239 LEU B CA 1
ATOM 3841 C C . LEU B 1 239 ? 3.439 28.547 23.453 1 72.06 239 LEU B C 1
ATOM 3843 O O . LEU B 1 239 ? 2.893 29.047 24.438 1 72.06 239 LEU B O 1
ATOM 3847 N N . ASN B 1 240 ? 4.684 28.188 23.391 1 75.12 240 ASN B N 1
ATOM 3848 C CA . ASN B 1 240 ? 5.543 28.281 24.562 1 75.12 240 ASN B CA 1
ATOM 3849 C C . ASN B 1 240 ? 4.895 27.641 25.797 1 75.12 240 ASN B C 1
ATOM 3851 O O . ASN B 1 240 ? 4.844 28.234 26.859 1 75.12 240 ASN B O 1
ATOM 3855 N N . ILE B 1 241 ? 4.344 26.469 25.422 1 70.81 241 ILE B N 1
ATOM 3856 C CA . ILE B 1 241 ? 3.715 25.719 26.516 1 70.81 241 ILE B CA 1
ATOM 3857 C C . ILE B 1 241 ? 4.785 25 27.328 1 70.81 241 ILE B C 1
ATOM 3859 O O . ILE B 1 241 ? 5.492 24.141 26.812 1 70.81 241 ILE B O 1
ATOM 3863 N N . THR B 1 242 ? 4.941 25.422 28.531 1 71.12 242 THR B N 1
ATOM 3864 C CA . THR B 1 242 ? 5.953 24.828 29.406 1 71.12 242 THR B CA 1
ATOM 3865 C C . THR B 1 242 ? 5.316 23.828 30.375 1 71.12 242 THR B C 1
ATOM 3867 O O . THR B 1 242 ? 5.996 22.938 30.891 1 71.12 242 THR B O 1
ATOM 3870 N N . ASP B 1 243 ? 4.008 24.062 30.594 1 70.69 243 ASP B N 1
ATOM 3871 C CA . ASP B 1 243 ? 3.266 23.203 31.516 1 70.69 243 ASP B CA 1
ATOM 3872 C C . ASP B 1 243 ? 2.055 22.578 30.812 1 70.69 243 ASP B C 1
ATOM 3874 O O . ASP B 1 243 ? 1.044 23.25 30.594 1 70.69 243 ASP B O 1
ATOM 3878 N N . GLY B 1 244 ? 2.182 21.266 30.438 1 68.06 244 GLY B N 1
ATOM 3879 C CA . GLY B 1 244 ? 1.124 20.547 29.75 1 68.06 244 GLY B CA 1
ATOM 3880 C C . GLY B 1 244 ? -0.183 20.516 30.516 1 68.06 244 GLY B C 1
ATOM 3881 O O . GLY B 1 244 ? -1.253 20.344 29.938 1 68.06 244 GLY B O 1
ATOM 3882 N N . GLN B 1 245 ? -0.095 20.766 31.781 1 68.31 245 GLN B N 1
ATOM 3883 C CA . GLN B 1 245 ? -1.287 20.75 32.625 1 68.31 245 GLN B CA 1
ATOM 3884 C C . GLN B 1 245 ? -2.166 21.969 32.344 1 68.31 245 GLN B C 1
ATOM 3886 O O . GLN B 1 245 ? -3.352 21.984 32.688 1 68.31 245 GLN B O 1
ATOM 3891 N N . ARG B 1 246 ? -1.637 22.859 31.672 1 73.19 246 ARG B N 1
ATOM 3892 C CA . ARG B 1 246 ? -2.377 24.094 31.406 1 73.19 246 ARG B CA 1
ATOM 3893 C C . ARG B 1 246 ? -2.885 24.141 29.969 1 73.19 246 ARG B C 1
ATOM 3895 O O . ARG B 1 246 ? -3.131 25.203 29.422 1 73.19 246 ARG B O 1
ATOM 3902 N N . VAL B 1 247 ? -2.902 23 29.391 1 73.62 247 VAL B N 1
ATOM 3903 C CA . VAL B 1 247 ? -3.414 22.891 28.031 1 73.62 247 VAL B CA 1
ATOM 3904 C C . VAL B 1 247 ? -4.676 22.031 28.016 1 73.62 247 VAL B C 1
ATOM 3906 O O . VAL B 1 247 ? -4.707 20.953 28.641 1 73.62 247 VAL B O 1
ATOM 3909 N N . LEU B 1 248 ? -5.73 22.594 27.453 1 76.19 248 LEU B N 1
ATOM 3910 C CA . LEU B 1 248 ? -6.965 21.844 27.266 1 76.19 248 LEU B CA 1
ATOM 3911 C C . LEU B 1 248 ? -7.129 21.438 25.797 1 76.19 248 LEU B C 1
ATOM 3913 O O . LEU B 1 248 ? -7.016 22.281 24.906 1 76.19 248 LEU B O 1
ATOM 3917 N N . MET B 1 249 ? -7.258 20.156 25.516 1 77.38 249 MET B N 1
ATOM 3918 C CA . MET B 1 249 ? -7.566 19.688 24.172 1 77.38 249 MET B CA 1
ATOM 3919 C C . MET B 1 249 ? -9.039 19.312 24.047 1 77.38 249 MET B C 1
ATOM 3921 O O . MET B 1 249 ? -9.562 18.547 24.859 1 77.38 249 MET B O 1
ATOM 3925 N N . ILE B 1 250 ? -9.633 19.984 23.188 1 74.69 250 ILE B N 1
ATOM 3926 C CA . ILE B 1 250 ? -11.016 19.656 22.875 1 74.69 250 ILE B CA 1
ATOM 3927 C C . ILE B 1 250 ? -11.078 18.781 21.609 1 74.69 250 ILE B C 1
ATOM 3929 O O . ILE B 1 250 ? -10.75 19.25 20.516 1 74.69 250 ILE B O 1
ATOM 3933 N N . GLY B 1 251 ? -11.227 17.484 21.734 1 70.31 251 GLY B N 1
ATOM 3934 C CA . GLY B 1 251 ? -11.219 16.562 20.609 1 70.31 251 GLY B CA 1
ATOM 3935 C C . GLY B 1 251 ? -12.5 15.758 20.5 1 70.31 251 GLY B C 1
ATOM 3936 O O . GLY B 1 251 ? -13.445 15.969 21.266 1 70.31 251 GLY B O 1
ATOM 3937 N N . ASP B 1 252 ? -12.797 15.031 19.328 1 58 252 ASP B N 1
ATOM 3938 C CA . ASP B 1 252 ? -13.945 14.148 19.125 1 58 252 ASP B CA 1
ATOM 3939 C C . ASP B 1 252 ? -13.773 12.844 19.906 1 58 252 ASP B C 1
ATOM 3941 O O . ASP B 1 252 ? -12.656 12.484 20.297 1 58 252 ASP B O 1
ATOM 3945 N N . ARG B 1 253 ? -14.75 12.398 20.609 1 44.38 253 ARG B N 1
ATOM 3946 C CA . ARG B 1 253 ? -14.719 11.102 21.266 1 44.38 253 ARG B CA 1
ATOM 3947 C C . ARG B 1 253 ? -14.18 10.023 20.344 1 44.38 253 ARG B C 1
ATOM 3949 O O . ARG B 1 253 ? -14.688 9.852 19.234 1 44.38 253 ARG B O 1
ATOM 3956 N N . GLN B 1 254 ? -12.789 10.008 20.062 1 36.31 254 GLN B N 1
ATOM 3957 C CA . GLN B 1 254 ? -12.641 8.68 19.484 1 36.31 254 GLN B CA 1
ATOM 3958 C C . GLN B 1 254 ? -13.117 7.602 20.438 1 36.31 254 GLN B C 1
ATOM 3960 O O . GLN B 1 254 ? -13.008 7.762 21.656 1 36.31 254 GLN B O 1
#

Nearest PDB structures (foldseek):
  7po7-assembly1_A  TM=8.100E-01  e=1.298E-15  Mus musculus
  4bkm-assembly2_B  TM=8.046E-01  e=1.838E-14  Mus musculus
  4bx0-assembly1_A  TM=8.452E-01  e=1.189E-13  Mus musculus
  2p69-assembly1_A-2  TM=8.382E-01  e=2.602E-13  Homo sapiens
  2ho4-assembly2_B  TM=8.757E-01  e=9.972E-10  Mus musculus